Protein AF-A0A812INM6-F1 (afdb_monomer_lite)

Secondary structure (DSSP, 8-state):
--------------------------------------------------------------PPPPP------SSHHHHHHHHHHHHTS---PPPPPPS--------------PPPPP------------PPPPPPP--------PPP-----THHHHHHHHHHHHHHHHHHHHHHHHHHHHHHHHHHHHHHHHHHHHHHHHHHHHHHHHHHHHHHHHHHHHHHHHHHHHHHHHHHHHHHHHHHHHHHHHHHHHHHHHHHHHHHHHHHHHHHHHHHHHHHHHHHHHHHHHHHHHHHHHHHHHHHHHHHHHHHHHHHHHHHHHHTTTTTS----TTHHHHHHHHHHHHHHHHHHHHHHHHHHHHHHHHHHHHHHHHHHHHHHHHHHHHHHHHHHHHHHHHHHHHHHHHHHHHHHHHHHHHHHHHHHHHHHHHHHHHHHHHHHHHHHHHHHHHHHHHHHHHHHHHHHHHHHHHHHHHTTS--PPP-PPP--PPPS---S-TT-HHHHHHHHHHHHH-TTTTTTPPEEEEETTEEEETTEEEEEEEETTEEEEEETTEEEEHHHHHHTPPPTT----TTHHHHHHTT-TT-S--PPPP--------------PPPPP---PPP----PPPPPP----B-TT--BGGGS-HHHHTTTSPB-TTS-B--GGGTTTTTS--B-HHHHTT--TTGGG-SSB-SPPTT--------S---------S--------------------

pLDDT: mean 72.28, std 24.52, range [28.81, 98.19]

Structure (mmCIF, N/CA/C/O backbone):
data_AF-A0A812INM6-F1
#
_entry.id   AF-A0A812INM6-F1
#
loop_
_atom_site.group_PDB
_atom_site.id
_atom_site.type_symbol
_atom_site.label_atom_id
_atom_site.label_alt_id
_atom_site.label_comp_id
_atom_site.label_asym_id
_atom_site.label_entity_id
_atom_site.label_seq_id
_atom_site.pdbx_PDB_ins_code
_atom_site.Cartn_x
_atom_site.Cartn_y
_atom_site.Cartn_z
_atom_site.occupancy
_atom_site.B_iso_or_equiv
_atom_site.auth_seq_id
_atom_site.auth_comp_id
_atom_site.auth_asym_id
_atom_site.auth_atom_id
_atom_site.pdbx_PDB_model_num
ATOM 1 N N . MET A 1 1 ? -66.484 -25.951 18.179 1.00 34.00 1 MET A N 1
ATOM 2 C CA . MET A 1 1 ? -66.639 -26.042 16.710 1.00 34.00 1 MET A CA 1
ATOM 3 C C . MET A 1 1 ? -67.069 -24.671 16.206 1.00 34.00 1 MET A C 1
ATOM 5 O O . MET A 1 1 ? -68.074 -24.175 16.679 1.00 34.00 1 MET A O 1
ATOM 9 N N . ILE A 1 2 ? -66.141 -23.917 15.618 1.00 38.56 2 ILE A N 1
ATOM 10 C CA . ILE A 1 2 ? -66.017 -23.624 14.172 1.00 38.56 2 ILE A CA 1
ATOM 11 C C . ILE A 1 2 ? -66.804 -22.363 13.742 1.00 38.56 2 ILE A C 1
ATOM 13 O O . ILE A 1 2 ? -68.014 -22.400 13.588 1.00 38.56 2 ILE A O 1
ATOM 17 N N . ILE A 1 3 ? -66.026 -21.282 13.567 1.00 48.28 3 ILE A N 1
ATOM 18 C CA . ILE A 1 3 ? -65.933 -20.321 12.440 1.00 48.28 3 ILE A CA 1
ATOM 19 C C . ILE A 1 3 ? -67.205 -19.646 11.884 1.00 48.28 3 ILE A C 1
ATOM 21 O O . ILE A 1 3 ? -68.072 -20.306 11.320 1.00 48.28 3 ILE A O 1
ATOM 25 N N . SER A 1 4 ? -67.173 -18.301 11.866 1.00 43.28 4 SER A N 1
ATOM 26 C CA . SER A 1 4 ? -67.390 -17.360 10.724 1.00 43.28 4 SER A CA 1
ATOM 27 C C . SER A 1 4 ? -67.898 -16.020 11.287 1.00 43.28 4 SER A C 1
ATOM 29 O O . SER A 1 4 ? -68.725 -16.035 12.184 1.00 43.28 4 SER A O 1
ATOM 31 N N . GLY A 1 5 ? -67.509 -14.812 10.881 1.00 44.75 5 GLY A N 1
ATOM 32 C CA . GLY A 1 5 ? -66.790 -14.310 9.715 1.00 44.75 5 GLY A CA 1
ATOM 33 C C . GLY A 1 5 ? -67.389 -12.937 9.337 1.00 44.75 5 GLY A C 1
ATOM 34 O O . GLY A 1 5 ? -68.603 -12.783 9.370 1.00 44.75 5 GLY A O 1
ATOM 35 N N . HIS A 1 6 ? -66.528 -11.985 8.953 1.00 44.66 6 HIS A N 1
ATOM 36 C CA . HIS A 1 6 ? -66.791 -10.723 8.228 1.00 44.66 6 HIS A CA 1
ATOM 37 C C . HIS A 1 6 ? -67.519 -9.533 8.895 1.00 44.66 6 HIS A C 1
ATOM 39 O O . HIS A 1 6 ? -68.710 -9.581 9.164 1.00 44.66 6 HIS A O 1
ATOM 45 N N . HIS A 1 7 ? -66.848 -8.367 8.909 1.00 38.00 7 HIS A N 1
ATOM 46 C CA . HIS A 1 7 ? -67.296 -7.223 8.097 1.00 38.00 7 HIS A CA 1
ATOM 47 C C . HIS A 1 7 ? -66.183 -6.200 7.799 1.00 38.00 7 HIS A C 1
ATOM 49 O O . HIS A 1 7 ? -65.233 -6.009 8.552 1.00 38.00 7 HIS A O 1
ATOM 55 N N . HIS A 1 8 ? -66.328 -5.585 6.629 1.00 42.69 8 HIS A N 1
ATOM 56 C CA . HIS A 1 8 ? -65.401 -4.733 5.888 1.00 42.69 8 HIS A CA 1
ATOM 57 C C . HIS A 1 8 ? -65.687 -3.224 6.103 1.00 42.69 8 HIS A C 1
ATOM 59 O O . HIS A 1 8 ? -66.846 -2.832 6.190 1.00 42.69 8 HIS A O 1
ATOM 65 N N . LEU A 1 9 ? -64.625 -2.414 5.959 1.00 40.94 9 LEU A N 1
ATOM 66 C CA . LEU A 1 9 ? -64.532 -1.097 5.281 1.00 40.94 9 LEU A CA 1
ATOM 67 C C . LEU A 1 9 ? -64.838 0.246 5.998 1.00 40.94 9 LEU A C 1
ATOM 69 O O . LEU A 1 9 ? -65.961 0.558 6.364 1.00 40.94 9 LEU A O 1
ATOM 73 N N . ARG A 1 10 ? -63.806 1.109 5.871 1.00 41.38 10 ARG A N 1
ATOM 74 C CA . ARG A 1 10 ? -63.764 2.569 5.593 1.00 41.38 10 ARG A CA 1
ATOM 75 C C . ARG A 1 10 ? -64.142 3.563 6.701 1.00 41.38 10 ARG A C 1
ATOM 77 O O . ARG A 1 10 ? -65.310 3.747 6.997 1.00 41.38 10 ARG A O 1
ATOM 84 N N . HIS A 1 11 ? -63.179 4.429 7.049 1.00 33.25 11 HIS A N 1
ATOM 85 C CA . HIS A 1 11 ? -63.236 5.842 6.633 1.00 33.25 11 HIS A CA 1
ATOM 86 C C . HIS A 1 11 ? -61.889 6.582 6.771 1.00 33.25 11 HIS A C 1
ATOM 88 O O . HIS A 1 11 ? -61.238 6.548 7.808 1.00 33.25 11 HIS A O 1
ATOM 94 N N . ARG A 1 12 ? -61.511 7.305 5.705 1.00 44.53 12 ARG A N 1
ATOM 95 C CA . ARG A 1 12 ? -60.542 8.417 5.705 1.00 44.53 12 ARG A CA 1
ATOM 96 C C . ARG A 1 12 ? -61.088 9.581 6.540 1.00 44.53 12 ARG A C 1
ATOM 98 O O . ARG A 1 12 ? -62.244 9.952 6.328 1.00 44.53 12 ARG A O 1
ATOM 105 N N . ARG A 1 13 ? -60.222 10.265 7.296 1.00 38.75 13 ARG A N 1
ATOM 106 C CA . ARG A 1 13 ? -60.276 11.725 7.499 1.00 38.75 13 ARG A CA 1
ATOM 107 C C . ARG A 1 13 ? -58.895 12.292 7.831 1.00 38.75 13 ARG A C 1
ATOM 109 O O . ARG A 1 13 ? -58.000 11.582 8.262 1.00 38.75 13 ARG A O 1
ATOM 116 N N . ASN A 1 14 ? -58.759 13.562 7.492 1.00 38.44 14 ASN A N 1
ATOM 117 C CA . ASN A 1 14 ? -57.554 14.333 7.231 1.00 38.44 14 ASN A CA 1
ATOM 118 C C . ASN A 1 14 ? -57.556 15.557 8.174 1.00 38.44 14 ASN A C 1
ATOM 120 O O . ASN A 1 14 ? -58.649 16.021 8.498 1.00 38.44 14 ASN A O 1
ATOM 124 N N . ARG A 1 15 ? -56.366 16.110 8.465 1.00 39.84 15 ARG A N 1
ATOM 125 C CA . ARG A 1 15 ? -56.054 17.390 9.161 1.00 39.84 15 ARG A CA 1
ATOM 126 C C . ARG A 1 15 ? -56.229 17.449 10.692 1.00 39.84 15 ARG A C 1
ATOM 128 O O . ARG A 1 15 ? -57.340 17.324 11.186 1.00 39.84 15 ARG A O 1
ATOM 135 N N . HIS A 1 16 ? -55.164 17.801 11.423 1.00 33.81 16 HIS A N 1
ATOM 136 C CA . HIS A 1 16 ? -54.855 19.208 11.726 1.00 33.81 16 HIS A CA 1
ATOM 137 C C . HIS A 1 16 ? -53.474 19.411 12.372 1.00 33.81 16 HIS A C 1
ATOM 139 O O . HIS A 1 16 ? -52.962 18.548 13.079 1.00 33.81 16 HIS A O 1
ATOM 145 N N . ASP A 1 17 ? -52.921 20.585 12.071 1.00 39.78 17 ASP A N 1
ATOM 146 C CA . ASP A 1 17 ? -51.749 21.256 12.627 1.00 39.78 17 ASP A CA 1
ATOM 147 C C . ASP A 1 17 ? -51.722 21.276 14.155 1.00 39.78 17 ASP A C 1
ATOM 149 O O . ASP A 1 17 ? -52.767 21.510 14.753 1.00 39.78 17 ASP A O 1
ATOM 153 N N . HIS A 1 18 ? -50.535 21.219 14.774 1.00 37.06 18 HIS A N 1
ATOM 154 C CA . HIS A 1 18 ? -50.290 21.971 16.006 1.00 37.06 18 HIS A CA 1
ATOM 155 C C . HIS A 1 18 ? -48.841 22.445 16.163 1.00 37.06 18 HIS A C 1
ATOM 157 O O . HIS A 1 18 ? -47.868 21.752 15.877 1.00 37.06 18 HIS A O 1
ATOM 163 N N . HIS A 1 19 ? -48.788 23.699 16.601 1.00 36.50 19 HIS A N 1
ATOM 164 C CA . HIS A 1 19 ? -47.668 24.594 16.811 1.00 36.50 19 HIS A CA 1
ATOM 165 C C . HIS A 1 19 ? -46.718 24.158 17.936 1.00 36.50 19 HIS A C 1
ATOM 167 O O . HIS A 1 19 ? -47.145 23.704 18.994 1.00 36.50 19 HIS A O 1
ATOM 173 N N . HIS A 1 20 ? -45.433 24.462 17.741 1.00 40.03 20 HIS A N 1
ATOM 174 C CA . HIS A 1 20 ? -44.466 24.728 18.810 1.00 40.03 20 HIS A CA 1
ATOM 175 C C . HIS A 1 20 ? -44.918 25.907 19.691 1.00 40.03 20 HIS A C 1
ATOM 177 O O . HIS A 1 20 ? -45.440 26.893 19.163 1.00 40.03 20 HIS A O 1
ATOM 183 N N . PRO A 1 21 ? -44.577 25.894 20.993 1.00 51.09 21 PRO A N 1
ATOM 184 C CA . PRO A 1 21 ? -43.821 27.039 21.493 1.00 51.09 21 PRO A CA 1
ATOM 185 C C . PRO A 1 21 ? -42.675 26.707 22.463 1.00 51.09 21 PRO A C 1
ATOM 187 O O . PRO A 1 21 ? -42.474 25.586 22.922 1.00 51.09 21 PRO A O 1
ATOM 190 N N . HIS A 1 22 ? -41.902 27.769 22.674 1.00 34.62 22 HIS A N 1
ATOM 191 C CA . HIS A 1 22 ? -40.597 27.925 23.297 1.00 34.62 22 HIS A CA 1
ATOM 192 C C . HIS A 1 22 ? -40.522 27.727 24.821 1.00 34.62 22 HIS A C 1
ATOM 194 O O . HIS A 1 22 ? -41.415 28.111 25.567 1.00 34.62 22 HIS A O 1
ATOM 200 N N . HIS A 1 23 ? -39.333 27.282 25.249 1.00 37.59 23 HIS A N 1
ATOM 201 C CA . HIS A 1 23 ? -38.463 27.891 26.271 1.00 37.59 23 HIS A CA 1
ATOM 202 C C . HIS A 1 23 ? -38.998 29.124 27.033 1.00 37.59 23 HIS A C 1
ATOM 204 O O . HIS A 1 23 ? -39.119 30.200 26.447 1.00 37.59 23 HIS A O 1
ATOM 210 N N . ARG A 1 24 ? -39.106 29.007 28.365 1.00 33.22 24 ARG A N 1
ATOM 211 C CA . ARG A 1 24 ? -38.535 29.915 29.394 1.00 33.22 24 ARG A CA 1
ATOM 212 C C . ARG A 1 24 ? -39.122 29.575 30.770 1.00 33.22 24 ARG A C 1
ATOM 214 O O . ARG A 1 24 ? -40.335 29.580 30.918 1.00 33.22 24 ARG A O 1
ATOM 221 N N . LEU A 1 25 ? -38.254 29.370 31.764 1.00 31.36 25 LEU A N 1
ATOM 222 C CA . LEU A 1 25 ? -38.156 30.154 33.011 1.00 31.36 25 LEU A CA 1
ATOM 223 C C . LEU A 1 25 ? -37.345 29.357 34.047 1.00 31.36 25 LEU A C 1
ATOM 225 O O . LEU A 1 25 ? -37.815 28.377 34.609 1.00 31.36 25 LEU A O 1
ATOM 229 N N . HIS A 1 26 ? -36.118 29.812 34.291 1.00 34.34 26 HIS A N 1
ATOM 230 C CA . HIS A 1 26 ? -35.313 29.482 35.463 1.00 34.34 26 HIS A CA 1
ATOM 231 C C . HIS A 1 26 ? -34.905 30.827 36.067 1.00 34.34 26 HIS A C 1
ATOM 233 O O . HIS A 1 26 ? -34.140 31.552 35.434 1.00 34.34 26 HIS A O 1
ATOM 239 N N . HIS A 1 27 ? -35.439 31.176 37.238 1.00 33.50 27 HIS A N 1
ATOM 240 C CA . HIS A 1 27 ? -34.749 32.017 38.217 1.00 33.50 27 HIS A CA 1
ATOM 241 C C . HIS A 1 27 ? -35.446 31.956 39.586 1.00 33.50 27 HIS A C 1
ATOM 243 O O . HIS A 1 27 ? -36.669 32.020 39.658 1.00 33.50 27 HIS A O 1
ATOM 249 N N . GLU A 1 28 ? -34.601 31.897 40.620 1.00 32.06 28 GLU A N 1
ATOM 250 C CA . GLU A 1 28 ? -34.811 32.332 42.011 1.00 32.06 28 GLU A CA 1
ATOM 251 C C . GLU A 1 28 ? -35.720 31.522 42.956 1.00 32.06 28 GLU A C 1
ATOM 253 O O . GLU A 1 28 ? -36.941 31.566 42.882 1.00 32.06 28 GLU A O 1
ATOM 258 N N . LEU A 1 29 ? -35.115 30.914 43.990 1.00 31.42 29 LEU A N 1
ATOM 259 C CA . LEU A 1 29 ? -34.942 31.604 45.281 1.00 31.42 29 LEU A CA 1
ATOM 260 C C . LEU A 1 29 ? -33.956 30.881 46.221 1.00 31.42 29 LEU A C 1
ATOM 262 O O . LEU A 1 29 ? -33.795 29.665 46.205 1.00 31.42 29 LEU A O 1
ATOM 266 N N . LEU A 1 30 ? -33.269 31.714 47.000 1.00 33.03 30 LEU A N 1
ATOM 267 C CA . LEU A 1 30 ? -32.109 31.484 47.856 1.00 33.03 30 LEU A CA 1
ATOM 268 C C . LEU A 1 30 ? -32.469 31.067 49.297 1.00 33.03 30 LEU A C 1
ATOM 270 O O . LEU A 1 30 ? -33.507 31.456 49.821 1.00 33.03 30 LEU A O 1
ATOM 274 N N . THR A 1 31 ? -31.475 30.445 49.952 1.00 32.19 31 THR A N 1
ATOM 275 C CA . THR A 1 31 ? -31.080 30.551 51.382 1.00 32.19 31 THR A CA 1
ATOM 276 C C . THR A 1 31 ? -32.057 30.137 52.492 1.00 32.19 31 THR A C 1
ATOM 278 O O . THR A 1 31 ? -33.086 30.771 52.675 1.00 32.19 31 THR A O 1
ATOM 281 N N . SER A 1 32 ? -31.624 29.228 53.385 1.00 29.78 32 SER A N 1
ATOM 282 C CA . SER A 1 32 ? -31.170 29.594 54.748 1.00 29.78 32 SER A CA 1
ATOM 283 C C . SER A 1 32 ? -30.816 28.374 55.636 1.00 29.78 32 SER A C 1
ATOM 285 O O . SER A 1 32 ? -31.405 27.306 55.513 1.00 29.78 32 SER A O 1
ATOM 287 N N . VAL A 1 33 ? -29.931 28.652 56.602 1.00 29.69 33 VAL A N 1
ATOM 288 C CA . VAL A 1 33 ? -29.662 28.002 57.904 1.00 29.69 33 VAL A CA 1
ATOM 289 C C . VAL A 1 33 ? -28.531 26.965 58.004 1.00 29.69 33 VAL A C 1
ATOM 291 O O . VAL A 1 33 ? -28.452 25.967 57.299 1.00 29.69 33 VAL A O 1
ATOM 294 N N . ALA A 1 34 ? -27.652 27.279 58.958 1.00 33.53 34 ALA A N 1
ATOM 295 C CA . ALA A 1 34 ? -26.382 26.680 59.320 1.00 33.53 34 ALA A CA 1
ATOM 296 C C . ALA A 1 34 ? -26.452 25.876 60.638 1.00 33.53 34 ALA A C 1
ATOM 298 O O . ALA A 1 34 ? -27.392 26.033 61.411 1.00 33.53 34 ALA A O 1
ATOM 299 N N . HIS A 1 35 ? -25.353 25.156 60.906 1.00 35.28 35 HIS A N 1
ATOM 300 C CA . HIS A 1 35 ? -24.863 24.620 62.189 1.00 35.28 35 HIS A CA 1
ATOM 301 C C . HIS A 1 35 ? -25.658 23.504 62.894 1.00 35.28 35 HIS A C 1
ATOM 303 O O . HIS A 1 35 ? -26.809 23.673 63.268 1.00 35.28 35 HIS A O 1
ATOM 309 N N . VAL A 1 36 ? -24.964 22.392 63.183 1.00 30.98 36 VAL A N 1
ATOM 310 C CA . VAL A 1 36 ? -24.536 21.920 64.525 1.00 30.98 36 VAL A CA 1
ATOM 311 C C . VAL A 1 36 ? -24.116 20.441 64.393 1.00 30.98 36 VAL A C 1
ATOM 313 O O . VAL A 1 36 ? -24.901 19.633 63.914 1.00 30.98 36 VAL A O 1
ATOM 316 N N . LEU A 1 37 ? -22.872 20.104 64.763 1.00 31.64 37 LEU A N 1
ATOM 317 C CA . LEU A 1 37 ? -22.496 19.039 65.715 1.00 31.64 37 LEU A CA 1
ATOM 318 C C . LEU A 1 37 ? -20.982 18.761 65.642 1.00 31.64 37 LEU A C 1
ATOM 320 O O . LEU A 1 37 ? -20.478 18.160 64.698 1.00 31.64 37 LEU A O 1
ATOM 324 N N . ASP A 1 38 ? -20.296 19.199 66.696 1.00 35.94 38 ASP A N 1
ATOM 325 C CA . ASP A 1 38 ? -19.009 18.700 67.174 1.00 35.94 38 ASP A CA 1
ATOM 326 C C . ASP A 1 38 ? -19.208 18.321 68.659 1.00 35.94 38 ASP A C 1
ATOM 328 O O . ASP A 1 38 ? -20.116 18.852 69.307 1.00 35.94 38 ASP A O 1
ATOM 332 N N . ALA A 1 39 ? -18.340 17.447 69.173 1.00 32.84 39 ALA A N 1
ATOM 333 C CA . ALA A 1 39 ? -18.249 16.881 70.529 1.00 32.84 39 ALA A CA 1
ATOM 334 C C . ALA A 1 39 ? -19.051 15.597 70.847 1.00 32.84 39 ALA A C 1
ATOM 336 O O . ALA A 1 39 ? -20.266 15.605 71.039 1.00 32.84 39 ALA A O 1
ATOM 337 N N . SER A 1 40 ? -18.323 14.503 71.113 1.00 32.16 40 SER A N 1
ATOM 338 C CA . SER A 1 40 ? -18.038 14.081 72.501 1.00 32.16 40 SER A CA 1
ATOM 339 C C . SER A 1 40 ? -17.171 12.817 72.563 1.00 32.16 40 SER A C 1
ATOM 341 O O . SER A 1 40 ? -17.441 11.810 71.914 1.00 32.16 40 SER A O 1
ATOM 343 N N . ALA A 1 41 ? -16.150 12.880 73.414 1.00 38.91 41 ALA A N 1
ATOM 344 C CA . ALA A 1 41 ? -15.310 11.779 73.864 1.00 38.91 41 ALA A CA 1
ATOM 345 C C . ALA A 1 41 ? -15.547 11.514 75.367 1.00 38.91 41 ALA A C 1
ATOM 347 O O . ALA A 1 41 ? -15.997 12.409 76.079 1.00 38.91 41 ALA A O 1
ATOM 348 N N . LEU A 1 42 ? -15.086 10.336 75.822 1.00 44.66 42 LEU A N 1
ATOM 349 C CA . LEU A 1 42 ? -14.827 9.882 77.207 1.00 44.66 42 LEU A CA 1
ATOM 350 C C . LEU A 1 42 ? -15.982 9.185 77.960 1.00 44.66 42 LEU A C 1
ATOM 352 O O . LEU A 1 42 ? -16.933 9.825 78.390 1.00 44.66 42 LEU A O 1
ATOM 356 N N . LEU A 1 43 ? -15.820 7.879 78.242 1.00 33.25 43 LEU A N 1
ATOM 357 C CA . LEU A 1 43 ? -15.418 7.347 79.565 1.00 33.25 43 LEU A CA 1
ATOM 358 C C . LEU A 1 43 ? -15.362 5.793 79.578 1.00 33.25 43 LEU A C 1
ATOM 360 O O . LEU A 1 43 ? -16.257 5.111 79.093 1.00 33.25 43 LEU A O 1
ATOM 364 N N . SER A 1 44 ? -14.275 5.265 80.152 1.00 36.62 44 SER A N 1
ATOM 365 C CA . SER A 1 44 ? -14.046 3.882 80.653 1.00 36.62 44 SER A CA 1
ATOM 366 C C . SER A 1 44 ? -14.510 3.808 82.141 1.00 36.62 44 SER A C 1
ATOM 368 O O . SER A 1 44 ? -14.977 4.856 82.599 1.00 36.62 44 SER A O 1
ATOM 370 N N . PRO A 1 45 ? -14.333 2.745 82.985 1.00 60.16 45 PRO A N 1
ATOM 371 C CA . PRO A 1 45 ? -13.723 1.401 82.822 1.00 60.16 45 PRO A CA 1
ATOM 372 C C . PRO A 1 45 ? -14.458 0.228 83.568 1.00 60.16 45 PRO A C 1
ATOM 374 O O . PRO A 1 45 ? -15.462 0.456 84.236 1.00 60.16 45 PRO A O 1
ATOM 377 N N . CYS A 1 46 ? -13.936 -1.018 83.473 1.00 34.00 46 CYS A N 1
ATOM 378 C CA . CYS A 1 46 ? -13.697 -2.015 84.566 1.00 34.00 46 CYS A CA 1
ATOM 379 C C . CYS A 1 46 ? -13.719 -3.505 84.104 1.00 34.00 46 CYS A C 1
ATOM 381 O O . CYS A 1 46 ? -14.685 -3.979 83.519 1.00 34.00 46 CYS A O 1
ATOM 383 N N . LEU A 1 47 ? -12.626 -4.226 84.415 1.00 37.75 47 LEU A N 1
ATOM 384 C CA . LEU A 1 47 ? -12.351 -5.690 84.332 1.00 37.75 47 LEU A CA 1
ATOM 385 C C . LEU A 1 47 ? -13.012 -6.466 85.521 1.00 37.75 47 LEU A C 1
ATOM 387 O O . LEU A 1 47 ? -13.710 -5.787 86.277 1.00 37.75 47 LEU A O 1
ATOM 391 N N . PRO A 1 48 ? -12.748 -7.775 85.849 1.00 56.31 48 PRO A N 1
ATOM 392 C CA . PRO A 1 48 ? -11.940 -8.865 85.226 1.00 56.31 48 PRO A CA 1
ATOM 393 C C . PRO A 1 48 ? -12.597 -10.290 85.238 1.00 56.31 48 PRO A C 1
ATOM 395 O O . PRO A 1 48 ? -13.692 -10.457 85.761 1.00 56.31 48 PRO A O 1
ATOM 398 N N . LEU A 1 49 ? -11.877 -11.313 84.718 1.00 34.16 49 LEU A N 1
ATOM 399 C CA . LEU A 1 49 ? -11.710 -12.728 85.194 1.00 34.16 49 LEU A CA 1
ATOM 400 C C . LEU A 1 49 ? -11.509 -13.681 83.988 1.00 34.16 49 LEU A C 1
ATOM 402 O O . LEU A 1 49 ? -12.394 -13.848 83.162 1.00 34.16 49 LEU A O 1
ATOM 406 N N . SER A 1 50 ? -10.282 -14.122 83.693 1.00 37.47 50 SER A N 1
ATOM 407 C CA . SER A 1 50 ? -9.639 -15.381 84.130 1.00 37.47 50 SER A CA 1
ATOM 408 C C . SER A 1 50 ? -10.357 -16.673 83.705 1.00 37.47 50 SER A C 1
ATOM 410 O O . SER A 1 50 ? -11.301 -17.100 84.363 1.00 37.47 50 SER A O 1
ATOM 412 N N . LEU A 1 51 ? -9.817 -17.369 82.700 1.00 35.75 51 LEU A N 1
ATOM 413 C CA . LEU A 1 51 ? -9.912 -18.828 82.607 1.00 35.75 51 LEU A CA 1
ATOM 414 C C . LEU A 1 51 ? -8.717 -19.381 81.824 1.00 35.75 51 LEU A C 1
ATOM 416 O O . LEU A 1 51 ? -8.503 -19.085 80.653 1.00 35.75 51 LEU A O 1
ATOM 420 N N . SER A 1 52 ? -7.918 -20.148 82.559 1.00 35.75 52 SER A N 1
ATOM 421 C CA . SER A 1 52 ? -6.821 -20.988 82.101 1.00 35.75 52 SER A CA 1
ATOM 422 C C . SER A 1 52 ? -7.402 -22.300 81.581 1.00 35.75 52 SER A C 1
ATOM 424 O O . SER A 1 52 ? -8.107 -22.977 82.329 1.00 35.75 52 SER A O 1
ATOM 426 N N . ILE A 1 53 ? -7.092 -22.673 80.339 1.00 36.31 53 ILE A N 1
ATOM 427 C CA . ILE A 1 53 ? -7.158 -24.066 79.886 1.00 36.31 53 ILE A CA 1
ATOM 428 C C . ILE A 1 53 ? -5.875 -24.365 79.114 1.00 36.31 53 ILE A C 1
ATOM 430 O O . ILE A 1 53 ? -5.636 -23.851 78.024 1.00 36.31 53 ILE A O 1
ATOM 434 N N . SER A 1 54 ? -5.055 -25.213 79.725 1.00 38.62 54 SER A N 1
ATOM 435 C CA . SER A 1 54 ? -3.935 -25.907 79.109 1.00 38.62 54 SER A CA 1
ATOM 436 C C . SER A 1 54 ? -4.447 -26.962 78.133 1.00 38.62 54 SER A C 1
ATOM 438 O O . SER A 1 54 ? -5.131 -27.890 78.552 1.00 38.62 54 SER A O 1
ATOM 440 N N . LEU A 1 55 ? -4.021 -26.895 76.875 1.00 35.88 55 LEU A N 1
ATOM 441 C CA . LEU A 1 55 ? -3.844 -28.076 76.033 1.00 35.88 55 LEU A CA 1
ATOM 442 C C . LEU A 1 55 ? -2.496 -27.935 75.333 1.00 35.88 55 LEU A C 1
ATOM 444 O O . LEU A 1 55 ? -2.302 -27.095 74.459 1.00 35.88 55 LEU A O 1
ATOM 448 N N . GLY A 1 56 ? -1.540 -28.713 75.832 1.00 32.66 56 GLY A N 1
ATOM 449 C CA . GLY A 1 56 ? -0.229 -28.878 75.238 1.00 32.66 56 GLY A CA 1
ATOM 450 C C . GLY A 1 56 ? -0.229 -29.931 74.133 1.00 32.66 56 GLY A C 1
ATOM 451 O O . GLY A 1 56 ? -1.179 -30.694 73.975 1.00 32.66 56 GLY A O 1
ATOM 452 N N . ALA A 1 57 ? 0.922 -29.977 73.465 1.00 39.94 57 ALA A N 1
ATOM 453 C CA . ALA A 1 57 ? 1.375 -30.981 72.510 1.00 39.94 57 ALA A CA 1
ATOM 454 C C . ALA A 1 57 ? 0.668 -30.972 71.148 1.00 39.94 57 ALA A C 1
ATOM 456 O O . ALA A 1 57 ? -0.310 -31.679 70.946 1.00 39.94 57 ALA A O 1
ATOM 457 N N . TRP A 1 58 ? 1.248 -30.217 70.208 1.00 38.91 58 TRP A N 1
ATOM 458 C CA . TRP A 1 58 ? 1.530 -30.636 68.823 1.00 38.91 58 TRP A CA 1
ATOM 459 C C . TRP A 1 58 ? 2.294 -29.501 68.117 1.00 38.91 58 TRP A C 1
ATOM 461 O O . TRP A 1 58 ? 1.698 -28.661 67.454 1.00 38.91 58 TRP A O 1
ATOM 471 N N . TRP A 1 59 ? 3.614 -29.417 68.328 1.00 32.19 59 TRP A N 1
ATOM 472 C CA . TRP A 1 59 ? 4.497 -28.532 67.553 1.00 32.19 59 TRP A CA 1
ATOM 473 C C . TRP A 1 59 ? 5.942 -29.056 67.560 1.00 32.19 59 TRP A C 1
ATOM 475 O O . TRP A 1 59 ? 6.797 -28.559 68.282 1.00 32.19 59 TRP A O 1
ATOM 485 N N . GLU A 1 60 ? 6.214 -30.086 66.762 1.00 39.03 60 GLU A N 1
ATOM 486 C CA . GLU A 1 60 ? 7.574 -30.483 66.375 1.00 39.03 60 GLU A CA 1
ATOM 487 C C . GLU A 1 60 ? 7.547 -30.903 64.905 1.00 39.03 60 GLU A C 1
ATOM 489 O O . GLU A 1 60 ? 7.188 -32.029 64.589 1.00 39.03 60 GLU A O 1
ATOM 494 N N . GLN A 1 61 ? 7.876 -29.943 64.038 1.00 41.03 61 GLN A N 1
ATOM 495 C CA . GLN A 1 61 ? 8.264 -30.023 62.620 1.00 41.03 61 GLN A CA 1
ATOM 496 C C . GLN A 1 61 ? 7.560 -28.906 61.872 1.00 41.03 61 GLN A C 1
ATOM 498 O O . GLN A 1 61 ? 6.426 -29.066 61.445 1.00 41.03 61 GLN A O 1
ATOM 503 N N . LEU A 1 62 ? 8.240 -27.767 61.774 1.00 32.12 62 LEU A N 1
ATOM 504 C CA . LEU A 1 62 ? 8.313 -26.895 60.603 1.00 32.12 62 LEU A CA 1
ATOM 505 C C . LEU A 1 62 ? 9.290 -25.768 60.970 1.00 32.12 62 LEU A C 1
ATOM 507 O O . LEU A 1 62 ? 9.118 -25.068 61.968 1.00 32.12 62 LEU A O 1
ATOM 511 N N . GLU A 1 63 ? 10.372 -25.681 60.203 1.00 38.72 63 GLU A N 1
ATOM 512 C CA . GLU A 1 63 ? 11.431 -24.682 60.342 1.00 38.72 63 GLU A CA 1
ATOM 513 C C . GLU A 1 63 ? 10.891 -23.248 60.152 1.00 38.72 63 GLU A C 1
ATOM 515 O O . GLU A 1 63 ? 9.894 -23.047 59.452 1.00 38.72 63 GLU A O 1
ATOM 520 N N . PRO A 1 64 ? 11.515 -22.229 60.772 1.00 41.75 64 PRO A N 1
ATOM 521 C CA . PRO A 1 64 ? 11.001 -20.865 60.757 1.00 41.75 64 PRO A CA 1
ATOM 522 C C . PRO A 1 64 ? 11.154 -20.188 59.386 1.00 41.75 64 PRO A C 1
ATOM 524 O O . PRO A 1 64 ? 12.245 -20.088 58.827 1.00 41.75 64 PRO A O 1
ATOM 527 N N . TRP A 1 65 ? 10.043 -19.638 58.896 1.00 36.16 65 TRP A N 1
ATOM 528 C CA . TRP A 1 65 ? 9.976 -18.712 57.763 1.00 36.16 65 TRP A CA 1
ATOM 529 C C . TRP A 1 65 ? 10.726 -17.409 58.105 1.00 36.16 65 TRP A C 1
ATOM 531 O O . TRP A 1 65 ? 10.407 -16.790 59.126 1.00 36.16 65 TRP A O 1
ATOM 541 N N . PRO A 1 66 ? 11.697 -16.938 57.299 1.00 42.94 66 PRO A N 1
ATOM 542 C CA . PRO A 1 66 ? 12.337 -15.656 57.557 1.00 42.94 66 PRO A CA 1
ATOM 543 C C . PRO A 1 66 ? 11.460 -14.495 57.066 1.00 42.94 66 PRO A C 1
ATOM 545 O O . PRO A 1 66 ? 10.840 -14.553 56.004 1.00 42.94 66 PRO A O 1
ATOM 548 N N . ALA A 1 67 ? 11.436 -13.423 57.859 1.00 39.00 67 ALA A N 1
ATOM 549 C CA . ALA A 1 67 ? 10.819 -12.136 57.543 1.00 39.00 67 ALA A CA 1
ATOM 550 C C . ALA A 1 67 ? 11.403 -11.502 56.255 1.00 39.00 67 ALA A C 1
ATOM 552 O O . ALA A 1 67 ? 12.553 -11.778 55.899 1.00 39.00 67 ALA A O 1
ATOM 553 N N . PRO A 1 68 ? 10.659 -10.620 55.555 1.00 40.75 68 PRO A N 1
ATOM 554 C CA . PRO A 1 68 ? 11.051 -10.136 54.237 1.00 40.75 68 PRO A CA 1
ATOM 555 C C . PRO A 1 68 ? 12.157 -9.079 54.344 1.00 40.75 68 PRO A C 1
ATOM 557 O O . PRO A 1 68 ? 11.914 -7.919 54.681 1.00 40.75 68 PRO A O 1
ATOM 560 N N . ALA A 1 69 ? 13.384 -9.477 54.014 1.00 33.22 69 ALA A N 1
ATOM 561 C CA . ALA A 1 69 ? 14.492 -8.564 53.778 1.00 33.22 69 ALA A CA 1
ATOM 562 C C . ALA A 1 69 ? 14.497 -8.105 52.311 1.00 33.22 69 ALA A C 1
ATOM 564 O O . ALA A 1 69 ? 14.563 -8.899 51.374 1.00 33.22 69 ALA A O 1
ATOM 565 N N . ARG A 1 70 ? 14.456 -6.784 52.125 1.00 46.06 70 ARG A N 1
ATOM 566 C CA . ARG A 1 70 ? 14.838 -6.097 50.888 1.00 46.06 70 ARG A CA 1
ATOM 567 C C . ARG A 1 70 ? 16.305 -6.419 50.579 1.00 46.06 70 ARG A C 1
ATOM 569 O O . ARG A 1 70 ? 17.154 -6.008 51.356 1.00 46.06 70 ARG A O 1
ATOM 576 N N . HIS A 1 71 ? 16.577 -7.133 49.485 1.00 46.78 71 HIS A N 1
ATOM 577 C CA . HIS A 1 71 ? 17.762 -7.038 48.608 1.00 46.78 71 HIS A CA 1
ATOM 578 C C . HIS A 1 71 ? 17.902 -8.326 47.779 1.00 46.78 71 HIS A C 1
ATOM 580 O O . HIS A 1 71 ? 18.436 -9.318 48.258 1.00 46.78 71 HIS A O 1
ATOM 586 N N . LEU A 1 72 ? 17.491 -8.294 46.509 1.00 37.06 72 LEU A N 1
ATOM 587 C CA . LEU A 1 72 ? 17.943 -9.257 45.500 1.00 37.06 72 LEU A CA 1
ATOM 588 C C . LEU A 1 72 ? 18.258 -8.498 44.213 1.00 37.06 72 LEU A C 1
ATOM 590 O O . LEU A 1 72 ? 17.379 -8.137 43.439 1.00 37.06 72 LEU A O 1
ATOM 594 N N . GLY A 1 73 ? 19.543 -8.229 44.024 1.00 44.50 73 GLY A N 1
ATOM 595 C CA . GLY A 1 73 ? 20.109 -7.619 42.831 1.00 44.50 73 GLY A CA 1
ATOM 596 C C . GLY A 1 73 ? 21.523 -8.141 42.641 1.00 44.50 73 GLY A C 1
ATOM 597 O O . GLY A 1 73 ? 22.472 -7.394 42.835 1.00 44.50 73 GLY A O 1
ATOM 598 N N . SER A 1 74 ? 21.671 -9.435 42.343 1.00 45.94 74 SER A N 1
ATOM 599 C CA . SER A 1 74 ? 22.969 -10.004 41.932 1.00 45.94 74 SER A CA 1
ATOM 600 C C . SER A 1 74 ? 22.929 -11.406 41.302 1.00 45.94 74 SER A C 1
ATOM 602 O O . SER A 1 74 ? 23.951 -11.831 40.775 1.00 45.94 74 SER A O 1
ATOM 604 N N . GLU A 1 75 ? 21.798 -12.122 41.260 1.00 44.88 75 GLU A N 1
ATOM 605 C CA . GLU A 1 75 ? 21.785 -13.501 40.719 1.00 44.88 75 GLU A CA 1
ATOM 606 C C . GLU A 1 75 ? 21.420 -13.617 39.226 1.00 44.88 75 GLU A C 1
ATOM 608 O O . GLU A 1 75 ? 21.713 -14.625 38.583 1.00 44.88 75 GLU A O 1
ATOM 613 N N . PHE A 1 76 ? 20.852 -12.573 38.620 1.00 45.56 76 PHE A N 1
ATOM 614 C CA . PHE A 1 76 ? 20.479 -12.586 37.199 1.00 45.56 76 PHE A CA 1
ATOM 615 C C . PHE A 1 76 ? 21.669 -12.630 36.205 1.00 45.56 76 PHE A C 1
ATOM 617 O O . PHE A 1 76 ? 21.560 -13.316 35.188 1.00 45.56 76 PHE A O 1
ATOM 624 N N . PRO A 1 77 ? 22.835 -11.996 36.469 1.00 52.44 77 PRO A N 1
ATOM 625 C CA . PRO A 1 77 ? 23.972 -12.048 35.543 1.00 52.44 77 PRO A CA 1
ATOM 626 C C . PRO A 1 77 ? 24.593 -13.444 35.416 1.00 52.44 77 PRO A C 1
ATOM 628 O O . PRO A 1 77 ? 25.149 -13.774 34.373 1.00 52.44 77 PRO A O 1
ATOM 631 N N . ARG A 1 78 ? 24.489 -14.283 36.457 1.00 54.44 78 ARG A N 1
ATOM 632 C CA . ARG A 1 78 ? 25.142 -15.600 36.494 1.00 54.44 78 ARG A CA 1
ATOM 633 C C . ARG A 1 78 ? 24.404 -16.645 35.655 1.00 54.44 78 ARG A C 1
ATOM 635 O O . ARG A 1 78 ? 25.045 -17.388 34.920 1.00 54.44 78 ARG A O 1
ATOM 642 N N . ARG A 1 79 ? 23.065 -16.626 35.675 1.00 58.81 79 ARG A N 1
ATOM 643 C CA . ARG A 1 79 ? 22.233 -17.485 34.810 1.00 58.81 79 ARG A CA 1
ATOM 644 C C . ARG A 1 79 ? 22.280 -17.079 33.336 1.00 58.81 79 ARG A C 1
ATOM 646 O O . ARG A 1 79 ? 22.145 -17.936 32.469 1.00 58.81 79 ARG A O 1
ATOM 653 N N . LEU A 1 80 ? 22.496 -15.795 33.042 1.00 59.94 80 LEU A N 1
ATOM 654 C CA . LEU A 1 80 ? 22.625 -15.315 31.664 1.00 59.94 80 LEU A CA 1
ATOM 655 C C . LEU A 1 80 ? 23.946 -15.771 31.017 1.00 59.94 80 LEU A C 1
ATOM 657 O O . LEU A 1 80 ? 23.977 -16.061 29.823 1.00 59.94 80 LEU A O 1
ATOM 661 N N . GLU A 1 81 ? 25.017 -15.885 31.804 1.00 63.34 81 GLU A N 1
ATOM 662 C CA . GLU A 1 81 ? 26.312 -16.372 31.319 1.00 63.34 81 GLU A CA 1
ATOM 663 C C . GLU A 1 81 ? 26.329 -17.906 31.143 1.00 63.34 81 GLU A C 1
ATOM 665 O O . GLU A 1 81 ? 26.882 -18.402 30.163 1.00 63.34 81 GLU A O 1
ATOM 670 N N . GLU A 1 82 ? 25.618 -18.659 31.995 1.00 65.00 82 GLU A N 1
ATOM 671 C CA . GLU A 1 82 ? 25.375 -20.102 31.792 1.00 65.00 82 GLU A CA 1
ATOM 672 C C . GLU A 1 82 ? 24.532 -20.395 30.535 1.00 65.00 82 GLU A C 1
ATOM 674 O O . GLU A 1 82 ? 24.780 -21.377 29.833 1.00 65.00 82 GLU A O 1
ATOM 679 N N . LEU A 1 83 ? 23.564 -19.531 30.203 1.00 62.81 83 LEU A N 1
ATOM 680 C CA . LEU A 1 83 ? 22.767 -19.642 28.973 1.00 62.81 83 LEU A CA 1
ATOM 681 C C . LEU A 1 83 ? 23.584 -19.313 27.714 1.00 62.81 83 LEU A C 1
ATOM 683 O O . LEU A 1 83 ? 23.451 -20.004 26.706 1.00 62.81 83 LEU A O 1
ATOM 687 N N . LYS A 1 84 ? 24.490 -18.329 27.775 1.00 66.50 84 LYS A N 1
ATOM 688 C CA . LYS A 1 84 ? 25.415 -18.029 26.668 1.00 66.50 84 LYS A CA 1
ATOM 689 C C . LYS A 1 84 ? 26.402 -19.160 26.392 1.00 66.50 84 LYS A C 1
ATOM 691 O O . LYS A 1 84 ? 26.685 -19.442 25.231 1.00 66.50 84 LYS A O 1
ATOM 696 N N . GLN A 1 85 ? 26.904 -19.825 27.433 1.00 67.00 85 GLN A N 1
ATOM 697 C CA . GLN A 1 85 ? 27.819 -20.957 27.264 1.00 67.00 85 GLN A CA 1
ATOM 698 C C . GLN A 1 85 ? 27.126 -22.202 26.693 1.00 67.00 85 GLN A C 1
ATOM 700 O O . GLN A 1 85 ? 27.772 -22.980 25.996 1.00 67.00 85 GLN A O 1
ATOM 705 N N . ARG A 1 86 ? 25.812 -22.363 26.901 1.00 58.66 86 ARG A N 1
ATOM 706 C CA . ARG A 1 86 ? 25.023 -23.429 26.260 1.00 58.66 86 ARG A CA 1
ATOM 707 C C . ARG A 1 86 ? 24.766 -23.185 24.770 1.00 58.66 86 ARG A C 1
ATOM 709 O O . ARG A 1 86 ? 24.839 -24.133 24.000 1.00 58.66 86 ARG A O 1
ATOM 716 N N . CYS A 1 87 ? 24.561 -21.938 24.341 1.00 50.50 87 CYS A N 1
ATOM 717 C CA . CYS A 1 87 ? 24.328 -21.625 22.923 1.00 50.50 87 CYS A CA 1
ATOM 718 C C . CYS A 1 87 ? 25.582 -21.726 22.033 1.00 50.50 87 CYS A C 1
ATOM 720 O O . CYS A 1 87 ? 25.451 -21.813 20.817 1.00 50.50 87 CYS A O 1
ATOM 722 N N . LEU A 1 88 ? 26.791 -21.722 22.606 1.00 52.72 88 LEU A N 1
ATOM 723 C CA . LEU A 1 88 ? 28.047 -21.863 21.851 1.00 52.72 88 LEU A CA 1
ATOM 724 C C . LEU A 1 88 ? 28.516 -23.322 21.691 1.00 52.72 88 LEU A C 1
ATOM 726 O O . LEU A 1 88 ? 29.538 -23.555 21.050 1.00 52.72 88 LEU A O 1
ATOM 730 N N . ALA A 1 89 ? 27.801 -24.294 22.269 1.00 45.12 89 ALA A N 1
ATOM 731 C CA . ALA A 1 89 ? 28.240 -25.690 22.340 1.00 45.12 89 ALA A CA 1
ATOM 732 C C . ALA A 1 89 ? 27.383 -26.687 21.534 1.00 45.12 89 ALA A C 1
ATOM 734 O O . ALA A 1 89 ? 27.684 -27.881 21.561 1.00 45.12 89 ALA A O 1
ATOM 735 N N . GLU A 1 90 ? 26.358 -26.246 20.798 1.00 42.97 90 GLU A N 1
ATOM 736 C CA . GLU A 1 90 ? 25.554 -27.148 19.962 1.00 42.97 90 GLU A CA 1
ATOM 737 C C . GLU A 1 90 ? 25.966 -27.077 18.478 1.00 42.97 90 GLU A C 1
ATOM 739 O O . GLU A 1 90 ? 25.980 -25.990 17.895 1.00 42.97 90 GLU A O 1
ATOM 744 N N . PRO A 1 91 ? 26.321 -28.208 17.837 1.00 46.78 91 PRO A N 1
ATOM 745 C CA . PRO A 1 91 ? 26.585 -28.240 16.404 1.00 46.78 91 PRO A CA 1
ATOM 746 C C . PRO A 1 91 ? 25.277 -28.094 15.612 1.00 46.78 91 PRO A C 1
ATOM 748 O O . PRO A 1 91 ? 24.261 -28.694 15.962 1.00 46.78 91 PRO A O 1
ATOM 751 N N . CYS A 1 92 ? 25.325 -27.313 14.526 1.00 39.50 92 CYS A N 1
ATOM 752 C CA . CYS A 1 92 ? 24.204 -27.073 13.614 1.00 39.50 92 CYS A CA 1
ATOM 753 C C . CYS A 1 92 ? 23.456 -28.368 13.235 1.00 39.50 92 CYS A C 1
ATOM 755 O O . CYS A 1 92 ? 24.105 -29.358 12.879 1.00 39.50 92 CYS A O 1
ATOM 757 N N . PRO A 1 93 ? 22.109 -28.366 13.217 1.00 47.09 93 PRO A N 1
ATOM 758 C CA . PRO A 1 93 ? 21.348 -29.499 12.710 1.00 47.09 93 PRO A CA 1
ATOM 759 C C . PRO A 1 93 ? 21.550 -29.637 11.188 1.00 47.09 93 PRO A C 1
ATOM 761 O O . PRO A 1 93 ? 21.631 -28.624 10.486 1.00 47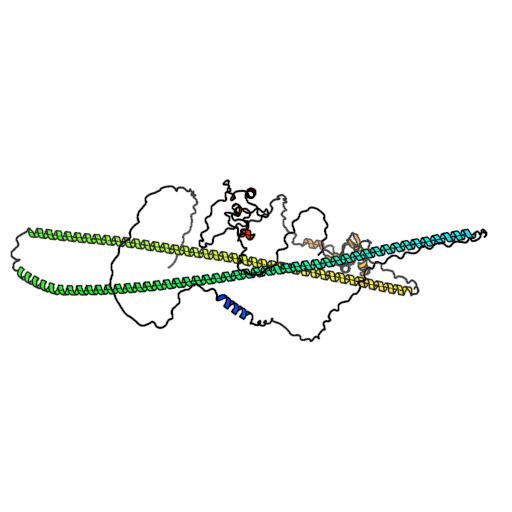.09 93 PRO A O 1
ATOM 764 N N . PRO A 1 94 ? 21.629 -30.868 10.648 1.00 45.97 94 PRO A N 1
ATOM 765 C CA . PRO A 1 94 ? 21.755 -31.077 9.214 1.00 45.97 94 PRO A CA 1
ATOM 766 C C . PRO A 1 94 ? 20.460 -30.666 8.506 1.00 45.97 94 PRO A C 1
ATOM 768 O O . PRO A 1 94 ? 19.355 -31.027 8.915 1.00 45.97 94 PRO A O 1
ATOM 771 N N . SER A 1 95 ? 20.619 -29.909 7.426 1.00 40.09 95 SER A N 1
ATOM 772 C CA . SER A 1 95 ? 19.568 -29.526 6.492 1.00 40.09 95 SER A CA 1
ATOM 773 C C . SER A 1 95 ? 18.843 -30.757 5.932 1.00 40.09 95 SER A C 1
ATOM 775 O O . SER A 1 95 ? 19.463 -31.688 5.416 1.00 40.09 95 SER A O 1
ATOM 777 N N . LEU A 1 96 ? 17.510 -30.753 6.026 1.00 37.59 96 LEU A N 1
ATOM 778 C CA . LEU A 1 96 ? 16.645 -31.735 5.371 1.00 37.59 96 LEU A CA 1
ATOM 779 C C . LEU A 1 96 ? 16.542 -31.461 3.855 1.00 37.59 96 LEU A C 1
ATOM 781 O O . LEU A 1 96 ? 16.655 -30.307 3.432 1.00 37.59 96 LEU A O 1
ATOM 785 N N . PRO A 1 97 ? 16.338 -32.508 3.032 1.00 49.25 97 PRO A N 1
ATOM 786 C CA . PRO A 1 97 ? 16.518 -32.453 1.586 1.00 49.25 97 PRO A CA 1
ATOM 787 C C . PRO A 1 97 ? 15.267 -31.949 0.853 1.00 49.25 97 PRO A C 1
ATOM 789 O O . PRO A 1 97 ? 14.141 -32.328 1.175 1.00 49.25 97 PRO A O 1
ATOM 792 N N . GLY A 1 98 ? 15.480 -31.141 -0.187 1.00 43.03 98 GLY A N 1
ATOM 793 C CA . GLY A 1 98 ? 14.460 -30.836 -1.193 1.00 43.03 98 GLY A CA 1
ATOM 794 C C . GLY A 1 98 ? 14.194 -32.034 -2.124 1.00 43.03 98 GLY A C 1
ATOM 795 O O . GLY A 1 98 ? 15.059 -32.905 -2.267 1.00 43.03 98 GLY A O 1
ATOM 796 N N . PRO A 1 99 ? 13.012 -32.113 -2.759 1.00 48.72 99 PRO A N 1
ATOM 797 C CA . PRO A 1 99 ? 12.628 -33.264 -3.562 1.00 48.72 99 PRO A CA 1
ATOM 798 C C . PRO A 1 99 ? 13.125 -33.142 -5.010 1.00 48.72 99 PRO A C 1
ATOM 800 O O . PRO A 1 99 ? 12.911 -32.126 -5.665 1.00 48.72 99 PRO A O 1
ATOM 803 N N . GLY A 1 100 ? 13.692 -34.235 -5.533 1.00 34.78 100 GLY A N 1
ATOM 804 C CA . GLY A 1 100 ? 13.658 -34.537 -6.969 1.00 34.78 100 GLY A CA 1
ATOM 805 C C . GLY A 1 100 ? 14.983 -34.468 -7.729 1.00 34.78 100 GLY A C 1
ATOM 806 O O . GLY A 1 100 ? 15.139 -33.630 -8.608 1.00 34.78 100 GLY A O 1
ATOM 807 N N . CYS A 1 101 ? 15.886 -35.425 -7.492 1.00 34.22 101 CYS A N 1
ATOM 808 C CA . CYS A 1 101 ? 16.938 -35.772 -8.453 1.00 34.22 101 CYS A CA 1
ATOM 809 C C . CYS A 1 101 ? 16.555 -37.068 -9.185 1.00 34.22 101 CYS A C 1
ATOM 811 O O . CYS A 1 101 ? 16.607 -38.150 -8.600 1.00 34.22 101 CYS A O 1
ATOM 813 N N . PHE A 1 102 ? 16.193 -36.959 -10.467 1.00 38.56 102 PHE A N 1
ATOM 814 C CA . PHE A 1 102 ? 16.276 -38.073 -11.413 1.00 38.56 102 PHE A CA 1
ATOM 815 C C . PHE A 1 102 ? 17.726 -38.200 -11.892 1.00 38.56 102 PHE A C 1
ATOM 817 O O . PHE A 1 102 ? 18.384 -37.206 -12.192 1.00 38.56 102 PHE A O 1
ATOM 824 N N . GLY A 1 103 ? 18.228 -39.434 -11.893 1.00 38.94 103 GLY A N 1
ATOM 825 C CA . GLY A 1 103 ? 19.628 -39.761 -12.127 1.00 38.94 103 GLY A CA 1
ATOM 826 C C . GLY A 1 103 ? 20.104 -39.583 -13.569 1.00 38.94 103 GLY A C 1
ATOM 827 O O . GLY A 1 103 ? 19.350 -39.719 -14.528 1.00 38.94 103 GLY A O 1
ATOM 828 N N . GLY A 1 104 ? 21.410 -39.357 -13.689 1.00 37.28 104 GLY A N 1
ATOM 829 C CA . GLY A 1 104 ? 22.154 -39.378 -14.941 1.00 37.28 104 GLY A CA 1
ATOM 830 C C . GLY A 1 104 ? 23.650 -39.288 -14.659 1.00 37.28 104 GLY A C 1
ATOM 831 O O . GLY A 1 104 ? 24.210 -38.202 -14.583 1.00 37.28 104 GLY A O 1
ATOM 832 N N . THR A 1 105 ? 24.296 -40.432 -14.446 1.00 38.69 105 THR A N 1
ATOM 833 C CA . THR A 1 105 ? 25.754 -40.553 -14.321 1.00 38.69 105 THR A CA 1
ATOM 834 C C . THR A 1 105 ? 26.423 -40.425 -15.691 1.00 38.69 105 THR A C 1
ATOM 836 O O . THR A 1 105 ? 26.201 -41.279 -16.548 1.00 38.69 105 THR A O 1
ATOM 839 N N . VAL A 1 106 ? 27.296 -39.430 -15.865 1.00 39.16 106 VAL A N 1
ATOM 840 C CA . VAL A 1 106 ? 28.337 -39.400 -16.910 1.00 39.16 106 VAL A CA 1
ATOM 841 C C . VAL A 1 106 ? 29.633 -38.882 -16.269 1.00 39.16 106 VAL A C 1
ATOM 843 O O . VAL A 1 106 ? 29.580 -37.861 -15.582 1.00 39.16 106 VAL A O 1
ATOM 846 N N . PRO A 1 107 ? 30.787 -39.558 -16.434 1.00 52.22 107 PRO A N 1
ATOM 847 C CA . PRO A 1 107 ? 32.053 -39.093 -15.885 1.00 52.22 107 PRO A CA 1
ATOM 848 C C . PRO A 1 107 ? 32.725 -38.128 -16.870 1.00 52.22 107 PRO A C 1
ATOM 850 O O . PRO A 1 107 ? 32.901 -38.464 -18.039 1.00 52.22 107 PRO A O 1
ATOM 853 N N . LEU A 1 108 ? 33.128 -36.946 -16.399 1.00 35.53 108 LEU A N 1
ATOM 854 C CA . LEU A 1 108 ? 34.038 -36.065 -17.130 1.00 35.53 108 LEU A CA 1
ATOM 855 C C . LEU A 1 108 ? 35.245 -35.707 -16.259 1.00 35.53 108 LEU A C 1
ATOM 857 O O . LEU A 1 108 ? 35.133 -35.449 -15.061 1.00 35.53 108 LEU A O 1
ATOM 861 N N . GLU A 1 109 ? 36.394 -35.786 -16.917 1.00 40.53 109 GLU A N 1
ATOM 862 C CA . GLU A 1 109 ? 37.768 -35.668 -16.440 1.00 40.53 109 GLU A CA 1
ATOM 863 C C . GLU A 1 109 ? 38.120 -34.288 -15.848 1.00 40.53 109 GLU A C 1
ATOM 865 O O . GLU A 1 109 ? 37.458 -33.289 -16.141 1.00 40.53 109 GLU A O 1
ATOM 870 N N . PRO A 1 110 ? 39.194 -34.193 -15.039 1.00 43.91 110 PRO A N 1
ATOM 871 C CA . PRO A 1 110 ? 39.615 -32.931 -14.443 1.00 43.91 110 PRO A CA 1
ATOM 872 C C . PRO A 1 110 ? 40.297 -32.015 -15.471 1.00 43.91 110 PRO A C 1
ATOM 874 O O . PRO A 1 110 ? 41.448 -32.224 -15.857 1.00 43.91 110 PRO A O 1
ATOM 877 N N . VAL A 1 111 ? 39.607 -30.940 -15.858 1.00 36.88 111 VAL A N 1
ATOM 878 C CA . VAL A 1 111 ? 40.209 -29.799 -16.560 1.00 36.88 111 VAL A CA 1
ATOM 879 C C . VAL A 1 111 ? 41.059 -29.000 -15.571 1.00 36.88 111 VAL A C 1
ATOM 881 O O . VAL A 1 111 ? 40.577 -28.456 -14.578 1.00 36.88 111 VAL A O 1
ATOM 884 N N . THR A 1 112 ? 42.354 -28.945 -15.853 1.00 37.84 112 THR A N 1
ATOM 885 C CA . THR A 1 112 ? 43.351 -28.138 -15.154 1.00 37.84 112 THR A CA 1
ATOM 886 C C . THR A 1 112 ? 43.141 -26.658 -15.486 1.00 37.84 112 THR A C 1
ATOM 888 O O . THR A 1 112 ? 43.332 -26.227 -16.620 1.00 37.84 112 THR A O 1
ATOM 891 N N . LEU A 1 113 ? 42.759 -25.858 -14.487 1.00 36.25 113 LEU A N 1
ATOM 892 C CA . LEU A 1 113 ? 42.732 -24.398 -14.582 1.00 36.25 113 LEU A CA 1
ATOM 893 C C . LEU A 1 113 ? 44.168 -23.856 -14.595 1.00 36.25 113 LEU A C 1
ATOM 895 O O . LEU A 1 113 ? 44.859 -23.833 -13.575 1.00 36.25 113 LEU A O 1
ATOM 899 N N . ALA A 1 114 ? 44.610 -23.422 -15.773 1.00 36.12 114 ALA A N 1
ATOM 900 C CA . ALA A 1 114 ? 45.833 -22.659 -15.956 1.00 36.12 114 ALA A CA 1
ATOM 901 C C . ALA A 1 114 ? 45.664 -21.237 -15.395 1.00 36.12 114 ALA A C 1
ATOM 903 O O . ALA A 1 114 ? 44.723 -20.520 -15.732 1.00 36.12 114 ALA A O 1
ATOM 904 N N . GLN A 1 115 ? 46.603 -20.832 -14.541 1.00 43.41 115 GLN A N 1
ATOM 905 C CA . GLN A 1 115 ? 46.748 -19.463 -14.050 1.00 43.41 115 GLN A CA 1
ATOM 906 C C . GLN A 1 115 ? 47.112 -18.503 -15.200 1.00 43.41 115 GLN A C 1
ATOM 908 O O . GLN A 1 115 ? 47.951 -18.859 -16.036 1.00 43.41 115 GLN A O 1
ATOM 913 N N . PRO A 1 116 ? 46.582 -17.267 -15.232 1.00 43.47 116 PRO A N 1
ATOM 914 C CA . PRO A 1 116 ? 47.064 -16.257 -16.163 1.00 43.47 116 PRO A CA 1
ATOM 915 C C . PRO A 1 116 ? 48.451 -15.756 -15.729 1.00 43.47 116 PRO A C 1
ATOM 917 O O . PRO A 1 116 ? 48.642 -15.258 -14.618 1.00 43.47 116 PRO A O 1
ATOM 920 N N . ARG A 1 117 ? 49.436 -15.897 -16.624 1.00 38.75 117 ARG A N 1
ATOM 921 C CA . ARG A 1 117 ? 50.766 -15.288 -16.486 1.00 38.75 117 ARG A CA 1
ATOM 922 C C . ARG A 1 117 ? 50.664 -13.763 -16.637 1.00 38.75 117 ARG A C 1
ATOM 924 O O . ARG A 1 117 ? 49.933 -13.304 -17.514 1.00 38.75 117 ARG A O 1
ATOM 931 N N . PRO A 1 118 ? 51.434 -12.975 -15.869 1.00 39.34 118 PRO A N 1
ATOM 932 C CA . PRO A 1 118 ? 51.534 -11.541 -16.087 1.00 39.34 118 PRO A CA 1
ATOM 933 C C . PRO A 1 118 ? 52.384 -11.272 -17.335 1.00 39.34 118 PRO A C 1
ATOM 935 O O . PRO A 1 118 ? 53.510 -11.760 -17.454 1.00 39.34 118 PRO A O 1
ATOM 938 N N . ILE A 1 119 ? 51.848 -10.487 -18.269 1.00 39.12 119 ILE A N 1
ATOM 939 C CA . ILE A 1 119 ? 52.621 -9.938 -19.383 1.00 39.12 119 ILE A CA 1
ATOM 940 C C . ILE A 1 119 ? 53.526 -8.847 -18.807 1.00 39.12 119 ILE A C 1
ATOM 942 O O . ILE A 1 119 ? 53.077 -7.767 -18.430 1.00 39.12 119 ILE A O 1
ATOM 946 N N . GLN A 1 120 ? 54.818 -9.158 -18.723 1.00 46.34 120 GLN A N 1
ATOM 947 C CA . GLN A 1 120 ? 55.877 -8.161 -18.676 1.00 46.34 120 GLN A CA 1
ATOM 948 C C . GLN A 1 120 ? 55.821 -7.336 -19.963 1.00 46.34 120 GLN A C 1
ATOM 950 O O . GLN A 1 120 ? 56.069 -7.866 -21.044 1.00 46.34 120 GLN A O 1
ATOM 955 N N . GLN A 1 121 ? 55.584 -6.033 -19.842 1.00 43.50 121 GLN A N 1
ATOM 956 C CA . GLN A 1 121 ? 56.028 -5.079 -20.848 1.00 43.50 121 GLN A CA 1
ATOM 957 C C . GLN A 1 121 ? 56.957 -4.065 -20.188 1.00 43.50 121 GLN A C 1
ATOM 959 O O . GLN A 1 121 ? 56.556 -3.141 -19.485 1.00 43.50 121 GLN A O 1
ATOM 964 N N . GLN A 1 122 ? 58.245 -4.325 -20.401 1.00 47.88 122 GLN A N 1
ATOM 965 C CA . GLN A 1 122 ? 59.295 -3.324 -20.413 1.00 47.88 122 GLN A CA 1
ATOM 966 C C . GLN A 1 122 ? 58.953 -2.275 -21.477 1.00 47.88 122 GLN A C 1
ATOM 968 O O . GLN A 1 122 ? 58.576 -2.654 -22.581 1.00 47.88 122 GLN A O 1
ATOM 973 N N . MET A 1 123 ? 59.106 -0.994 -21.138 1.00 38.12 123 MET A N 1
ATOM 974 C CA . MET A 1 123 ? 59.791 0.062 -21.908 1.00 38.12 123 MET A CA 1
ATOM 975 C C . MET A 1 123 ? 59.394 1.418 -21.306 1.00 38.12 123 MET A C 1
ATOM 977 O O . MET A 1 123 ? 58.522 2.119 -21.806 1.00 38.12 123 MET A O 1
ATOM 981 N N . ALA A 1 124 ? 60.054 1.791 -20.210 1.00 43.22 124 ALA A N 1
ATOM 982 C CA . ALA A 1 124 ? 60.230 3.192 -19.855 1.00 43.22 124 ALA A CA 1
ATOM 983 C C . ALA A 1 124 ? 61.607 3.598 -20.393 1.00 43.22 124 ALA A C 1
ATOM 985 O O . ALA A 1 124 ? 62.627 3.161 -19.861 1.00 43.22 124 ALA A O 1
ATOM 986 N N . VAL A 1 125 ? 61.643 4.388 -21.466 1.00 39.00 125 VAL A N 1
ATOM 987 C CA . VAL A 1 125 ? 62.852 5.114 -21.865 1.00 39.00 125 VAL A CA 1
ATOM 988 C C . VAL A 1 125 ? 62.537 6.591 -21.738 1.00 39.00 125 VAL A C 1
ATOM 990 O O . VAL A 1 125 ? 61.665 7.131 -22.413 1.00 39.00 125 VAL A O 1
ATOM 993 N N . ALA A 1 126 ? 63.226 7.195 -20.779 1.00 36.28 126 ALA A N 1
ATOM 994 C CA . ALA A 1 126 ? 63.197 8.604 -20.467 1.00 36.28 126 ALA A CA 1
ATOM 995 C C . ALA A 1 126 ? 63.533 9.458 -21.698 1.00 36.28 126 ALA A C 1
ATOM 997 O O . ALA A 1 126 ? 64.459 9.155 -22.451 1.00 36.28 126 ALA A O 1
ATOM 998 N N . ALA A 1 127 ? 62.809 10.567 -21.843 1.00 38.72 127 ALA A N 1
ATOM 999 C CA . ALA A 1 127 ? 63.177 11.674 -22.707 1.00 38.72 127 ALA A CA 1
ATOM 1000 C C . ALA A 1 127 ? 64.474 12.313 -22.178 1.00 38.72 127 ALA A C 1
ATOM 1002 O O . ALA A 1 127 ? 64.456 13.189 -21.315 1.00 38.72 127 ALA A O 1
ATOM 1003 N N . ALA A 1 128 ? 65.613 11.829 -22.671 1.00 37.16 128 ALA A N 1
ATOM 1004 C CA . ALA A 1 128 ? 66.897 12.489 -22.522 1.00 37.16 128 ALA A CA 1
ATOM 1005 C C . ALA A 1 128 ? 67.035 13.537 -23.634 1.00 37.16 128 ALA A C 1
ATOM 1007 O O . ALA A 1 128 ? 67.186 13.212 -24.810 1.00 37.16 128 ALA A O 1
ATOM 1008 N N . VAL A 1 129 ? 66.962 14.801 -23.229 1.00 48.78 129 VAL A N 1
ATOM 1009 C CA . VAL A 1 129 ? 67.381 15.969 -24.004 1.00 48.78 129 VAL A CA 1
ATOM 1010 C C . VAL A 1 129 ? 68.851 15.786 -24.395 1.00 48.78 129 VAL A C 1
ATOM 1012 O O . VAL A 1 129 ? 69.708 15.662 -23.520 1.00 48.78 129 VAL A O 1
ATOM 1015 N N . LEU A 1 130 ? 69.148 15.778 -25.696 1.00 36.81 130 LEU A N 1
ATOM 1016 C CA . LEU A 1 130 ? 70.507 15.912 -26.221 1.00 36.81 130 LEU A CA 1
ATOM 1017 C C . LEU A 1 130 ? 70.576 17.065 -27.237 1.00 36.81 130 LEU A C 1
ATOM 1019 O O . LEU A 1 130 ? 69.592 17.314 -27.935 1.00 36.81 130 LEU A O 1
ATOM 1023 N N . PRO A 1 131 ? 71.710 17.790 -27.283 1.00 49.69 131 PRO A N 1
ATOM 1024 C CA . PRO A 1 131 ? 71.828 19.090 -27.931 1.00 49.69 131 PRO A CA 1
ATOM 1025 C C . PRO A 1 131 ? 72.176 18.997 -29.424 1.00 49.69 131 PRO A C 1
ATOM 1027 O O . PRO A 1 131 ? 72.783 18.032 -29.888 1.00 49.69 131 PRO A O 1
ATOM 1030 N N . GLU A 1 132 ? 71.818 20.055 -30.151 1.00 42.88 132 GLU A N 1
ATOM 1031 C CA . GLU A 1 132 ? 72.178 20.309 -31.549 1.00 42.88 132 GLU A CA 1
ATOM 1032 C C . GLU A 1 132 ? 73.701 20.241 -31.788 1.00 42.88 132 GLU A C 1
ATOM 1034 O O . GLU A 1 132 ? 74.471 20.830 -31.021 1.00 42.88 132 GLU A O 1
ATOM 1039 N N . PRO A 1 133 ? 74.175 19.601 -32.874 1.00 49.84 133 PRO A N 1
ATOM 1040 C CA . PRO A 1 133 ? 75.553 19.757 -33.308 1.00 49.84 133 PRO A CA 1
ATOM 1041 C C . PRO A 1 133 ? 75.713 21.050 -34.121 1.00 49.84 133 PRO A C 1
ATOM 1043 O O . PRO A 1 133 ? 75.170 21.201 -35.216 1.00 49.84 133 PRO A O 1
ATOM 1046 N N . ALA A 1 134 ? 76.521 21.966 -33.589 1.00 47.69 134 ALA A N 1
ATOM 1047 C CA . ALA A 1 134 ? 77.063 23.106 -34.313 1.00 47.69 134 ALA A CA 1
ATOM 1048 C C . ALA A 1 134 ? 77.852 22.633 -35.549 1.00 47.69 134 ALA A C 1
ATOM 1050 O O . ALA A 1 134 ? 78.810 21.867 -35.428 1.00 47.69 134 ALA A O 1
ATOM 1051 N N . ILE A 1 135 ? 77.466 23.113 -36.733 1.00 44.38 135 ILE A N 1
ATOM 1052 C CA . ILE A 1 135 ? 78.210 22.899 -37.980 1.00 44.38 135 ILE A CA 1
ATOM 1053 C C . ILE A 1 135 ? 79.187 24.073 -38.183 1.00 44.38 135 ILE A C 1
ATOM 1055 O O . ILE A 1 135 ? 78.797 25.224 -37.972 1.00 44.38 135 ILE A O 1
ATOM 1059 N N . PRO A 1 136 ? 80.456 23.822 -38.566 1.00 47.94 136 PRO A N 1
ATOM 1060 C CA . PRO A 1 136 ? 81.530 24.803 -38.480 1.00 47.94 136 PRO A CA 1
ATOM 1061 C C . PRO A 1 136 ? 81.625 25.686 -39.728 1.00 47.94 136 PRO A C 1
ATOM 1063 O O . PRO A 1 136 ? 81.545 25.212 -40.861 1.00 47.94 136 PRO A O 1
ATOM 1066 N N . CYS A 1 137 ? 81.912 26.970 -39.505 1.00 45.03 137 CYS A N 1
ATOM 1067 C CA . CYS A 1 137 ? 82.410 27.892 -40.520 1.00 45.03 137 CYS A CA 1
ATOM 1068 C C . CYS A 1 137 ? 83.724 27.367 -41.121 1.00 45.03 137 CYS A C 1
ATOM 1070 O O . CYS A 1 137 ? 84.723 27.258 -40.409 1.00 45.03 137 CYS A O 1
ATOM 1072 N N . TYR A 1 138 ? 83.743 27.105 -42.430 1.00 42.00 138 TYR A N 1
ATOM 1073 C CA . TYR A 1 138 ? 84.977 26.907 -43.190 1.00 42.00 138 TYR A CA 1
ATOM 1074 C C . TYR A 1 138 ? 85.279 28.149 -44.030 1.00 42.00 138 TYR A C 1
ATOM 1076 O O . TYR A 1 138 ? 84.496 28.564 -44.885 1.00 42.00 138 TYR A O 1
ATOM 1084 N N . CYS A 1 139 ? 86.431 28.745 -43.744 1.00 40.25 139 CYS A N 1
ATOM 1085 C CA . CYS A 1 139 ? 87.014 29.873 -44.448 1.00 40.25 139 CYS A CA 1
ATOM 1086 C C . CYS A 1 139 ? 87.716 29.423 -45.743 1.00 40.25 139 CYS A C 1
ATOM 1088 O O . CYS A 1 139 ? 88.335 28.365 -45.777 1.00 40.25 139 CYS A O 1
ATOM 1090 N N . GLN A 1 140 ? 87.657 30.300 -46.752 1.00 47.00 140 GLN A N 1
ATOM 1091 C CA . GLN A 1 140 ? 88.692 30.631 -47.749 1.00 47.00 140 GLN A CA 1
ATOM 1092 C C . GLN A 1 140 ? 89.591 29.517 -48.318 1.00 47.00 140 GLN A C 1
ATOM 1094 O O . GLN A 1 140 ? 90.520 29.078 -47.652 1.00 47.00 140 GLN A O 1
ATOM 1099 N N . VAL A 1 141 ? 89.502 29.297 -49.638 1.00 39.19 141 VAL A N 1
ATOM 1100 C CA . VAL A 1 141 ? 90.689 29.184 -50.513 1.00 39.19 141 VAL A CA 1
ATOM 1101 C C . VAL A 1 141 ? 90.368 29.857 -51.852 1.00 39.19 141 VAL A C 1
ATOM 1103 O O . VAL A 1 141 ? 89.303 29.634 -52.422 1.00 39.19 141 VAL A O 1
ATOM 1106 N N . GLY A 1 142 ? 91.263 30.733 -52.314 1.00 37.50 142 GLY A N 1
ATOM 1107 C CA . GLY A 1 142 ? 91.105 31.518 -53.536 1.00 37.50 142 GLY A CA 1
ATOM 1108 C C . GLY A 1 142 ? 91.794 30.943 -54.778 1.00 37.50 142 GLY A C 1
ATOM 1109 O O . GLY A 1 142 ? 92.712 30.136 -54.665 1.00 37.50 142 GLY A O 1
ATOM 1110 N N . SER A 1 143 ? 91.396 31.521 -55.923 1.00 41.56 143 SER A N 1
ATOM 1111 C CA . SER A 1 143 ? 92.052 31.556 -57.250 1.00 41.56 143 SER A CA 1
ATOM 1112 C C . SER A 1 143 ? 92.229 30.221 -58.003 1.00 41.56 143 SER A C 1
ATOM 1114 O O . SER A 1 143 ? 92.321 29.184 -57.357 1.00 41.56 143 SER A O 1
ATOM 1116 N N . PRO A 1 144 ? 92.346 30.200 -59.356 1.00 49.19 144 PRO A N 1
ATOM 1117 C CA . PRO A 1 144 ? 92.643 31.319 -60.262 1.00 49.19 144 PRO A CA 1
ATOM 1118 C C . PRO A 1 144 ? 91.723 31.458 -61.499 1.00 49.19 144 PRO A C 1
ATOM 1120 O O . PRO A 1 144 ? 90.943 30.576 -61.846 1.00 49.19 144 PRO A O 1
ATOM 1123 N N . ASN A 1 145 ? 91.857 32.607 -62.172 1.00 52.00 145 ASN A N 1
ATOM 1124 C CA . ASN A 1 145 ? 91.302 32.932 -63.493 1.00 52.00 145 ASN A CA 1
ATOM 1125 C C . ASN A 1 145 ? 91.437 31.791 -64.522 1.00 52.00 145 ASN A C 1
ATOM 1127 O O . ASN A 1 145 ? 92.534 31.239 -64.651 1.00 52.00 145 ASN A O 1
ATOM 1131 N N . PRO A 1 146 ? 90.419 31.548 -65.368 1.00 48.41 146 PRO A N 1
ATOM 1132 C CA . PRO A 1 146 ? 90.618 30.944 -66.674 1.00 48.41 146 PRO A CA 1
ATOM 1133 C C . PRO A 1 146 ? 90.676 32.006 -67.793 1.00 48.41 146 PRO A C 1
ATOM 1135 O O . PRO A 1 146 ? 90.118 33.098 -67.655 1.00 48.41 146 PRO A O 1
ATOM 1138 N N . PRO A 1 147 ? 91.382 31.697 -68.892 1.00 45.28 147 PRO A N 1
ATOM 1139 C CA . PRO A 1 147 ? 91.771 32.654 -69.911 1.00 45.28 147 PRO A CA 1
ATOM 1140 C C . PRO A 1 147 ? 90.637 33.016 -70.871 1.00 45.28 147 PRO A C 1
ATOM 1142 O O . PRO A 1 147 ? 89.796 32.209 -71.265 1.00 45.28 147 PRO A O 1
ATOM 1145 N N . GLU A 1 148 ? 90.709 34.278 -71.254 1.00 49.31 148 GLU A N 1
ATOM 1146 C CA . GLU A 1 148 ? 90.074 34.940 -72.376 1.00 49.31 148 GLU A CA 1
ATOM 1147 C C . GLU A 1 148 ? 90.478 34.277 -73.710 1.00 49.31 148 GLU A C 1
ATOM 1149 O O . GLU A 1 148 ? 91.590 33.767 -73.846 1.00 49.31 148 GLU A O 1
ATOM 1154 N N . ALA A 1 149 ? 89.576 34.353 -74.694 1.00 50.81 149 ALA A N 1
ATOM 1155 C CA . ALA A 1 149 ? 89.673 33.855 -76.071 1.00 50.81 149 ALA A CA 1
ATOM 1156 C C . ALA A 1 149 ? 89.213 32.408 -76.320 1.00 50.81 149 ALA A C 1
ATOM 1158 O O . ALA A 1 149 ? 90.020 31.496 -76.451 1.00 50.81 149 ALA A O 1
ATOM 1159 N N . LEU A 1 150 ? 87.910 32.241 -76.577 1.00 42.84 150 LEU A N 1
ATOM 1160 C CA . LEU A 1 150 ? 87.424 31.323 -77.611 1.00 42.84 150 LEU A CA 1
ATOM 1161 C C . LEU A 1 150 ? 86.166 31.910 -78.271 1.00 42.84 150 LEU A C 1
ATOM 1163 O O . LEU A 1 150 ? 85.264 32.422 -77.613 1.00 42.84 150 LEU A O 1
ATOM 1167 N N . ARG A 1 151 ? 86.215 31.878 -79.601 1.00 46.88 151 ARG A N 1
ATOM 1168 C CA . ARG A 1 151 ? 85.333 32.474 -80.608 1.00 46.88 151 ARG A CA 1
ATOM 1169 C C . ARG A 1 151 ? 83.837 32.278 -80.345 1.00 46.88 151 ARG A C 1
ATOM 1171 O O . ARG A 1 151 ? 83.413 31.227 -79.877 1.00 46.88 151 ARG A O 1
ATOM 1178 N N . GLU A 1 152 ? 83.068 33.288 -80.743 1.00 46.41 152 GLU A N 1
ATOM 1179 C CA . GLU A 1 152 ? 81.617 33.256 -80.921 1.00 46.41 152 GLU A CA 1
ATOM 1180 C C . GLU A 1 152 ? 81.232 32.055 -81.792 1.00 46.41 152 GLU A C 1
ATOM 1182 O O . GLU A 1 152 ? 81.452 32.046 -83.003 1.00 46.41 152 GLU A O 1
ATOM 1187 N N . ASN A 1 153 ? 80.715 31.011 -81.147 1.00 49.06 153 ASN A N 1
ATOM 1188 C CA . ASN A 1 153 ? 80.022 29.924 -81.811 1.00 49.06 153 ASN A CA 1
ATOM 1189 C C . ASN A 1 153 ? 78.522 30.171 -81.568 1.00 49.06 153 ASN A C 1
ATOM 1191 O O . ASN A 1 153 ? 78.134 30.249 -80.395 1.00 49.06 153 ASN A O 1
ATOM 1195 N N . PRO A 1 154 ? 77.695 30.346 -82.613 1.00 58.38 154 PRO A N 1
ATOM 1196 C CA . PRO A 1 154 ? 76.264 30.633 -82.472 1.00 58.38 154 PRO A CA 1
ATOM 1197 C C . PRO A 1 154 ? 75.487 29.562 -81.677 1.00 58.38 154 PRO A C 1
ATOM 1199 O O . PRO A 1 154 ? 74.427 29.862 -81.140 1.00 58.38 154 PRO A O 1
ATOM 1202 N N . ASP A 1 155 ? 76.065 28.377 -81.461 1.00 58.56 155 ASP A N 1
ATOM 1203 C CA . ASP A 1 155 ? 75.480 27.294 -80.651 1.00 58.56 155 ASP A CA 1
ATOM 1204 C C . ASP A 1 155 ? 75.544 27.535 -79.122 1.00 58.56 155 ASP A C 1
ATOM 1206 O O . ASP A 1 155 ? 74.959 26.794 -78.331 1.00 58.56 155 ASP A O 1
ATOM 1210 N N . ARG A 1 156 ? 76.272 28.560 -78.645 1.00 68.94 156 ARG A N 1
ATOM 1211 C CA . ARG A 1 156 ? 76.390 28.849 -77.199 1.00 68.94 156 ARG A CA 1
ATOM 1212 C C . ARG A 1 156 ? 75.127 29.487 -76.624 1.00 68.94 156 ARG A C 1
ATOM 1214 O O . ARG A 1 156 ? 74.799 29.229 -75.467 1.00 68.94 156 ARG A O 1
ATOM 1221 N N . GLU A 1 157 ? 74.448 30.335 -77.393 1.00 72.69 157 GLU A N 1
ATOM 1222 C CA . GLU A 1 157 ? 73.174 30.917 -76.960 1.00 72.69 157 GLU A CA 1
ATOM 1223 C C . GLU A 1 157 ? 72.068 29.863 -76.929 1.00 72.69 157 GLU A C 1
ATOM 1225 O O . GLU A 1 157 ? 71.265 29.874 -75.998 1.00 72.69 157 GLU A O 1
ATOM 1230 N N . GLU A 1 158 ? 72.095 28.906 -77.859 1.00 75.31 158 GLU A N 1
ATOM 1231 C CA . GLU A 1 158 ? 71.185 27.759 -77.874 1.00 75.31 158 GLU A CA 1
ATOM 1232 C C . GLU A 1 158 ? 71.410 26.859 -76.650 1.00 75.31 158 GLU A C 1
ATOM 1234 O O . GLU A 1 158 ? 70.484 26.659 -75.868 1.00 75.31 158 GLU A O 1
ATOM 1239 N N . MET A 1 159 ? 72.657 26.466 -76.352 1.00 77.06 159 MET A N 1
ATOM 1240 C CA . MET A 1 159 ? 72.964 25.718 -75.120 1.00 77.06 159 MET A CA 1
ATOM 1241 C C . MET A 1 159 ? 72.626 26.488 -73.832 1.00 77.06 159 MET A C 1
ATOM 1243 O O . MET A 1 159 ? 72.257 25.882 -72.827 1.00 77.06 159 MET A O 1
ATOM 1247 N N . LEU A 1 160 ? 72.755 27.821 -73.815 1.00 80.00 160 LEU A N 1
ATOM 1248 C CA . LEU A 1 160 ? 72.354 28.643 -72.665 1.00 80.00 160 LEU A CA 1
ATOM 1249 C C . LEU A 1 160 ? 70.831 28.744 -72.521 1.00 80.00 160 LEU A C 1
ATOM 1251 O O . LEU A 1 160 ? 70.349 28.897 -71.396 1.00 80.00 160 LEU A O 1
ATOM 1255 N N . MET A 1 161 ? 70.084 28.671 -73.622 1.00 79.38 161 MET A N 1
ATOM 1256 C CA . MET A 1 161 ? 68.625 28.603 -73.608 1.00 79.38 161 MET A CA 1
ATOM 1257 C C . MET A 1 161 ? 68.165 27.226 -73.116 1.00 79.38 161 MET A C 1
ATOM 1259 O O . MET A 1 161 ? 67.396 27.157 -72.162 1.00 79.38 161 MET A O 1
ATOM 1263 N N . GLU A 1 162 ? 68.764 26.144 -73.618 1.00 82.94 162 GLU A N 1
ATOM 1264 C CA . GLU A 1 162 ? 68.504 24.777 -73.146 1.00 82.94 162 GLU A CA 1
ATOM 1265 C C . GLU A 1 162 ? 68.858 24.586 -71.660 1.00 82.94 162 GLU A C 1
ATOM 1267 O O . GLU A 1 162 ? 68.113 23.954 -70.911 1.00 82.94 162 GLU A O 1
ATOM 1272 N N . LEU A 1 163 ? 69.958 25.178 -71.179 1.00 82.94 163 LEU A N 1
ATOM 1273 C CA . LEU A 1 163 ? 70.316 25.169 -69.754 1.00 82.94 163 LEU A CA 1
ATOM 1274 C C . LEU A 1 163 ? 69.322 25.951 -68.887 1.00 82.94 163 LEU A C 1
ATOM 1276 O O . LEU A 1 163 ? 69.081 25.566 -67.740 1.00 82.94 163 LEU A O 1
ATOM 1280 N N . LYS A 1 164 ? 68.746 27.045 -69.402 1.00 84.62 164 LYS A N 1
ATOM 1281 C CA . LYS A 1 164 ? 67.687 27.789 -68.702 1.00 84.62 164 LYS A CA 1
ATOM 1282 C C . LYS A 1 164 ? 66.401 26.971 -68.633 1.00 84.62 164 LYS A C 1
ATOM 1284 O O . LYS A 1 164 ? 65.810 26.902 -67.556 1.00 84.62 164 LYS A O 1
ATOM 1289 N N . ASP A 1 165 ? 66.034 26.297 -69.717 1.00 84.12 165 ASP A N 1
ATOM 1290 C CA . ASP A 1 165 ? 64.841 25.450 -69.776 1.00 84.12 165 ASP A CA 1
ATOM 1291 C C . ASP A 1 165 ? 64.981 24.212 -68.879 1.00 84.12 165 ASP A C 1
ATOM 1293 O O . ASP A 1 165 ? 64.075 23.888 -68.108 1.00 84.12 165 ASP A O 1
ATOM 1297 N N . LEU A 1 166 ? 66.152 23.566 -68.871 1.00 82.81 166 LEU A N 1
ATOM 1298 C CA . LEU A 1 166 ? 66.456 22.469 -67.948 1.00 82.81 166 LEU A CA 1
ATOM 1299 C C . LEU A 1 166 ? 66.441 22.928 -66.487 1.00 82.81 166 LEU A C 1
ATOM 1301 O O . LEU A 1 166 ? 65.925 22.214 -65.626 1.00 82.81 166 LEU A O 1
ATOM 1305 N N . LYS A 1 167 ? 66.957 24.126 -66.189 1.00 86.69 167 LYS A N 1
ATOM 1306 C CA . LYS A 1 167 ? 66.910 24.690 -64.835 1.00 86.69 167 LYS A CA 1
ATOM 1307 C C . LYS A 1 167 ? 65.475 24.983 -64.392 1.00 86.69 167 LYS A C 1
ATOM 1309 O O . LYS A 1 167 ? 65.135 24.668 -63.253 1.00 86.69 167 LYS A O 1
ATOM 1314 N N . ALA A 1 168 ? 64.632 25.508 -65.281 1.00 83.06 168 ALA A N 1
ATOM 1315 C CA . ALA A 1 168 ? 63.210 25.721 -65.012 1.00 83.06 168 ALA A CA 1
ATOM 1316 C C . ALA A 1 168 ? 62.467 24.393 -64.770 1.00 83.06 168 ALA A C 1
ATOM 1318 O O . ALA A 1 168 ? 61.668 24.289 -63.842 1.00 83.06 168 ALA A O 1
ATOM 1319 N N . LEU A 1 169 ? 62.786 23.340 -65.531 1.00 82.06 169 LEU A N 1
ATOM 1320 C CA . LEU A 1 169 ? 62.247 21.988 -65.330 1.00 82.06 169 LEU A CA 1
ATOM 1321 C C . LEU A 1 169 ? 62.676 21.357 -63.998 1.00 82.06 169 LEU A C 1
ATOM 1323 O O . LEU A 1 169 ? 61.874 20.676 -63.354 1.00 82.06 169 LEU A O 1
ATOM 1327 N N . VAL A 1 170 ? 63.928 21.558 -63.574 1.00 83.38 170 VAL A N 1
ATOM 1328 C CA . VAL A 1 170 ? 64.414 21.080 -62.269 1.00 83.38 170 VAL A CA 1
ATOM 1329 C C . VAL A 1 170 ? 63.735 21.842 -61.131 1.00 83.38 170 VAL A C 1
ATOM 1331 O O . VAL A 1 170 ? 63.255 21.201 -60.200 1.00 83.38 170 VAL A O 1
ATOM 1334 N N . GLN A 1 171 ? 63.603 23.168 -61.242 1.00 81.56 171 GLN A N 1
ATOM 1335 C CA . GLN A 1 171 ? 62.889 23.988 -60.256 1.00 81.56 171 GLN A CA 1
ATOM 1336 C C . GLN A 1 171 ? 61.407 23.598 -60.154 1.00 81.56 171 GLN A C 1
ATOM 1338 O O . GLN A 1 171 ? 60.930 23.333 -59.055 1.00 81.56 171 GLN A O 1
ATOM 1343 N N . GLY A 1 172 ? 60.708 23.414 -61.279 1.00 81.94 172 GLY A N 1
ATOM 1344 C CA . GLY A 1 172 ? 59.320 22.938 -61.272 1.00 81.94 172 GLY A CA 1
ATOM 1345 C C . GLY A 1 172 ? 59.159 21.529 -60.678 1.00 81.94 172 GLY A C 1
ATOM 1346 O O . GLY A 1 172 ? 58.171 21.240 -60.006 1.00 81.94 172 GLY A O 1
ATOM 1347 N N . LYS A 1 173 ? 60.148 20.637 -60.855 1.00 82.31 173 LYS A N 1
ATOM 1348 C CA . LYS A 1 173 ? 60.161 19.321 -60.187 1.00 82.31 173 LYS A CA 1
ATOM 1349 C C . LYS A 1 173 ? 60.404 19.424 -58.681 1.00 82.31 173 LYS A C 1
ATOM 1351 O O . LYS A 1 173 ? 59.875 18.594 -57.945 1.00 82.31 173 LYS A O 1
ATOM 1356 N N . GLU A 1 174 ? 61.207 20.377 -58.218 1.00 83.62 174 GLU A N 1
ATOM 1357 C CA . GLU A 1 174 ? 61.413 20.621 -56.785 1.00 83.62 174 GLU A CA 1
ATOM 1358 C C . GLU A 1 174 ? 60.175 21.246 -56.130 1.00 83.62 174 GLU A C 1
ATOM 1360 O O . GLU A 1 174 ? 59.802 20.819 -55.039 1.00 83.62 174 GLU A O 1
ATOM 1365 N N . GLU A 1 175 ? 59.475 22.146 -56.823 1.00 84.25 175 GLU A N 1
ATOM 1366 C CA . GLU A 1 175 ? 58.195 22.717 -56.378 1.00 84.25 175 GLU A CA 1
ATOM 13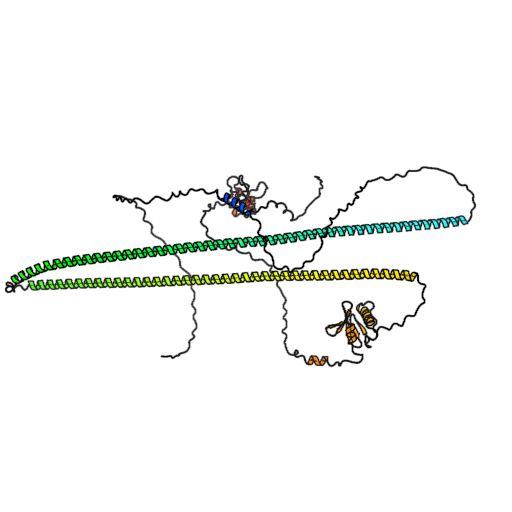67 C C . GLU A 1 175 ? 57.081 21.662 -56.303 1.00 84.25 175 GLU A C 1
ATOM 1369 O O . GLU A 1 175 ? 56.364 21.579 -55.311 1.00 84.25 175 GLU A O 1
ATOM 1374 N N . LEU A 1 176 ? 56.974 20.768 -57.291 1.00 83.12 176 LEU A N 1
ATOM 1375 C CA . LEU A 1 176 ? 56.018 19.654 -57.223 1.00 83.12 176 LEU A CA 1
ATOM 1376 C C . LEU A 1 176 ? 56.350 18.669 -56.093 1.00 83.12 176 LEU A C 1
ATOM 1378 O O . LEU A 1 176 ? 55.448 18.131 -55.448 1.00 83.12 176 LEU A O 1
ATOM 1382 N N . LYS A 1 177 ? 57.641 18.423 -55.827 1.00 85.88 177 LYS A N 1
ATOM 1383 C CA . LYS A 1 177 ? 58.073 17.596 -54.690 1.00 85.88 177 LYS A CA 1
ATOM 1384 C C . LYS A 1 177 ? 57.759 18.266 -53.355 1.00 85.88 177 LYS A C 1
ATOM 1386 O O . LYS A 1 177 ? 57.352 17.561 -52.433 1.00 85.88 177 LYS A O 1
ATOM 1391 N N . SER A 1 178 ? 57.921 19.585 -53.243 1.00 89.19 178 SER A N 1
ATOM 1392 C CA . SER A 1 178 ? 57.595 20.321 -52.019 1.00 89.19 178 SER A CA 1
ATOM 1393 C C . SER A 1 178 ? 56.083 20.386 -51.785 1.00 89.19 178 SER A C 1
ATOM 1395 O O . SER A 1 178 ? 55.642 20.139 -50.665 1.00 89.19 178 SER A O 1
ATOM 1397 N N . GLU A 1 179 ? 55.276 20.576 -52.833 1.00 89.56 179 GLU A N 1
ATOM 1398 C CA . GLU A 1 179 ? 53.812 20.526 -52.740 1.00 89.56 179 GLU A CA 1
ATOM 1399 C C . GLU A 1 179 ? 53.325 19.122 -52.346 1.00 89.56 179 GLU A C 1
ATOM 1401 O O . GLU A 1 179 ? 52.444 18.969 -51.496 1.00 89.56 179 GLU A O 1
ATOM 1406 N N . HIS A 1 180 ? 53.921 18.068 -52.914 1.00 90.88 180 HIS A N 1
ATOM 1407 C CA . HIS A 1 180 ? 53.594 16.693 -52.541 1.00 90.88 180 HIS A CA 1
ATOM 1408 C C . HIS A 1 180 ? 53.998 16.378 -51.093 1.00 90.88 180 HIS A C 1
ATOM 1410 O O . HIS A 1 180 ? 53.209 15.790 -50.354 1.00 90.88 180 HIS A O 1
ATOM 1416 N N . ALA A 1 181 ? 55.175 16.832 -50.649 1.00 88.06 181 ALA A N 1
ATOM 1417 C CA . ALA A 1 181 ? 55.605 16.704 -49.258 1.00 88.06 181 ALA A CA 1
ATOM 1418 C C . ALA A 1 181 ? 54.664 17.450 -48.294 1.00 88.06 181 ALA A C 1
ATOM 1420 O O . ALA A 1 181 ? 54.295 16.908 -47.253 1.00 88.06 181 ALA A O 1
ATOM 1421 N N . GLN A 1 182 ? 54.199 18.647 -48.664 1.00 94.81 182 GLN A N 1
ATOM 1422 C CA . GLN A 1 182 ? 53.237 19.412 -47.869 1.00 94.81 182 GLN A CA 1
ATOM 1423 C C . GLN A 1 182 ? 51.875 18.706 -47.779 1.00 94.81 182 GLN A C 1
ATOM 1425 O O . GLN A 1 182 ? 51.272 18.662 -46.706 1.00 94.81 182 GLN A O 1
ATOM 1430 N N . LYS A 1 183 ? 51.406 18.086 -48.871 1.00 94.00 183 LYS A N 1
ATOM 1431 C CA . LYS A 1 183 ? 50.183 17.263 -48.865 1.00 94.00 183 LYS A CA 1
ATOM 1432 C C . LYS A 1 183 ? 50.316 16.036 -47.962 1.00 94.00 183 LYS A C 1
ATOM 1434 O O . LYS A 1 183 ? 49.357 15.711 -47.265 1.00 94.00 183 LYS A O 1
ATOM 1439 N N . ILE A 1 184 ? 51.481 15.385 -47.944 1.00 92.56 184 ILE A N 1
ATOM 1440 C CA . ILE A 1 184 ? 51.751 14.247 -47.051 1.00 92.56 184 ILE A CA 1
ATOM 1441 C C . ILE A 1 184 ? 51.728 14.693 -45.585 1.00 92.56 184 ILE A C 1
ATOM 1443 O O . ILE A 1 184 ? 51.078 14.035 -44.778 1.00 92.56 184 ILE A O 1
ATOM 1447 N N . LEU A 1 185 ? 52.354 15.824 -45.241 1.00 93.75 185 LEU A N 1
ATOM 1448 C CA . LEU A 1 185 ? 52.333 16.348 -43.869 1.00 93.75 185 LEU A CA 1
ATOM 1449 C C . LEU A 1 185 ? 50.910 16.690 -43.401 1.00 93.75 185 LEU A C 1
ATOM 1451 O O . LEU A 1 185 ? 50.515 16.279 -42.316 1.00 93.75 185 LEU A O 1
ATOM 1455 N N . LEU A 1 186 ? 50.100 17.344 -44.241 1.00 94.56 186 LEU A N 1
ATOM 1456 C CA . LEU A 1 186 ? 48.691 17.628 -43.924 1.00 94.56 186 LEU A CA 1
ATOM 1457 C C . LEU A 1 186 ? 47.828 16.360 -43.823 1.00 94.56 186 LEU A C 1
ATOM 1459 O O . LEU A 1 186 ? 46.817 16.344 -43.121 1.00 94.56 186 LEU A O 1
ATOM 1463 N N . ALA A 1 187 ? 48.168 15.298 -44.558 1.00 92.75 187 ALA A N 1
ATOM 1464 C CA . ALA A 1 187 ? 47.502 14.005 -44.422 1.00 92.75 187 ALA A CA 1
ATOM 1465 C C . ALA A 1 187 ? 47.898 13.306 -43.110 1.00 92.75 187 ALA A C 1
ATOM 1467 O O . ALA A 1 187 ? 47.031 12.767 -42.429 1.00 92.75 187 ALA A O 1
ATOM 1468 N N . GLN A 1 188 ? 49.176 13.366 -42.726 1.00 93.94 188 GLN A N 1
ATOM 1469 C CA . GLN A 1 188 ? 49.661 12.841 -41.447 1.00 93.94 188 GLN A CA 1
ATOM 1470 C C . GLN A 1 188 ? 49.060 13.590 -40.253 1.00 93.94 188 GLN A C 1
ATOM 1472 O O . GLN A 1 188 ? 48.667 12.954 -39.280 1.00 93.94 188 GLN A O 1
ATOM 1477 N N . GLU A 1 189 ? 48.927 14.915 -40.337 1.00 96.88 189 GLU A N 1
ATOM 1478 C CA . GLU A 1 189 ? 48.287 15.726 -39.296 1.00 96.88 189 GLU A CA 1
ATOM 1479 C C . GLU A 1 189 ? 46.800 15.380 -39.138 1.00 96.88 189 GLU A C 1
ATOM 1481 O O . GLU A 1 189 ? 46.330 15.198 -38.017 1.00 96.88 189 GLU A O 1
ATOM 1486 N N . ARG A 1 190 ? 46.069 15.199 -40.248 1.00 95.50 190 ARG A N 1
ATOM 1487 C CA . ARG A 1 190 ? 44.670 14.743 -40.205 1.00 95.50 190 ARG A CA 1
ATOM 1488 C C . ARG A 1 190 ? 44.527 13.356 -39.588 1.00 95.50 190 ARG A C 1
ATOM 1490 O O . ARG A 1 190 ? 43.684 13.172 -38.720 1.00 95.50 190 ARG A O 1
ATOM 1497 N N . LEU A 1 191 ? 45.388 12.413 -39.968 1.00 95.50 191 LEU A N 1
ATOM 1498 C CA . LEU A 1 191 ? 45.380 11.074 -39.381 1.00 95.50 191 LEU A CA 1
ATOM 1499 C C . LEU A 1 191 ? 45.678 11.113 -37.872 1.00 95.50 191 LEU A C 1
ATOM 1501 O O . LEU A 1 191 ? 45.066 10.378 -37.102 1.00 95.50 191 LEU A O 1
ATOM 1505 N N . ALA A 1 192 ? 46.592 11.984 -37.433 1.00 93.62 192 ALA A N 1
ATOM 1506 C CA . ALA A 1 192 ? 46.884 12.172 -36.014 1.00 93.62 192 ALA A CA 1
ATOM 1507 C C . ALA A 1 192 ? 45.680 12.753 -35.248 1.00 93.62 192 ALA A C 1
ATOM 1509 O O . ALA A 1 192 ? 45.382 12.290 -34.148 1.00 93.62 192 ALA A O 1
ATOM 1510 N N . GLN A 1 193 ? 44.955 13.709 -35.840 1.00 95.81 193 GLN A N 1
ATOM 1511 C CA . GLN A 1 193 ? 43.721 14.255 -35.262 1.00 95.81 193 GLN A CA 1
ATOM 1512 C C . GLN A 1 193 ? 42.622 13.188 -35.151 1.00 95.81 193 GLN A C 1
ATOM 1514 O O . GLN A 1 193 ? 42.011 13.054 -34.094 1.00 95.81 193 GLN A O 1
ATOM 1519 N N . GLU A 1 194 ? 42.420 12.375 -36.191 1.00 96.31 194 GLU A N 1
ATOM 1520 C CA . GLU A 1 194 ? 41.458 11.263 -36.172 1.00 96.31 194 GLU A CA 1
ATOM 1521 C C . GLU A 1 194 ? 41.810 10.215 -35.102 1.00 96.31 194 GLU A C 1
ATOM 1523 O O . GLU A 1 194 ? 40.934 9.730 -34.382 1.00 96.31 194 GLU A O 1
ATOM 1528 N N . GLN A 1 195 ? 43.099 9.891 -34.937 1.00 95.00 195 GLN A N 1
ATOM 1529 C CA . GLN A 1 195 ? 43.557 9.001 -33.866 1.00 95.00 195 GLN A CA 1
ATOM 1530 C C . GLN A 1 195 ? 43.303 9.589 -32.473 1.00 95.00 195 GLN A C 1
ATOM 1532 O O . GLN A 1 195 ? 42.890 8.863 -31.565 1.00 95.00 195 GLN A O 1
ATOM 1537 N N . GLU A 1 196 ? 43.510 10.894 -32.288 1.00 96.31 196 GLU A N 1
ATOM 1538 C CA . GLU A 1 196 ? 43.221 11.562 -31.019 1.00 96.31 196 GLU A CA 1
ATOM 1539 C C . GLU A 1 196 ? 41.715 11.561 -30.709 1.00 96.31 196 GLU A C 1
ATOM 1541 O O . GLU A 1 196 ? 41.312 11.279 -29.577 1.00 96.31 196 GLU A O 1
ATOM 1546 N N . GLU A 1 197 ? 40.863 11.809 -31.706 1.00 95.38 197 GLU A N 1
ATOM 1547 C CA . GLU A 1 197 ? 39.407 11.738 -31.552 1.00 95.38 197 GLU A CA 1
ATOM 1548 C C . GLU A 1 197 ? 38.928 10.326 -31.197 1.00 95.38 197 GLU A C 1
ATOM 1550 O O . GLU A 1 197 ? 38.102 10.175 -30.292 1.00 95.38 197 GLU A O 1
ATOM 1555 N N . LEU A 1 198 ? 39.496 9.286 -31.817 1.00 95.12 198 LEU A N 1
ATOM 1556 C CA . LEU A 1 198 ? 39.222 7.891 -31.459 1.00 95.12 198 LEU A CA 1
ATOM 1557 C C . LEU A 1 198 ? 39.611 7.584 -30.005 1.00 95.12 198 LEU A C 1
ATOM 1559 O O . LEU A 1 198 ? 38.826 6.976 -29.274 1.00 95.12 198 LEU A O 1
ATOM 1563 N N . LEU A 1 199 ? 40.780 8.041 -29.545 1.00 94.69 199 LEU A N 1
ATOM 1564 C CA . LEU A 1 199 ? 41.223 7.855 -28.157 1.00 94.69 199 LEU A CA 1
ATOM 1565 C C . LEU A 1 199 ? 40.352 8.624 -27.150 1.00 94.69 199 LEU A C 1
ATOM 1567 O O . LEU A 1 199 ? 40.053 8.107 -26.065 1.00 94.69 199 LEU A O 1
ATOM 1571 N N . ARG A 1 200 ? 39.879 9.825 -27.510 1.00 94.19 200 ARG A N 1
ATOM 1572 C CA . ARG A 1 200 ? 38.887 10.567 -26.712 1.00 94.19 200 ARG A CA 1
ATOM 1573 C C . ARG A 1 200 ? 37.549 9.830 -26.672 1.00 94.19 200 ARG A C 1
ATOM 1575 O O . ARG A 1 200 ? 36.945 9.738 -25.605 1.00 94.19 200 ARG A O 1
ATOM 1582 N N . GLY A 1 201 ? 37.106 9.266 -27.796 1.00 94.56 201 GLY A N 1
ATOM 1583 C CA . GLY A 1 201 ? 35.901 8.438 -27.877 1.00 94.56 201 GLY A CA 1
ATOM 1584 C C . GLY A 1 201 ? 35.981 7.204 -26.976 1.00 94.56 201 GLY A C 1
ATOM 1585 O O . GLY A 1 201 ? 35.064 6.950 -26.195 1.00 94.56 201 GLY A O 1
ATOM 1586 N N . GLN A 1 202 ? 37.110 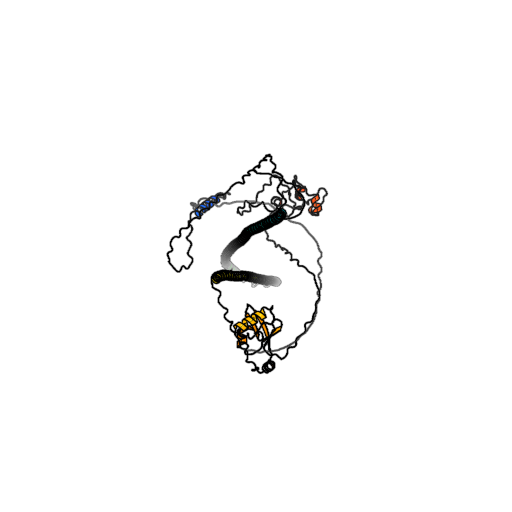6.489 -26.999 1.00 94.81 202 GLN A N 1
ATOM 1587 C CA . GLN A 1 202 ? 37.357 5.346 -26.112 1.00 94.81 202 GLN A CA 1
ATOM 1588 C C . GLN A 1 202 ? 37.372 5.746 -24.632 1.00 94.81 202 GLN A C 1
ATOM 1590 O O . GLN A 1 202 ? 36.819 5.030 -23.797 1.00 94.81 202 GLN A O 1
ATOM 1595 N N . SER A 1 203 ? 37.969 6.893 -24.300 1.00 93.94 203 SER A N 1
ATOM 1596 C CA . SER A 1 203 ? 37.969 7.416 -22.927 1.00 93.94 203 SER A CA 1
ATOM 1597 C C . SER A 1 203 ? 36.550 7.725 -22.440 1.00 93.94 203 SER A C 1
ATOM 1599 O O . SER A 1 203 ? 36.176 7.279 -21.359 1.00 93.94 203 SER A O 1
ATOM 1601 N N . ARG A 1 204 ? 35.717 8.367 -23.271 1.00 94.38 204 ARG A N 1
ATOM 1602 C CA . ARG A 1 204 ? 34.302 8.625 -22.945 1.00 94.38 204 ARG A CA 1
ATOM 1603 C C . ARG A 1 204 ? 33.487 7.346 -22.765 1.00 94.38 204 ARG A C 1
ATOM 1605 O O . ARG A 1 204 ? 32.645 7.286 -21.878 1.00 94.38 204 ARG A O 1
ATOM 1612 N N . CYS A 1 205 ? 33.735 6.316 -23.576 1.00 92.19 205 CYS A N 1
ATOM 1613 C CA . CYS A 1 205 ? 33.056 5.028 -23.407 1.00 92.19 205 CYS A CA 1
ATOM 1614 C C . CYS A 1 205 ? 33.389 4.398 -22.046 1.00 92.19 205 CYS A C 1
ATOM 1616 O O . CYS A 1 205 ? 32.488 3.935 -21.354 1.00 92.19 205 CYS A O 1
ATOM 1618 N N . LYS A 1 206 ? 34.658 4.455 -21.619 1.00 94.50 206 LYS A N 1
ATOM 1619 C CA . LYS A 1 206 ? 35.077 3.970 -20.293 1.00 94.50 206 LYS A CA 1
ATOM 1620 C C . LYS A 1 206 ? 34.475 4.789 -19.149 1.00 94.50 206 LYS A C 1
ATOM 1622 O O . LYS A 1 206 ? 34.101 4.219 -18.129 1.00 94.50 206 LYS A O 1
ATOM 1627 N N . GLU A 1 207 ? 34.361 6.107 -19.306 1.00 94.69 207 GLU A N 1
ATOM 1628 C CA . GLU A 1 207 ? 33.679 6.968 -18.328 1.00 94.69 207 GLU A CA 1
ATOM 1629 C C . GLU A 1 207 ? 32.202 6.577 -18.173 1.00 94.69 207 GLU A C 1
ATOM 1631 O O . GLU A 1 207 ? 31.733 6.400 -17.049 1.00 94.69 207 GLU A O 1
ATOM 1636 N N . LEU A 1 208 ? 31.497 6.346 -19.286 1.00 93.00 208 LEU A N 1
ATOM 1637 C CA . LEU A 1 208 ? 30.104 5.888 -19.275 1.00 93.00 208 LEU A CA 1
ATOM 1638 C C . LEU A 1 208 ? 29.950 4.487 -18.666 1.00 93.00 208 LEU A C 1
ATOM 1640 O O . LEU A 1 208 ? 28.996 4.248 -17.930 1.00 93.00 208 LEU A O 1
ATOM 1644 N N . GLU A 1 209 ? 30.885 3.566 -18.914 1.00 95.69 209 GLU A N 1
ATOM 1645 C CA . GLU A 1 209 ? 30.885 2.248 -18.264 1.00 95.69 209 GLU A CA 1
ATOM 1646 C C . GLU A 1 209 ? 30.998 2.370 -16.739 1.00 95.69 209 GLU A C 1
ATOM 1648 O O . GLU A 1 209 ? 30.246 1.722 -16.007 1.00 95.69 209 GLU A O 1
ATOM 1653 N N . VAL A 1 210 ? 31.898 3.227 -16.247 1.00 96.25 210 VAL A N 1
ATOM 1654 C CA . VAL A 1 210 ? 32.044 3.487 -14.808 1.00 96.25 210 VAL A CA 1
ATOM 1655 C C . VAL A 1 210 ? 30.773 4.121 -14.241 1.00 96.25 210 VAL A C 1
ATOM 1657 O O . VAL A 1 210 ? 30.302 3.691 -13.186 1.00 96.25 210 VAL A O 1
ATOM 1660 N N . GLU A 1 211 ? 30.178 5.087 -14.942 1.00 96.38 211 GLU A N 1
ATOM 1661 C CA . GLU A 1 211 ? 28.927 5.727 -14.526 1.00 96.38 211 GLU A CA 1
ATOM 1662 C C . GLU A 1 211 ? 27.769 4.721 -14.451 1.00 96.38 211 GLU A C 1
ATOM 1664 O O . GLU A 1 211 ? 27.064 4.664 -13.443 1.00 96.38 211 GLU A O 1
ATOM 1669 N N . MET A 1 212 ? 27.616 3.849 -15.451 1.00 92.50 212 MET A N 1
ATOM 1670 C CA . MET A 1 212 ? 26.604 2.789 -15.440 1.00 92.50 212 MET A CA 1
ATOM 1671 C C . MET A 1 212 ? 26.821 1.782 -14.302 1.00 92.50 212 MET A C 1
ATOM 1673 O O . MET A 1 212 ? 25.852 1.311 -13.700 1.00 92.50 212 MET A O 1
ATOM 1677 N N . VAL A 1 213 ? 28.074 1.441 -13.980 1.00 95.19 213 VAL A N 1
ATOM 1678 C CA . VAL A 1 213 ? 28.396 0.565 -12.841 1.00 95.19 213 VAL A CA 1
ATOM 1679 C C . VAL A 1 213 ? 28.028 1.231 -11.513 1.00 95.19 213 VAL A C 1
ATOM 1681 O O . VAL A 1 213 ? 27.484 0.559 -10.633 1.00 95.19 213 VAL A O 1
ATOM 1684 N N . LEU A 1 214 ? 28.281 2.534 -11.364 1.00 94.69 214 LEU A N 1
ATOM 1685 C CA . LEU A 1 214 ? 27.881 3.296 -10.179 1.00 94.69 214 LEU A CA 1
ATOM 1686 C C . LEU A 1 214 ? 26.356 3.376 -10.055 1.00 94.69 214 LEU A C 1
ATOM 1688 O O . LEU A 1 214 ? 25.823 3.017 -9.009 1.00 94.69 214 LEU A O 1
ATOM 1692 N N . GLN A 1 215 ? 25.646 3.713 -11.136 1.00 93.19 215 GLN A N 1
ATOM 1693 C CA . GLN A 1 215 ? 24.179 3.735 -11.155 1.00 93.19 215 GLN A CA 1
ATOM 1694 C C . GLN A 1 215 ? 23.575 2.367 -10.805 1.00 93.19 215 GLN A C 1
ATOM 1696 O O . GLN A 1 215 ? 22.602 2.287 -10.055 1.00 93.19 215 GLN A O 1
ATOM 1701 N N . ARG A 1 216 ? 24.170 1.267 -11.291 1.00 94.88 216 ARG A N 1
ATOM 1702 C CA . ARG A 1 216 ? 23.739 -0.094 -10.935 1.00 94.88 216 ARG A CA 1
ATOM 1703 C C . ARG A 1 216 ? 23.938 -0.385 -9.447 1.00 94.88 216 ARG A C 1
ATOM 1705 O O . ARG A 1 216 ? 23.054 -0.977 -8.835 1.00 94.88 216 ARG A O 1
ATOM 1712 N N . LYS A 1 217 ? 25.067 0.030 -8.863 1.00 94.94 217 LYS A N 1
ATOM 1713 C CA . LYS A 1 217 ? 25.320 -0.118 -7.421 1.00 94.94 217 LYS A CA 1
ATOM 1714 C C . LYS A 1 217 ? 24.371 0.729 -6.578 1.00 94.94 217 LYS A C 1
ATOM 1716 O O . LYS A 1 217 ? 23.900 0.242 -5.557 1.00 94.94 217 LYS A O 1
ATOM 1721 N N . ASP A 1 218 ? 24.049 1.945 -7.006 1.00 94.25 218 ASP A N 1
ATOM 1722 C CA . ASP A 1 218 ? 23.090 2.803 -6.303 1.00 94.25 218 ASP A CA 1
ATOM 1723 C C . ASP A 1 218 ? 21.675 2.213 -6.334 1.00 94.25 218 ASP A C 1
ATOM 1725 O O . ASP A 1 218 ? 20.994 2.181 -5.308 1.00 94.25 218 ASP A O 1
ATOM 1729 N N . LEU A 1 219 ? 21.252 1.669 -7.480 1.00 93.31 219 LEU A N 1
ATOM 1730 C CA . LEU A 1 219 ? 19.996 0.924 -7.597 1.00 93.31 219 LEU A CA 1
ATOM 1731 C C . LEU A 1 219 ? 19.987 -0.318 -6.698 1.00 93.31 219 LEU A C 1
ATOM 1733 O O . LEU A 1 219 ? 19.001 -0.552 -6.003 1.00 93.31 219 LEU A O 1
ATOM 1737 N N . GLN A 1 220 ? 21.088 -1.074 -6.661 1.00 96.25 220 GLN A N 1
ATOM 1738 C CA . GLN A 1 220 ? 21.224 -2.236 -5.784 1.00 96.25 220 GLN A CA 1
ATOM 1739 C C . GLN A 1 220 ? 21.129 -1.835 -4.302 1.00 96.25 220 GLN A C 1
ATOM 1741 O O . GLN A 1 220 ? 20.329 -2.409 -3.570 1.00 96.25 220 GLN A O 1
ATOM 1746 N N . MET A 1 221 ? 21.867 -0.809 -3.864 1.00 93.69 221 MET A N 1
ATOM 1747 C CA . MET A 1 221 ? 21.781 -0.307 -2.486 1.00 93.69 221 MET A CA 1
ATOM 1748 C C . MET A 1 221 ? 20.379 0.212 -2.151 1.00 93.69 221 MET A C 1
ATOM 1750 O O . MET A 1 221 ? 19.907 0.043 -1.029 1.00 93.69 221 MET A O 1
ATOM 1754 N N . SER A 1 222 ? 19.691 0.839 -3.110 1.00 95.06 222 SER A N 1
ATOM 1755 C CA . SER A 1 222 ? 18.312 1.296 -2.926 1.00 95.06 222 SER A CA 1
ATOM 1756 C C . SER A 1 222 ? 17.344 0.125 -2.728 1.00 95.06 222 SER A C 1
ATOM 1758 O O . SER A 1 222 ? 16.497 0.185 -1.836 1.00 95.06 222 SER A O 1
ATOM 1760 N N . GLN A 1 223 ? 17.501 -0.957 -3.497 1.00 94.25 223 GLN A N 1
ATOM 1761 C CA . GLN A 1 223 ? 16.720 -2.186 -3.339 1.00 94.25 223 GLN A CA 1
ATOM 1762 C C . GLN A 1 223 ? 17.005 -2.864 -1.994 1.00 94.25 223 GLN A C 1
ATOM 1764 O O . GLN A 1 223 ? 16.069 -3.170 -1.258 1.00 94.25 223 GLN A O 1
ATOM 1769 N N . GLU A 1 224 ? 18.277 -3.023 -1.622 1.00 95.81 224 GLU A N 1
ATOM 1770 C CA . GLU A 1 224 ? 18.678 -3.576 -0.322 1.00 95.81 224 GLU A CA 1
ATOM 1771 C C . GLU A 1 224 ? 18.086 -2.752 0.834 1.00 95.81 224 GLU A C 1
ATOM 1773 O O . GLU A 1 224 ? 17.496 -3.302 1.766 1.00 95.81 224 GLU A O 1
ATOM 1778 N N . TRP A 1 225 ? 18.120 -1.422 0.734 1.00 96.19 225 TRP A N 1
ATOM 1779 C CA . TRP A 1 225 ? 17.510 -0.539 1.727 1.00 96.19 225 TRP A CA 1
ATOM 1780 C C . TRP A 1 225 ? 15.985 -0.703 1.821 1.00 96.19 225 TRP A C 1
ATOM 1782 O O . TRP A 1 225 ? 15.439 -0.730 2.926 1.00 96.19 225 TRP A O 1
ATOM 1792 N N . GLN A 1 226 ? 15.284 -0.856 0.693 1.00 93.12 226 GLN A N 1
ATOM 1793 C CA . GLN A 1 226 ? 13.842 -1.128 0.691 1.00 93.12 226 GLN A CA 1
ATOM 1794 C C . GLN A 1 226 ? 13.515 -2.487 1.320 1.00 93.12 226 GLN A C 1
ATOM 1796 O O . GLN A 1 226 ? 12.601 -2.565 2.141 1.00 93.12 226 GLN A O 1
ATOM 1801 N N . THR A 1 227 ? 14.278 -3.537 1.000 1.00 91.75 227 THR A N 1
ATOM 1802 C CA . THR A 1 227 ? 14.086 -4.863 1.613 1.00 91.75 227 THR A CA 1
ATOM 1803 C C . THR A 1 227 ? 14.318 -4.827 3.121 1.00 91.75 227 THR A C 1
ATOM 1805 O O . THR A 1 227 ? 13.532 -5.389 3.882 1.00 91.75 227 THR A O 1
ATOM 1808 N N . TRP A 1 228 ? 15.323 -4.077 3.576 1.00 97.56 228 TRP A N 1
ATOM 1809 C CA . TRP A 1 228 ? 15.578 -3.872 4.997 1.00 97.56 228 TRP A CA 1
ATOM 1810 C C . TRP A 1 228 ? 14.435 -3.117 5.692 1.00 97.56 228 TRP A C 1
ATOM 1812 O O . TRP A 1 228 ? 14.012 -3.510 6.778 1.00 97.56 228 TRP A O 1
ATOM 1822 N N . GLN A 1 229 ? 13.879 -2.071 5.067 1.00 93.62 229 GLN A N 1
ATOM 1823 C CA . GLN A 1 229 ? 12.708 -1.353 5.598 1.00 93.62 229 GLN A CA 1
ATOM 1824 C C . GLN A 1 229 ? 11.484 -2.266 5.725 1.00 93.62 229 GLN A C 1
ATOM 1826 O O . GLN A 1 229 ? 10.796 -2.235 6.745 1.00 93.62 229 GLN A O 1
ATOM 1831 N N . GLN A 1 230 ? 11.226 -3.103 4.717 1.00 91.81 230 GLN A N 1
ATOM 1832 C CA . GLN A 1 230 ? 10.133 -4.077 4.754 1.00 91.81 230 GLN A CA 1
ATOM 1833 C C . GLN A 1 230 ? 10.341 -5.112 5.862 1.00 91.81 230 GLN A C 1
ATOM 1835 O O . GLN A 1 230 ? 9.416 -5.383 6.627 1.00 91.81 230 GLN A O 1
ATOM 1840 N N . GLN A 1 231 ? 11.561 -5.638 6.006 1.00 94.31 231 GLN A N 1
ATOM 1841 C CA . GLN A 1 231 ? 11.898 -6.578 7.073 1.00 94.31 231 GLN A CA 1
ATOM 1842 C C . GLN A 1 231 ? 11.720 -5.943 8.455 1.00 94.31 231 GLN A C 1
ATOM 1844 O O . GLN A 1 231 ? 11.121 -6.552 9.339 1.00 94.31 231 GLN A O 1
ATOM 1849 N N . LYS A 1 232 ? 12.171 -4.697 8.633 1.00 95.25 232 LYS A N 1
ATOM 1850 C CA . LYS A 1 232 ? 11.971 -3.945 9.873 1.00 95.25 232 LYS A CA 1
ATOM 1851 C C . LYS A 1 232 ? 10.485 -3.779 10.194 1.00 95.25 232 LYS A C 1
ATOM 1853 O O . LYS A 1 232 ? 10.076 -4.073 11.312 1.00 95.25 232 LYS A O 1
ATOM 1858 N N . HIS A 1 233 ? 9.678 -3.368 9.216 1.00 90.50 233 HIS A N 1
ATOM 1859 C CA . HIS A 1 233 ? 8.238 -3.210 9.411 1.00 90.50 233 HIS A CA 1
ATOM 1860 C C . HIS A 1 233 ? 7.552 -4.540 9.760 1.00 90.50 233 HIS A C 1
ATOM 1862 O O . HIS A 1 233 ? 6.701 -4.578 10.645 1.00 90.50 233 HIS A O 1
ATOM 1868 N N . SER A 1 234 ? 7.968 -5.643 9.129 1.00 92.31 234 SER A N 1
ATOM 1869 C CA . SER A 1 234 ? 7.490 -6.988 9.461 1.00 92.31 234 SER A CA 1
ATOM 1870 C C . SER A 1 234 ? 7.831 -7.383 10.902 1.00 92.31 234 SER A C 1
ATOM 1872 O O . SER A 1 234 ? 6.972 -7.914 11.601 1.00 92.31 234 SER A O 1
ATOM 1874 N N . CYS A 1 235 ? 9.054 -7.107 11.368 1.00 92.06 235 CYS A N 1
ATOM 1875 C CA . CYS A 1 235 ? 9.454 -7.364 12.754 1.00 92.06 235 CYS A CA 1
ATOM 1876 C C . CYS A 1 235 ? 8.658 -6.508 13.751 1.00 92.06 235 CYS A C 1
ATOM 1878 O O . CYS A 1 235 ? 8.224 -7.022 14.780 1.00 92.06 235 CYS A O 1
ATOM 1880 N N . ASP A 1 236 ? 8.424 -5.228 13.442 1.00 91.94 236 ASP A N 1
ATOM 1881 C CA . ASP A 1 236 ? 7.627 -4.331 14.287 1.00 91.94 236 ASP A CA 1
ATOM 1882 C C . ASP A 1 236 ? 6.171 -4.820 14.405 1.00 91.94 236 ASP A C 1
ATOM 1884 O O . ASP A 1 236 ? 5.604 -4.823 15.500 1.00 91.94 236 ASP A O 1
ATOM 1888 N N . LEU A 1 237 ? 5.572 -5.284 13.302 1.00 92.19 237 LEU A N 1
ATOM 1889 C CA . LEU A 1 237 ? 4.227 -5.868 13.298 1.00 92.19 237 LEU A CA 1
ATOM 1890 C C . LEU A 1 237 ? 4.164 -7.183 14.082 1.00 92.19 237 LEU A C 1
ATOM 1892 O O . LEU A 1 237 ? 3.224 -7.386 14.849 1.00 92.19 237 LEU A O 1
ATOM 1896 N N . GLN A 1 238 ? 5.168 -8.052 13.939 1.00 93.44 238 GLN A N 1
ATOM 1897 C CA . GLN A 1 238 ? 5.247 -9.291 14.712 1.00 93.44 238 GLN A CA 1
ATOM 1898 C C . GLN A 1 238 ? 5.367 -8.999 16.213 1.00 93.44 238 GLN A C 1
ATOM 1900 O O . GLN A 1 238 ? 4.645 -9.588 17.015 1.00 93.44 238 GLN A O 1
ATOM 1905 N N . HIS A 1 239 ? 6.198 -8.029 16.595 1.00 92.50 239 HIS A N 1
ATOM 1906 C CA . HIS A 1 239 ? 6.322 -7.611 17.987 1.00 92.50 239 HIS A CA 1
ATOM 1907 C C . HIS A 1 239 ? 5.010 -7.026 18.535 1.00 92.50 239 HIS A C 1
ATOM 1909 O O . HIS A 1 239 ? 4.609 -7.335 19.656 1.00 92.50 239 HIS A O 1
ATOM 1915 N N . GLN A 1 240 ? 4.298 -6.213 17.747 1.00 92.06 240 GLN A N 1
ATOM 1916 C CA . GLN A 1 240 ? 2.976 -5.710 18.135 1.00 92.06 240 GLN A CA 1
ATOM 1917 C C . GLN A 1 240 ? 1.958 -6.842 18.316 1.00 92.06 240 GLN A C 1
ATOM 1919 O O . GLN A 1 240 ? 1.192 -6.812 19.280 1.00 92.06 240 GLN A O 1
ATOM 1924 N N . ALA A 1 241 ? 1.968 -7.845 17.436 1.00 92.31 241 ALA A N 1
ATOM 1925 C CA . ALA A 1 241 ? 1.105 -9.017 17.553 1.00 92.31 241 ALA A CA 1
ATOM 1926 C C . ALA A 1 241 ? 1.404 -9.817 18.833 1.00 92.31 241 ALA A C 1
ATOM 1928 O O . ALA A 1 241 ? 0.477 -10.137 19.574 1.00 92.31 241 ALA A O 1
ATOM 1929 N N . GLU A 1 242 ? 2.680 -10.053 19.150 1.00 95.94 242 GLU A N 1
ATOM 1930 C CA . GLU A 1 242 ? 3.101 -10.720 20.390 1.00 95.94 242 GLU A CA 1
ATOM 1931 C C . GLU A 1 242 ? 2.669 -9.934 21.639 1.00 95.94 242 GLU A C 1
ATOM 1933 O O . GLU A 1 242 ? 2.139 -10.504 22.592 1.00 95.94 242 GLU A O 1
ATOM 1938 N N . VAL A 1 243 ? 2.816 -8.604 21.634 1.00 95.19 243 VAL A N 1
ATOM 1939 C CA . VAL A 1 243 ? 2.370 -7.746 22.746 1.00 95.19 243 VAL A CA 1
ATOM 1940 C C . VAL A 1 243 ? 0.849 -7.789 22.915 1.00 95.19 243 VAL A C 1
ATOM 1942 O O . VAL A 1 243 ? 0.358 -7.815 24.047 1.00 95.19 243 VAL A O 1
ATOM 1945 N N . LEU A 1 244 ? 0.087 -7.791 21.819 1.00 92.25 244 LEU A N 1
ATOM 1946 C CA . LEU A 1 244 ? -1.371 -7.918 21.868 1.00 92.25 244 LEU A CA 1
ATOM 1947 C C . LEU A 1 244 ? -1.801 -9.297 22.372 1.00 92.25 244 LEU A C 1
ATOM 1949 O O . LEU A 1 244 ? -2.719 -9.370 23.188 1.00 92.25 244 LEU A O 1
ATOM 1953 N N . GLN A 1 245 ? -1.112 -10.361 21.960 1.00 96.00 245 GLN A N 1
ATOM 1954 C CA . GLN A 1 245 ? -1.361 -11.711 22.456 1.00 96.00 245 GLN A CA 1
ATOM 1955 C C . GLN A 1 245 ? -1.107 -11.807 23.966 1.00 96.00 245 GLN A C 1
ATOM 1957 O O . GLN A 1 245 ? -1.977 -12.266 24.701 1.00 96.00 245 GLN A O 1
ATOM 1962 N N . LEU A 1 246 ? 0.021 -11.284 24.455 1.00 95.19 246 LEU A N 1
ATOM 1963 C CA . LEU A 1 246 ? 0.323 -11.264 25.891 1.00 95.19 246 LEU A CA 1
ATOM 1964 C C . LEU A 1 246 ? -0.697 -10.443 26.692 1.00 95.19 246 LEU A C 1
ATOM 1966 O O . LEU A 1 246 ? -1.064 -10.821 27.803 1.00 95.19 246 LEU A O 1
ATOM 1970 N N . ARG A 1 247 ? -1.191 -9.325 26.141 1.00 93.56 247 ARG A N 1
ATOM 1971 C CA . ARG A 1 247 ? -2.273 -8.543 26.770 1.00 93.56 247 ARG A CA 1
ATOM 1972 C C . ARG A 1 247 ? -3.586 -9.315 26.817 1.00 93.56 247 ARG A C 1
ATOM 1974 O O . ARG A 1 247 ? -4.288 -9.235 27.820 1.00 93.56 247 ARG A O 1
ATOM 1981 N N . TYR A 1 248 ? -3.916 -10.041 25.754 1.00 93.94 248 TYR A N 1
ATOM 1982 C CA . TYR A 1 248 ? -5.103 -10.886 25.710 1.00 93.94 248 TYR A CA 1
ATOM 1983 C C . TYR A 1 248 ? -5.024 -12.009 26.752 1.00 93.94 248 TYR A C 1
ATOM 1985 O O . TYR A 1 248 ? -5.957 -12.181 27.531 1.00 93.94 248 TYR A O 1
ATOM 1993 N N . GLU A 1 249 ? -3.889 -12.706 26.840 1.00 96.25 249 GLU A N 1
ATOM 1994 C CA . GLU A 1 249 ? -3.652 -13.749 27.846 1.00 96.25 249 GLU A CA 1
ATOM 1995 C C . GLU A 1 249 ? -3.715 -13.192 29.279 1.00 96.25 249 GLU A C 1
ATOM 1997 O O . GLU A 1 249 ? -4.336 -13.798 30.151 1.00 96.25 249 GLU A O 1
ATOM 2002 N N . ALA A 1 250 ? -3.152 -12.003 29.524 1.00 93.38 250 ALA A N 1
ATOM 2003 C CA . ALA A 1 250 ? -3.237 -11.338 30.825 1.00 93.38 250 ALA A CA 1
ATOM 2004 C C . ALA A 1 250 ? -4.679 -10.952 31.204 1.00 93.38 250 ALA A C 1
ATOM 2006 O O . ALA A 1 250 ? -5.079 -11.132 32.354 1.00 93.38 250 ALA A O 1
ATOM 2007 N N . ASN A 1 251 ? -5.472 -10.457 30.247 1.00 93.62 251 ASN A N 1
ATOM 2008 C CA . ASN A 1 251 ? -6.887 -10.160 30.474 1.00 93.62 251 ASN A CA 1
ATOM 2009 C C . ASN A 1 251 ? -7.685 -11.435 30.767 1.00 93.62 251 ASN A C 1
ATOM 2011 O O . ASN A 1 251 ? -8.487 -11.440 31.695 1.00 93.62 251 ASN A O 1
ATOM 2015 N N . LEU A 1 252 ? -7.424 -12.521 30.034 1.00 95.81 252 LEU A N 1
ATOM 2016 C CA . LEU A 1 252 ? -8.087 -13.807 30.249 1.00 95.81 252 LEU A CA 1
ATOM 2017 C C . LEU A 1 252 ? -7.798 -14.370 31.651 1.00 95.81 252 LEU A C 1
ATOM 2019 O O . LEU A 1 252 ? -8.706 -14.853 32.326 1.00 95.81 252 LEU A O 1
ATOM 2023 N N . LEU A 1 253 ? -6.548 -14.267 32.116 1.00 95.50 253 LEU A N 1
ATOM 2024 C CA . LEU A 1 253 ? -6.173 -14.649 33.481 1.00 95.50 253 LEU A CA 1
ATOM 2025 C C . LEU A 1 253 ? -6.857 -13.761 34.526 1.00 95.50 253 LEU A C 1
ATOM 2027 O O . LEU A 1 253 ? -7.370 -14.275 35.518 1.00 95.50 253 LEU A O 1
ATOM 2031 N N . SER A 1 254 ? -6.929 -12.449 34.288 1.00 95.38 254 SER A N 1
ATOM 2032 C CA . SER A 1 254 ? -7.639 -11.530 35.181 1.00 95.38 254 SER A CA 1
ATOM 2033 C C . SER A 1 254 ? -9.133 -11.861 35.269 1.00 95.38 254 SER A C 1
ATOM 2035 O O . SER A 1 254 ? -9.683 -11.911 36.368 1.00 95.38 254 SER A O 1
ATOM 2037 N N . GLU A 1 255 ? -9.791 -12.156 34.147 1.00 95.00 255 GLU A N 1
ATOM 2038 C CA . GLU A 1 255 ? -11.188 -12.598 34.141 1.00 95.00 255 GLU A CA 1
ATOM 2039 C C . GLU A 1 255 ? -11.361 -13.912 34.916 1.00 95.00 255 GLU A C 1
ATOM 2041 O O . GLU A 1 255 ? -12.277 -14.031 35.733 1.00 95.00 255 GLU A O 1
ATOM 2046 N N . GLN A 1 256 ? -10.451 -14.873 34.743 1.00 96.06 256 GLN A N 1
ATOM 2047 C CA . GLN A 1 256 ? -10.471 -16.133 35.487 1.00 96.06 256 GLN A CA 1
ATOM 2048 C C . GLN A 1 256 ? -10.351 -15.920 37.006 1.00 96.06 256 GLN A C 1
ATOM 2050 O O . GLN A 1 256 ? -11.088 -16.548 37.770 1.00 96.06 256 GLN A O 1
ATOM 2055 N N . GLU A 1 257 ? -9.480 -15.014 37.455 1.00 95.94 257 GLU A N 1
ATOM 2056 C CA . GLU A 1 257 ? -9.360 -14.639 38.870 1.00 95.94 257 GLU A CA 1
ATOM 2057 C C . GLU A 1 257 ? -10.655 -14.008 39.400 1.00 95.94 257 GLU A C 1
ATOM 2059 O O . GLU A 1 257 ? -11.120 -14.367 40.485 1.00 95.94 257 GLU A O 1
ATOM 2064 N N . THR A 1 258 ? -11.297 -13.125 38.623 1.00 94.56 258 THR A N 1
ATOM 2065 C CA . THR A 1 258 ? -12.579 -12.524 39.030 1.00 94.56 258 THR A CA 1
ATOM 2066 C C . THR A 1 258 ? -13.695 -13.562 39.141 1.00 94.56 258 THR A C 1
ATOM 2068 O O . THR A 1 258 ? -14.483 -13.513 40.087 1.00 94.56 258 THR A O 1
ATOM 2071 N N . TRP A 1 259 ? -13.732 -14.549 38.241 1.00 95.94 259 TRP A N 1
ATOM 2072 C CA . TRP A 1 259 ? -14.668 -15.671 38.309 1.00 95.94 259 TRP A CA 1
ATOM 2073 C C . TRP A 1 259 ? -14.444 -16.532 39.550 1.00 95.94 259 TRP A C 1
ATOM 2075 O O . TRP A 1 259 ? -15.398 -16.808 40.278 1.00 95.94 259 TRP A O 1
ATOM 2085 N N . GLN A 1 260 ? -13.193 -16.889 39.853 1.00 95.81 260 GLN A N 1
ATOM 2086 C CA . GLN A 1 260 ? -12.858 -17.623 41.078 1.00 95.81 260 GLN A CA 1
ATOM 2087 C C . GLN A 1 260 ? -13.242 -16.830 42.335 1.00 95.81 260 GLN A C 1
ATOM 2089 O O . GLN A 1 260 ? -13.762 -17.394 43.303 1.00 95.81 260 GLN A O 1
ATOM 2094 N N . GLN A 1 261 ? -13.051 -15.509 42.323 1.00 95.44 261 GLN A N 1
ATOM 2095 C CA . GLN A 1 261 ? -13.453 -14.647 43.429 1.00 95.44 261 GLN A CA 1
ATOM 2096 C C . GLN A 1 261 ? -14.980 -14.588 43.592 1.00 95.44 261 GLN A C 1
ATOM 2098 O O . GLN A 1 261 ? -15.474 -14.707 44.719 1.00 95.44 261 GLN A O 1
ATOM 2103 N N . MET A 1 262 ? -15.742 -14.468 42.501 1.00 92.19 262 MET A N 1
ATOM 2104 C CA . MET A 1 262 ? -17.207 -14.549 42.538 1.00 92.19 262 MET A CA 1
ATOM 2105 C C . MET A 1 262 ? -17.690 -15.910 43.049 1.00 92.19 262 MET A C 1
ATOM 2107 O O . MET A 1 262 ? -18.582 -15.964 43.896 1.00 92.19 262 MET A O 1
ATOM 2111 N N . GLU A 1 263 ? -17.075 -17.006 42.608 1.00 96.81 263 GLU A N 1
ATOM 2112 C CA . GLU A 1 263 ? -17.440 -18.353 43.044 1.00 96.81 263 GLU A CA 1
ATOM 2113 C C . GLU A 1 263 ? -17.137 -18.574 44.533 1.00 96.81 263 GLU A C 1
ATOM 2115 O O . GLU A 1 263 ? -17.991 -19.062 45.274 1.00 96.81 263 GLU A O 1
ATOM 2120 N N . SER A 1 264 ? -15.981 -18.111 45.019 1.00 95.12 264 SER A N 1
ATOM 2121 C CA . SER A 1 264 ? -15.651 -18.150 46.451 1.00 95.12 264 SER A CA 1
ATOM 2122 C C . SER A 1 264 ? -16.612 -17.301 47.299 1.00 95.12 264 SER A C 1
ATOM 2124 O O . SER A 1 264 ? -17.020 -17.720 48.386 1.00 95.12 264 SER A O 1
ATOM 2126 N N . SER A 1 265 ? -17.047 -16.146 46.781 1.00 94.81 265 SER A N 1
ATOM 2127 C CA . SER A 1 265 ? -18.034 -15.276 47.432 1.00 94.81 265 SER A CA 1
ATOM 2128 C C . SER A 1 265 ? -19.413 -15.938 47.487 1.00 94.81 265 SER A C 1
ATOM 2130 O O . SER A 1 265 ? -20.073 -15.899 48.525 1.00 94.81 265 SER A O 1
ATOM 2132 N N . SER A 1 266 ? -19.820 -16.607 46.405 1.00 96.12 266 SER A N 1
ATOM 2133 C CA . SER A 1 266 ? -21.059 -17.389 46.330 1.00 96.12 266 SER A CA 1
ATOM 2134 C C . SER A 1 266 ? -21.052 -18.557 47.322 1.00 96.12 266 SER A C 1
ATOM 2136 O O . SER A 1 266 ? -21.996 -18.721 48.096 1.00 96.12 266 SER A O 1
ATOM 2138 N N . GLN A 1 267 ? -19.951 -19.314 47.398 1.00 95.19 267 GLN A N 1
ATOM 2139 C CA . GLN A 1 267 ? -19.794 -20.392 48.381 1.00 95.19 267 GLN A CA 1
ATOM 2140 C C . GLN A 1 267 ? -19.819 -19.869 49.825 1.00 95.19 267 GLN A C 1
ATOM 2142 O O . GLN A 1 267 ? -20.417 -20.498 50.699 1.00 95.19 267 GLN A O 1
ATOM 2147 N N . SER A 1 268 ? -19.198 -18.716 50.090 1.00 94.69 268 SER A N 1
ATOM 2148 C CA . SER A 1 268 ? -19.249 -18.058 51.402 1.00 94.69 268 SER A CA 1
ATOM 2149 C C . SER A 1 268 ? -20.681 -17.664 51.780 1.00 94.69 268 SER A C 1
ATOM 2151 O O . SER A 1 268 ? -21.142 -17.972 52.881 1.00 94.69 268 SER A O 1
ATOM 2153 N N . LEU A 1 269 ? -21.429 -17.076 50.840 1.00 95.31 269 LEU A N 1
ATOM 2154 C CA . LEU A 1 269 ? -22.832 -16.717 51.040 1.00 95.31 269 LEU A CA 1
ATOM 2155 C C . LEU A 1 269 ? -23.702 -17.953 51.309 1.00 95.31 269 LEU A C 1
ATOM 2157 O O . LEU A 1 269 ? -24.522 -17.933 52.225 1.00 95.31 269 LEU A O 1
ATOM 2161 N N . GLN A 1 270 ? -23.495 -19.049 50.571 1.00 94.38 270 GLN A N 1
ATOM 2162 C CA . GLN A 1 270 ? -24.193 -20.317 50.810 1.00 94.38 270 GLN A CA 1
ATOM 2163 C C . GLN A 1 270 ? -23.894 -20.888 52.202 1.00 94.38 270 GLN A C 1
ATOM 2165 O O . GLN A 1 270 ? -24.810 -21.349 52.884 1.00 94.38 270 GLN A O 1
ATOM 2170 N N . ARG A 1 271 ? -22.637 -20.822 52.667 1.00 94.88 271 ARG A N 1
ATOM 2171 C CA . ARG A 1 271 ? -22.281 -21.225 54.040 1.00 94.88 271 ARG A CA 1
ATOM 2172 C C . ARG A 1 271 ? -22.992 -20.360 55.075 1.00 94.88 271 ARG A C 1
ATOM 2174 O O . ARG A 1 271 ? -23.570 -20.903 56.009 1.00 94.88 271 ARG A O 1
ATOM 2181 N N . GLN A 1 272 ? -23.027 -19.045 54.870 1.00 94.75 272 GLN A N 1
ATOM 2182 C CA . GLN A 1 272 ? -23.717 -18.123 55.771 1.00 94.75 272 GLN A CA 1
ATOM 2183 C C . GLN A 1 272 ? -25.235 -18.371 55.804 1.00 94.75 272 GLN A C 1
ATOM 2185 O O . GLN A 1 272 ? -25.857 -18.306 56.864 1.00 94.75 272 GLN A O 1
ATOM 2190 N N . GLN A 1 273 ? -25.848 -18.687 54.659 1.00 94.00 273 GLN A N 1
ATOM 2191 C CA . GLN A 1 273 ? -27.257 -19.084 54.588 1.00 94.00 273 GLN A CA 1
ATOM 2192 C C . GLN A 1 273 ? -27.510 -20.402 55.330 1.00 94.00 273 GLN A C 1
ATOM 2194 O O . GLN A 1 273 ? -28.476 -20.491 56.087 1.00 94.00 273 GLN A O 1
ATOM 2199 N N . ALA A 1 274 ? -26.630 -21.395 55.176 1.00 93.25 274 ALA A N 1
ATOM 2200 C CA . ALA A 1 274 ? -26.723 -22.663 55.896 1.00 93.25 274 ALA A CA 1
ATOM 2201 C C . ALA A 1 274 ? -26.551 -22.492 57.417 1.00 93.25 274 ALA A C 1
ATOM 2203 O O . ALA A 1 274 ? -27.260 -23.131 58.192 1.00 93.25 274 ALA A O 1
ATOM 2204 N N . GLU A 1 275 ? -25.652 -21.612 57.864 1.00 96.12 275 GLU A N 1
ATOM 2205 C CA . GLU A 1 275 ? -25.497 -21.266 59.282 1.00 96.12 275 GLU A CA 1
ATOM 2206 C C . GLU A 1 275 ? -26.747 -20.583 59.838 1.00 96.12 275 GLU A C 1
ATOM 2208 O O . GLU A 1 275 ? -27.261 -21.011 60.869 1.00 96.12 275 GLU A O 1
ATOM 2213 N N . ARG A 1 276 ? -27.304 -19.596 59.125 1.00 95.25 276 ARG A N 1
ATOM 2214 C CA . ARG A 1 276 ? -28.569 -18.957 59.522 1.00 95.25 276 ARG A CA 1
ATOM 2215 C C . ARG A 1 276 ? -29.724 -19.953 59.577 1.00 95.25 276 ARG A C 1
ATOM 2217 O O . ARG A 1 276 ? -30.541 -19.864 60.486 1.00 95.25 276 ARG A O 1
ATOM 2224 N N . ALA A 1 277 ? -29.796 -20.899 58.640 1.00 93.44 277 ALA A N 1
ATOM 2225 C CA . ALA A 1 277 ? -30.806 -21.954 58.668 1.00 93.44 277 ALA A CA 1
ATOM 2226 C C . ALA A 1 277 ? -30.680 -22.819 59.935 1.00 93.44 277 ALA A C 1
ATOM 2228 O O . ALA A 1 277 ? -31.675 -23.043 60.618 1.00 93.44 277 ALA A O 1
ATOM 2229 N N . ARG A 1 278 ? -29.455 -23.208 60.318 1.00 95.62 278 ARG A N 1
ATOM 2230 C CA . ARG A 1 278 ? -29.197 -23.936 61.576 1.00 95.62 278 ARG A CA 1
ATOM 2231 C C . ARG A 1 278 ? -29.532 -23.110 62.818 1.00 95.62 278 ARG A C 1
ATOM 2233 O O . ARG A 1 278 ? -30.062 -23.652 63.783 1.00 95.62 278 ARG A O 1
ATOM 2240 N N . GLU A 1 279 ? -29.237 -21.810 62.819 1.00 95.38 279 GLU A N 1
ATOM 2241 C CA . GLU A 1 279 ? -29.634 -20.913 63.914 1.00 95.38 279 GLU A CA 1
ATOM 2242 C C . GLU A 1 279 ? -31.157 -20.829 64.055 1.00 95.38 279 GLU A C 1
ATOM 2244 O O . GLU A 1 279 ? -31.673 -20.825 65.173 1.00 95.38 279 GLU A O 1
ATOM 2249 N N . TRP A 1 280 ? -31.877 -20.780 62.932 1.00 93.81 280 TRP A N 1
ATOM 2250 C CA . TRP A 1 280 ? -33.337 -20.817 62.913 1.00 93.81 280 TRP A CA 1
ATOM 2251 C C . TRP A 1 280 ? -33.883 -22.140 63.452 1.00 93.81 280 TRP A C 1
ATOM 2253 O O . TRP A 1 280 ? -34.736 -22.105 64.333 1.00 93.81 280 TRP A O 1
ATOM 2263 N N . GLU A 1 281 ? -33.349 -23.283 63.012 1.00 95.19 281 GLU A N 1
ATOM 2264 C CA . GLU A 1 281 ? -33.718 -24.600 63.553 1.00 95.19 281 GLU A CA 1
ATOM 2265 C C . GLU A 1 281 ? -33.469 -24.683 65.066 1.00 95.19 281 GLU A C 1
ATOM 2267 O O . GLU A 1 281 ? -34.324 -25.148 65.815 1.00 95.19 281 GLU A O 1
ATOM 2272 N N . MET A 1 282 ? -32.330 -24.172 65.546 1.00 92.81 282 MET A N 1
ATOM 2273 C CA . MET A 1 282 ? -32.011 -24.126 66.977 1.00 92.81 282 MET A CA 1
ATOM 2274 C C . MET A 1 282 ? -32.970 -23.228 67.768 1.00 92.81 282 MET A C 1
ATOM 2276 O O . MET A 1 282 ? -33.336 -23.573 68.893 1.00 92.81 282 MET A O 1
ATOM 2280 N N . ARG A 1 283 ? -33.388 -22.085 67.206 1.00 92.94 283 ARG A N 1
ATOM 2281 C CA . ARG A 1 283 ? -34.398 -21.213 67.828 1.00 92.94 283 ARG A CA 1
ATOM 2282 C C . ARG A 1 283 ? -35.769 -21.875 67.875 1.00 92.94 283 ARG A C 1
ATOM 2284 O O . ARG A 1 283 ? -36.441 -21.754 68.893 1.00 92.94 283 ARG A O 1
ATOM 2291 N N . ASP A 1 284 ? -36.155 -22.584 66.821 1.00 93.31 284 ASP A N 1
ATOM 2292 C CA . ASP A 1 284 ? -37.433 -23.294 66.756 1.00 93.31 284 ASP A CA 1
ATOM 2293 C C . ASP A 1 284 ? -37.475 -24.459 67.760 1.00 93.31 284 ASP A C 1
ATOM 2295 O O . ASP A 1 284 ? -38.410 -24.582 68.549 1.00 93.31 284 ASP A O 1
ATOM 2299 N N . LEU A 1 285 ? -36.386 -25.233 67.856 1.00 93.12 285 LEU A N 1
ATOM 2300 C CA . LEU A 1 285 ? -36.190 -26.242 68.904 1.00 93.12 285 LEU A CA 1
ATOM 2301 C C . LEU A 1 285 ? -36.254 -25.633 70.312 1.00 93.12 285 LEU A C 1
ATOM 2303 O O . LEU A 1 285 ? -36.906 -26.193 71.194 1.00 93.12 285 LEU A O 1
ATOM 2307 N N . ALA A 1 286 ? -35.615 -24.483 70.542 1.00 91.56 286 ALA A N 1
ATOM 2308 C CA . ALA A 1 286 ? -35.671 -23.798 71.833 1.00 91.56 286 ALA A CA 1
ATOM 2309 C C . ALA A 1 286 ? -37.096 -23.326 72.178 1.00 91.56 286 ALA A C 1
ATOM 2311 O O . ALA A 1 286 ? -37.551 -23.543 73.303 1.00 91.56 286 ALA A O 1
ATOM 2312 N N . ALA A 1 287 ? -37.822 -22.760 71.209 1.00 90.81 287 ALA A N 1
ATOM 2313 C CA . ALA A 1 287 ? -39.219 -22.357 71.368 1.00 90.81 287 ALA A CA 1
ATOM 2314 C C . ALA A 1 287 ? -40.142 -23.565 71.623 1.00 90.81 287 ALA A C 1
ATOM 2316 O O . ALA A 1 287 ? -41.042 -23.498 72.464 1.00 90.81 287 ALA A O 1
ATOM 2317 N N . SER A 1 288 ? -39.887 -24.701 70.966 1.00 91.19 288 SER A N 1
ATOM 2318 C CA . SER A 1 288 ? -40.582 -25.967 71.227 1.00 91.19 288 SER A CA 1
ATOM 2319 C C . SER A 1 288 ? -40.343 -26.458 72.661 1.00 91.19 288 SER A C 1
ATOM 2321 O O . SER A 1 288 ? -41.276 -26.861 73.350 1.00 91.19 288 SER A O 1
ATOM 2323 N N . VAL A 1 289 ? -39.108 -26.380 73.165 1.00 92.44 289 VAL A N 1
ATOM 2324 C CA . VAL A 1 289 ? -38.792 -26.762 74.554 1.00 92.44 289 VAL A CA 1
ATOM 2325 C C . VAL A 1 289 ? -39.444 -25.807 75.562 1.00 92.44 289 VAL A C 1
ATOM 2327 O O . VAL A 1 289 ? -39.901 -26.241 76.623 1.00 92.44 289 VAL A O 1
ATOM 2330 N N . GLU A 1 290 ? -39.509 -24.507 75.266 1.00 90.62 290 GLU A N 1
ATOM 2331 C CA . GLU A 1 290 ? -40.204 -23.533 76.116 1.00 90.62 290 GLU A CA 1
ATOM 2332 C C . GLU A 1 290 ? -41.717 -23.746 76.134 1.00 90.62 290 GLU A C 1
ATOM 2334 O O . GLU A 1 290 ? -42.317 -23.705 77.209 1.00 90.62 290 GLU A O 1
ATOM 2339 N N . THR A 1 291 ? -42.331 -24.041 74.988 1.00 90.00 291 THR A N 1
ATOM 2340 C CA . THR A 1 291 ? -43.761 -24.372 74.915 1.00 90.00 291 THR A CA 1
ATOM 2341 C C . THR A 1 291 ? -44.075 -25.680 75.638 1.00 90.00 291 THR A C 1
ATOM 2343 O O . THR A 1 291 ? -45.041 -25.724 76.399 1.00 90.00 291 THR A O 1
ATOM 2346 N N . GLU A 1 292 ? -43.235 -26.714 75.528 1.00 89.94 292 GLU A N 1
ATOM 2347 C CA . GLU A 1 292 ? -43.370 -27.934 76.336 1.00 89.94 292 GLU A CA 1
ATOM 2348 C C . GLU A 1 292 ? -43.230 -27.660 77.840 1.00 89.94 292 GLU A C 1
ATOM 2350 O O . GLU A 1 292 ? -44.017 -28.169 78.642 1.00 89.94 292 GLU A O 1
ATOM 2355 N N . ARG A 1 293 ? -42.264 -26.824 78.250 1.00 90.19 293 ARG A N 1
ATOM 2356 C CA . ARG A 1 293 ? -42.126 -26.396 79.653 1.00 90.19 293 ARG A CA 1
ATOM 2357 C C . ARG A 1 293 ? -43.359 -25.646 80.129 1.00 90.19 293 ARG A C 1
ATOM 2359 O O . ARG A 1 293 ? -43.832 -25.940 81.226 1.00 90.19 293 ARG A O 1
ATOM 2366 N N . PHE A 1 294 ? -43.866 -24.721 79.317 1.00 90.94 294 PHE A N 1
ATOM 2367 C CA . PHE A 1 294 ? -45.066 -23.948 79.606 1.00 90.94 294 PHE A CA 1
ATOM 2368 C C . PHE A 1 294 ? -46.273 -24.872 79.791 1.00 90.94 294 PHE A C 1
ATOM 2370 O O . PHE A 1 294 ? -46.921 -24.826 80.837 1.00 90.94 294 PHE A O 1
ATOM 2377 N N . LEU A 1 295 ? -46.508 -25.791 78.850 1.00 89.88 295 LEU A N 1
ATOM 2378 C CA . LEU A 1 295 ? -47.568 -26.796 78.942 1.00 89.88 295 LEU A CA 1
ATOM 2379 C C . LEU A 1 295 ? -47.398 -27.695 80.173 1.00 89.88 295 LEU A C 1
ATOM 2381 O O . LEU A 1 295 ? -48.374 -27.976 80.862 1.00 89.88 295 LEU A O 1
ATOM 2385 N N . ALA A 1 296 ? -46.174 -28.103 80.516 1.00 84.81 296 ALA A N 1
ATOM 2386 C CA . ALA A 1 296 ? -45.916 -28.883 81.724 1.00 84.81 296 ALA A CA 1
ATOM 2387 C C . ALA A 1 296 ? -46.202 -28.086 83.011 1.00 84.81 296 ALA A C 1
ATOM 2389 O O . ALA A 1 296 ? -46.721 -28.649 83.980 1.00 84.81 296 ALA A O 1
ATOM 2390 N N . THR A 1 297 ? -45.887 -26.786 83.052 1.00 85.56 297 THR A N 1
ATOM 2391 C CA . THR A 1 297 ? -46.252 -25.912 84.178 1.00 85.56 297 THR A CA 1
ATOM 2392 C C . THR A 1 297 ? -47.752 -25.673 84.265 1.00 85.56 297 THR A C 1
ATOM 2394 O O . THR A 1 297 ? -48.294 -25.761 85.366 1.00 85.56 297 THR A O 1
ATOM 2397 N N . GLU A 1 298 ? -48.426 -25.458 83.136 1.00 85.81 298 GLU A N 1
ATOM 2398 C CA . GLU A 1 298 ? -49.881 -25.314 83.039 1.00 85.81 298 GLU A CA 1
ATOM 2399 C C . GLU A 1 298 ? -50.571 -26.593 83.536 1.00 85.81 298 GLU A C 1
ATOM 2401 O O . GLU A 1 298 ? -51.447 -26.537 84.395 1.00 85.81 298 GLU A O 1
ATOM 2406 N N . LEU A 1 299 ? -50.106 -27.770 83.104 1.00 84.00 299 LEU A N 1
ATOM 2407 C CA . LEU A 1 299 ? -50.637 -29.066 83.532 1.00 84.00 299 LEU A CA 1
ATOM 2408 C C . LEU A 1 299 ? -50.442 -29.295 85.042 1.00 84.00 299 LEU A C 1
ATOM 2410 O O . LEU A 1 299 ? -51.346 -29.773 85.730 1.00 84.00 299 LEU A O 1
ATOM 2414 N N . ARG A 1 300 ? -49.287 -28.900 85.602 1.00 78.38 300 ARG A N 1
ATOM 2415 C CA . ARG A 1 300 ? -49.051 -28.922 87.060 1.00 78.38 300 ARG A CA 1
ATOM 2416 C C . ARG A 1 300 ? -49.942 -27.922 87.799 1.00 78.38 300 ARG A C 1
ATOM 2418 O O . ARG A 1 300 ? -50.413 -28.234 88.893 1.00 78.38 300 ARG A O 1
ATOM 2425 N N . ALA A 1 301 ? -50.180 -26.739 87.235 1.00 75.75 301 ALA A N 1
ATOM 2426 C CA . ALA A 1 301 ? -51.083 -25.743 87.804 1.00 75.75 301 ALA A CA 1
ATOM 2427 C C . ALA A 1 301 ? -52.533 -26.248 87.790 1.00 75.75 301 ALA A C 1
ATOM 2429 O O . ALA A 1 301 ? -53.193 -26.206 88.825 1.00 75.75 301 ALA A O 1
ATOM 2430 N N . GLN A 1 302 ? -52.997 -26.838 86.686 1.00 73.56 302 GLN A N 1
ATOM 2431 C CA . GLN A 1 302 ? -54.313 -27.472 86.578 1.00 73.56 302 GLN A CA 1
ATOM 2432 C C . GLN A 1 302 ? -54.466 -28.658 87.541 1.00 73.56 302 GLN A C 1
ATOM 2434 O O . GLN A 1 302 ? -55.510 -28.792 88.180 1.00 73.56 302 GLN A O 1
ATOM 2439 N N . SER A 1 303 ? -53.416 -29.460 87.749 1.00 70.31 303 SER A N 1
ATOM 2440 C CA . SER A 1 303 ? -53.402 -30.505 88.783 1.00 70.31 303 SER A CA 1
ATOM 2441 C C . SER A 1 303 ? -53.610 -29.921 90.187 1.00 70.31 303 SER A C 1
ATOM 2443 O O . SER A 1 303 ? -54.406 -30.464 90.954 1.00 70.31 303 SER A O 1
ATOM 2445 N N . ARG A 1 304 ? -52.963 -28.792 90.518 1.00 64.94 304 ARG A N 1
ATOM 2446 C CA . ARG A 1 304 ? -53.140 -28.093 91.809 1.00 64.94 304 ARG A CA 1
ATOM 2447 C C . ARG A 1 304 ? -54.513 -27.433 91.939 1.00 64.94 304 ARG A C 1
ATOM 2449 O O . ARG A 1 304 ? -55.098 -27.434 93.024 1.00 64.94 304 ARG A O 1
ATOM 2456 N N . ILE A 1 305 ? -55.055 -26.905 90.842 1.00 59.62 305 ILE A N 1
ATOM 2457 C CA . ILE A 1 305 ? -56.419 -26.369 90.787 1.00 59.62 305 ILE A CA 1
ATOM 2458 C C . ILE A 1 305 ? -57.432 -27.507 90.973 1.00 59.62 305 ILE A C 1
ATOM 2460 O O . ILE A 1 305 ? -58.431 -27.310 91.646 1.00 59.62 305 ILE A O 1
ATOM 2464 N N . SER A 1 306 ? -57.168 -28.729 90.501 1.00 58.91 306 SER A N 1
ATOM 2465 C CA . SER A 1 306 ? -58.079 -29.863 90.713 1.00 58.91 306 SER A CA 1
ATOM 2466 C C . SER A 1 306 ? -58.162 -30.331 92.178 1.00 58.91 306 SER A C 1
ATOM 2468 O O . SER A 1 306 ? -59.235 -30.745 92.616 1.00 58.91 306 SER A O 1
ATOM 2470 N N . GLU A 1 307 ? -57.085 -30.215 92.966 1.00 56.81 307 GLU A N 1
ATOM 2471 C CA . GLU A 1 307 ? -57.098 -30.540 94.403 1.00 56.81 307 GLU A CA 1
ATOM 2472 C C . GLU A 1 307 ? -57.679 -29.405 95.250 1.00 56.81 307 GLU A C 1
ATOM 2474 O O . GLU A 1 307 ? -58.504 -29.640 96.135 1.00 56.81 307 GLU A O 1
ATOM 2479 N N . THR A 1 308 ? -57.317 -28.158 94.943 1.00 57.16 308 THR A N 1
ATOM 2480 C CA . THR A 1 308 ? -57.842 -26.990 95.664 1.00 57.16 308 THR A CA 1
ATOM 2481 C C . THR A 1 308 ? -59.297 -26.700 95.308 1.00 57.16 308 THR A C 1
ATOM 2483 O O . THR A 1 308 ? -60.073 -26.403 96.211 1.00 57.16 308 THR A O 1
ATOM 2486 N N . SER A 1 309 ? -59.721 -26.879 94.052 1.00 58.34 309 SER A N 1
ATOM 2487 C CA . SER A 1 309 ? -61.132 -26.786 93.657 1.00 58.34 309 SER A CA 1
ATOM 2488 C C . SER A 1 309 ? -61.959 -27.965 94.162 1.00 58.34 309 SER A C 1
ATOM 2490 O O . SER A 1 309 ? -63.123 -27.744 94.466 1.00 58.34 309 SER A O 1
ATOM 2492 N N . LYS A 1 310 ? -61.405 -29.178 94.345 1.00 56.09 310 LYS A N 1
ATOM 2493 C CA . LYS A 1 310 ? -62.111 -30.268 95.053 1.00 56.09 310 LYS A CA 1
ATOM 2494 C C . LYS A 1 310 ? -62.333 -29.940 96.530 1.00 56.09 310 LYS A C 1
ATOM 2496 O O . LYS A 1 310 ? -63.427 -30.174 97.036 1.00 56.09 310 LYS A O 1
ATOM 2501 N N . LEU A 1 311 ? -61.343 -29.354 97.207 1.00 58.78 311 LEU A N 1
ATOM 2502 C CA . LEU A 1 311 ? -61.490 -28.900 98.595 1.00 58.78 311 LEU A CA 1
ATOM 2503 C C . LEU A 1 311 ? -62.448 -27.706 98.711 1.00 58.78 311 LEU A C 1
ATOM 2505 O O . LEU A 1 311 ? -63.293 -27.707 99.602 1.00 58.78 311 LEU A O 1
ATOM 2509 N N . ARG A 1 312 ? -62.400 -26.749 97.773 1.00 61.84 312 ARG A N 1
ATOM 2510 C CA . ARG A 1 312 ? -63.342 -25.619 97.713 1.00 61.84 312 ARG A CA 1
ATOM 2511 C C . ARG A 1 312 ? -64.765 -26.069 97.398 1.00 61.84 312 ARG A C 1
ATOM 2513 O O . ARG A 1 312 ? -65.671 -25.603 98.067 1.00 61.84 312 ARG A O 1
ATOM 2520 N N . LEU A 1 313 ? -64.977 -27.005 96.467 1.00 59.69 313 LEU A N 1
ATOM 2521 C CA . LEU A 1 313 ? -66.305 -27.568 96.181 1.00 59.69 313 LEU A CA 1
ATOM 2522 C C . LEU A 1 313 ? -66.861 -28.362 97.365 1.00 59.69 313 LEU A C 1
ATOM 2524 O O . LEU A 1 313 ? -68.056 -28.281 97.618 1.00 59.69 313 LEU A O 1
ATOM 2528 N N . LEU A 1 314 ? -66.029 -29.085 98.122 1.00 60.75 314 LEU A N 1
ATOM 2529 C CA . LEU A 1 314 ? -66.470 -29.778 99.338 1.00 60.75 314 LEU A CA 1
ATOM 2530 C C . LEU A 1 314 ? -66.785 -28.803 100.489 1.00 60.75 314 LEU A C 1
ATOM 2532 O O . LEU A 1 314 ? -67.748 -29.027 101.220 1.00 60.75 314 LEU A O 1
ATOM 2536 N N . GLN A 1 315 ? -66.044 -27.696 100.616 1.00 61.69 315 GLN A N 1
ATOM 2537 C CA . GLN A 1 315 ? -66.345 -26.610 101.563 1.00 61.69 315 GLN A CA 1
ATOM 2538 C C . GLN A 1 315 ? -67.567 -25.776 101.151 1.00 61.69 315 GLN A C 1
ATOM 2540 O O . GLN A 1 315 ? -68.344 -25.346 101.996 1.00 61.69 315 GLN A O 1
ATOM 2545 N N . GLU A 1 316 ? -67.765 -25.548 99.855 1.00 63.12 316 GLU A N 1
ATOM 2546 C CA . GLU A 1 316 ? -68.883 -24.767 99.332 1.00 63.12 316 GLU A CA 1
ATOM 2547 C C . GLU A 1 316 ? -70.174 -25.597 99.300 1.00 63.12 316 GLU A C 1
ATOM 2549 O O . GLU A 1 316 ? -71.248 -25.065 99.566 1.00 63.12 316 GLU A O 1
ATOM 2554 N N . LEU A 1 317 ? -70.093 -26.917 99.084 1.00 62.34 317 LEU A N 1
ATOM 2555 C CA . LEU A 1 317 ? -71.226 -27.830 99.262 1.00 62.34 317 LEU A CA 1
ATOM 2556 C C . LEU A 1 317 ? -71.598 -28.009 100.742 1.00 62.34 317 LEU A C 1
ATOM 2558 O O . LEU A 1 317 ? -72.789 -28.076 101.040 1.00 62.34 317 LEU A O 1
ATOM 2562 N N . SER A 1 318 ? -70.636 -28.012 101.678 1.00 62.28 318 SER A N 1
ATOM 2563 C CA . SER A 1 318 ? -70.955 -28.034 103.116 1.00 62.28 318 SER A CA 1
ATOM 2564 C C . SER A 1 318 ? -71.563 -26.709 103.598 1.00 62.28 318 SER A C 1
ATOM 2566 O O . SER A 1 318 ? -72.525 -26.722 104.364 1.00 62.28 318 SER A O 1
ATOM 2568 N N . ALA A 1 319 ? -71.100 -25.568 103.072 1.00 56.62 319 ALA A N 1
ATOM 2569 C CA . ALA A 1 319 ? -71.679 -24.254 103.355 1.00 56.62 319 ALA A CA 1
ATOM 2570 C C . ALA A 1 319 ? -73.069 -24.057 102.716 1.00 56.62 319 ALA A C 1
ATOM 2572 O O . ALA A 1 319 ? -73.960 -23.490 103.345 1.00 56.62 319 ALA A O 1
ATOM 2573 N N . ARG A 1 320 ? -73.305 -24.565 101.496 1.00 56.00 320 ARG A N 1
ATOM 2574 C CA . ARG A 1 320 ? -74.623 -24.502 100.830 1.00 56.00 320 ARG A CA 1
ATOM 2575 C C . ARG A 1 320 ? -75.653 -25.460 101.433 1.00 56.00 320 ARG A C 1
ATOM 2577 O O . ARG A 1 320 ? -76.846 -25.180 101.336 1.00 56.00 320 ARG A O 1
ATOM 2584 N N . LEU A 1 321 ? -75.220 -26.548 102.075 1.00 54.19 321 LEU A N 1
ATOM 2585 C CA . LEU A 1 321 ? -76.104 -27.411 102.867 1.00 54.19 321 LEU A CA 1
ATOM 2586 C C . LEU A 1 321 ? -76.464 -26.782 104.223 1.00 54.19 321 LEU A C 1
ATOM 2588 O O . LEU A 1 321 ? -77.593 -26.955 104.664 1.00 54.19 321 LEU A O 1
ATOM 2592 N N . ALA A 1 322 ? -75.578 -25.982 104.828 1.00 52.59 322 ALA A N 1
ATOM 2593 C CA . ALA A 1 322 ? -75.886 -25.218 106.044 1.00 52.59 322 ALA A CA 1
ATOM 2594 C C . ALA A 1 322 ? -76.713 -23.938 105.779 1.00 52.59 322 ALA A C 1
ATOM 2596 O O . ALA A 1 322 ? -77.479 -23.507 106.634 1.00 52.59 322 ALA A O 1
ATOM 2597 N N . GLY A 1 323 ? -76.593 -23.331 104.591 1.00 48.44 323 GLY A N 1
ATOM 2598 C CA . GLY A 1 323 ? -77.331 -22.113 104.225 1.00 48.44 323 GLY A CA 1
ATOM 2599 C C . GLY A 1 323 ? -78.779 -22.338 103.769 1.00 48.44 323 GLY A C 1
ATOM 2600 O O . GLY A 1 323 ? -79.601 -21.431 103.876 1.00 48.44 323 GLY A O 1
ATOM 2601 N N . ARG A 1 324 ? -79.132 -23.544 103.298 1.00 47.78 324 ARG A N 1
ATOM 2602 C CA . ARG A 1 324 ? -80.475 -23.841 102.760 1.00 47.78 324 ARG A CA 1
ATOM 2603 C C . ARG A 1 324 ? -81.564 -24.097 103.807 1.00 47.78 324 ARG A C 1
ATOM 2605 O O . ARG A 1 324 ? -82.728 -24.159 103.426 1.00 47.78 324 ARG A O 1
ATOM 2612 N N . GLU A 1 325 ? -81.228 -24.181 105.095 1.00 46.06 325 GLU A N 1
ATOM 2613 C CA . GLU A 1 325 ? -82.226 -24.242 106.180 1.00 46.06 325 GLU A CA 1
ATOM 2614 C C . GLU A 1 325 ? -82.644 -22.855 106.711 1.00 46.06 325 GLU A C 1
ATOM 2616 O O . GLU A 1 325 ? -83.622 -22.761 107.447 1.00 46.06 325 GLU A O 1
ATOM 2621 N N . LEU A 1 326 ? -81.981 -21.764 106.297 1.00 46.53 326 LEU A N 1
ATOM 2622 C CA . LEU A 1 326 ? -82.312 -20.399 106.745 1.00 46.53 326 LEU A CA 1
ATOM 2623 C C . LEU A 1 326 ? -82.838 -19.467 105.638 1.00 46.53 326 LEU A C 1
ATOM 2625 O O . LEU A 1 326 ? -83.362 -18.398 105.940 1.00 46.53 326 LEU A O 1
ATOM 2629 N N . GLU A 1 327 ? -82.804 -19.878 104.368 1.00 44.47 327 GLU A N 1
ATOM 2630 C CA . GLU A 1 327 ? -83.238 -19.063 103.217 1.00 44.47 327 GLU A CA 1
ATOM 2631 C C . GLU A 1 327 ? -84.719 -19.289 102.822 1.00 44.47 327 GLU A C 1
ATOM 2633 O O . GLU A 1 327 ? -85.101 -19.155 101.662 1.00 44.47 327 GLU A O 1
ATOM 2638 N N . ILE A 1 328 ? -85.571 -19.651 103.795 1.00 46.53 328 ILE A N 1
ATOM 2639 C CA . ILE A 1 328 ? -87.045 -19.706 103.652 1.00 46.53 328 ILE A CA 1
ATOM 2640 C C . ILE A 1 328 ? -87.754 -18.636 104.519 1.00 46.53 328 ILE A C 1
ATOM 2642 O O . ILE A 1 328 ? -88.969 -18.483 104.433 1.00 46.53 328 ILE A O 1
ATOM 2646 N N . LEU A 1 329 ? -87.032 -17.810 105.292 1.00 47.09 329 LEU A N 1
ATOM 2647 C CA . LEU A 1 329 ? -87.640 -16.768 106.145 1.00 47.09 329 LEU A CA 1
ATOM 2648 C C . LEU A 1 329 ? -86.962 -15.389 106.059 1.00 47.09 329 LEU A C 1
ATOM 2650 O O . LEU A 1 329 ? -86.695 -14.770 107.084 1.00 47.09 329 LEU A O 1
ATOM 2654 N N . ALA A 1 330 ? -86.712 -14.875 104.851 1.00 43.94 330 ALA A N 1
ATOM 2655 C CA . ALA A 1 330 ? -86.412 -13.447 104.672 1.00 43.94 330 ALA A CA 1
ATOM 2656 C C . ALA A 1 330 ? -86.685 -12.975 103.234 1.00 43.94 330 ALA A C 1
ATOM 2658 O O . ALA A 1 330 ? -85.776 -12.663 102.468 1.00 43.94 330 ALA A O 1
ATOM 2659 N N . LEU A 1 331 ? -87.964 -12.921 102.863 1.00 48.19 331 LEU A N 1
ATOM 2660 C CA . LEU A 1 331 ? -88.438 -11.994 101.837 1.00 48.19 331 LEU A CA 1
ATOM 2661 C C . LEU A 1 331 ? -88.914 -10.738 102.561 1.00 48.19 331 LEU A C 1
ATOM 2663 O O . LEU A 1 331 ? -90.044 -10.729 103.024 1.00 48.19 331 LEU A O 1
ATOM 2667 N N . GLU A 1 332 ? -88.062 -9.719 102.670 1.00 45.59 332 GLU A N 1
ATOM 2668 C CA . GLU A 1 332 ? -88.464 -8.330 102.942 1.00 45.59 332 GLU A CA 1
ATOM 2669 C C . GLU A 1 332 ? -87.248 -7.395 102.787 1.00 45.59 332 GLU A C 1
ATOM 2671 O O . GLU A 1 332 ? -86.453 -7.230 103.703 1.00 45.59 332 GLU A O 1
ATOM 2676 N N . SER A 1 333 ? -87.073 -6.832 101.587 1.00 48.22 333 SER A N 1
ATOM 2677 C CA . SER A 1 333 ? -86.409 -5.538 101.322 1.00 48.22 333 SER A CA 1
ATOM 2678 C C . SER A 1 333 ? -86.360 -5.335 99.803 1.00 48.22 333 SER A C 1
ATOM 2680 O O . SER A 1 333 ? -85.499 -5.865 99.100 1.00 48.22 333 SER A O 1
ATOM 2682 N N . SER A 1 334 ? -87.343 -4.620 99.254 1.00 57.53 334 SER A N 1
ATOM 2683 C CA . SER A 1 334 ? -87.469 -4.350 97.815 1.00 57.53 334 SER A CA 1
ATOM 2684 C C . SER A 1 334 ? -86.668 -3.129 97.337 1.00 57.53 334 SER A C 1
ATOM 2686 O O . SER A 1 334 ? -86.991 -2.571 96.291 1.00 57.53 334 SER A O 1
ATOM 2688 N N . GLU A 1 335 ? -85.616 -2.725 98.052 1.00 53.75 335 GLU A N 1
ATOM 2689 C CA . GLU A 1 335 ? -84.667 -1.696 97.589 1.00 53.75 335 GLU A CA 1
ATOM 2690 C C . GLU A 1 335 ? -83.310 -2.312 97.186 1.00 53.75 335 GLU A C 1
ATOM 2692 O O . GLU A 1 335 ? -82.771 -1.960 96.133 1.00 53.75 335 GLU A O 1
ATOM 2697 N N . ASP A 1 336 ? -82.848 -3.368 97.869 1.00 54.12 336 ASP A N 1
ATOM 2698 C CA . ASP A 1 336 ? -81.583 -4.055 97.543 1.00 54.12 336 ASP A CA 1
ATOM 2699 C C . ASP A 1 336 ? -81.626 -4.823 96.209 1.00 54.12 336 ASP A C 1
ATOM 2701 O O . ASP A 1 336 ? -80.624 -4.933 95.497 1.00 54.12 336 ASP A O 1
ATOM 2705 N N . ALA A 1 337 ? -82.795 -5.340 95.815 1.00 57.53 337 ALA A N 1
ATOM 2706 C CA . ALA A 1 337 ? -82.967 -6.024 94.530 1.00 57.53 337 ALA A CA 1
ATOM 2707 C C . ALA A 1 337 ? -82.897 -5.053 93.336 1.00 57.53 337 ALA A C 1
ATOM 2709 O O . ALA A 1 337 ? -82.397 -5.421 92.271 1.00 57.53 337 ALA A O 1
ATOM 2710 N N . LEU A 1 338 ? -83.347 -3.806 93.518 1.00 59.25 338 LEU A N 1
ATOM 2711 C CA . LEU A 1 338 ? -83.259 -2.763 92.496 1.00 59.25 338 LEU A CA 1
ATOM 2712 C C . LEU A 1 338 ? -81.816 -2.261 92.357 1.00 59.25 338 LEU A C 1
ATOM 2714 O O . LEU A 1 338 ? -81.348 -2.031 91.243 1.00 59.25 338 LEU A O 1
ATOM 2718 N N . GLU A 1 339 ? -81.090 -2.132 93.465 1.00 61.78 339 GLU A N 1
ATOM 2719 C CA . GLU A 1 339 ? -79.682 -1.731 93.467 1.00 61.78 339 GLU A CA 1
ATOM 2720 C C . GLU A 1 339 ? -78.780 -2.828 92.880 1.00 61.78 339 GLU A C 1
ATOM 2722 O O . GLU A 1 339 ? -77.908 -2.555 92.053 1.00 61.78 339 GLU A O 1
ATOM 2727 N N . LYS A 1 340 ? -79.081 -4.099 93.167 1.00 69.69 340 LYS A N 1
ATOM 2728 C CA . LYS A 1 340 ? -78.423 -5.254 92.543 1.00 69.69 340 LYS A CA 1
ATOM 2729 C C . LYS A 1 340 ? -78.734 -5.371 91.047 1.00 69.69 340 LYS A C 1
ATOM 2731 O O . LYS A 1 340 ? -77.830 -5.668 90.268 1.00 69.69 340 LYS A O 1
ATOM 2736 N N . ALA A 1 341 ? -79.968 -5.085 90.623 1.00 67.19 341 ALA A N 1
ATOM 2737 C CA . ALA A 1 341 ? -80.333 -5.033 89.205 1.00 67.19 341 ALA A CA 1
ATOM 2738 C C . ALA A 1 341 ? -79.650 -3.860 88.476 1.00 67.19 341 ALA A C 1
ATOM 2740 O O . ALA A 1 341 ? -79.178 -4.034 87.353 1.00 67.19 341 ALA A O 1
ATOM 2741 N N . LYS A 1 342 ? -79.511 -2.692 89.122 1.00 74.50 342 LYS A N 1
ATOM 2742 C CA . LYS A 1 342 ? -78.720 -1.562 88.599 1.00 74.50 342 LYS A CA 1
ATOM 2743 C C . LYS A 1 342 ? -77.235 -1.914 88.489 1.00 74.50 342 LYS A C 1
ATOM 2745 O O . LYS A 1 342 ? -76.633 -1.619 87.462 1.00 74.50 342 LYS A O 1
ATOM 2750 N N . GLY A 1 343 ? -76.670 -2.607 89.477 1.00 74.12 343 GLY A N 1
ATOM 2751 C CA . GLY A 1 343 ? -75.292 -3.104 89.426 1.00 74.12 343 GLY A CA 1
ATOM 2752 C C . GLY A 1 343 ? -75.067 -4.131 88.310 1.00 74.12 343 GLY A C 1
ATOM 2753 O O . GLY A 1 343 ? -74.059 -4.075 87.611 1.00 74.12 343 GLY A O 1
ATOM 2754 N N . GLN A 1 344 ? -76.028 -5.030 88.069 1.00 79.25 344 GLN A N 1
ATOM 2755 C CA . GLN A 1 344 ? -75.974 -5.985 86.954 1.00 79.25 344 GLN A CA 1
ATOM 2756 C C . GLN A 1 344 ? -76.126 -5.301 85.591 1.00 79.25 344 GLN A C 1
ATOM 2758 O O . GLN A 1 344 ? -75.402 -5.644 84.657 1.00 79.25 344 GLN A O 1
ATOM 2763 N N . ALA A 1 345 ? -77.009 -4.307 85.479 1.00 73.62 345 ALA A N 1
ATOM 2764 C CA . ALA A 1 345 ? -77.149 -3.503 84.269 1.00 73.62 345 ALA A CA 1
ATOM 2765 C C . ALA A 1 345 ? -75.870 -2.699 83.977 1.00 73.62 345 ALA A C 1
ATOM 2767 O O . ALA A 1 345 ? -75.401 -2.695 82.844 1.00 73.62 345 ALA A O 1
ATOM 2768 N N . GLN A 1 346 ? -75.245 -2.099 84.996 1.00 78.38 346 GLN A N 1
ATOM 2769 C CA . GLN A 1 346 ? -73.956 -1.412 84.861 1.00 78.38 346 GLN A CA 1
ATOM 2770 C C . GLN A 1 346 ? -72.816 -2.374 84.501 1.00 78.38 346 GLN A C 1
ATOM 2772 O O . GLN A 1 346 ? -71.970 -2.033 83.679 1.00 78.38 346 GLN A O 1
ATOM 2777 N N . ALA A 1 347 ? -72.807 -3.593 85.044 1.00 77.88 347 ALA A N 1
ATOM 2778 C CA . ALA A 1 347 ? -71.822 -4.612 84.684 1.00 77.88 347 ALA A CA 1
ATOM 2779 C C . ALA A 1 347 ? -71.987 -5.104 83.233 1.00 77.88 347 ALA A C 1
ATOM 2781 O O . ALA A 1 347 ? -70.994 -5.343 82.546 1.00 77.88 347 ALA A O 1
ATOM 2782 N N . LEU A 1 348 ? -73.225 -5.230 82.745 1.00 82.25 348 LEU A N 1
ATOM 2783 C CA . LEU A 1 348 ? -73.503 -5.550 81.341 1.00 82.25 348 LEU A CA 1
ATOM 2784 C C . LEU A 1 348 ? -73.137 -4.387 80.412 1.00 82.25 348 LEU A C 1
ATOM 2786 O O . LEU A 1 348 ? -72.532 -4.623 79.370 1.00 82.25 348 LEU A O 1
ATOM 2790 N N . GLN A 1 349 ? -73.415 -3.145 80.816 1.00 83.00 349 GLN A N 1
ATOM 2791 C CA . GLN A 1 349 ? -72.984 -1.944 80.097 1.00 83.00 349 GLN A CA 1
ATOM 2792 C C . GLN A 1 349 ? -71.451 -1.886 79.990 1.00 83.00 349 GLN A C 1
ATOM 2794 O O . GLN A 1 349 ? -70.915 -1.621 78.917 1.00 83.00 349 GLN A O 1
ATOM 2799 N N . ALA A 1 350 ? -70.738 -2.195 81.079 1.00 80.56 350 ALA A N 1
ATOM 2800 C CA . ALA A 1 350 ? -69.280 -2.253 81.087 1.00 80.56 350 ALA A CA 1
ATOM 2801 C C . ALA A 1 350 ? -68.750 -3.345 80.143 1.00 80.56 350 ALA A C 1
ATOM 2803 O O . ALA A 1 350 ? -67.828 -3.089 79.374 1.00 80.56 350 ALA A O 1
ATOM 2804 N N . ARG A 1 351 ? -69.374 -4.530 80.129 1.00 86.25 351 ARG A N 1
ATOM 2805 C CA . ARG A 1 351 ? -69.006 -5.622 79.214 1.00 86.25 351 ARG A CA 1
ATOM 2806 C C . ARG A 1 351 ? -69.215 -5.271 77.745 1.00 86.25 351 ARG A C 1
ATOM 2808 O O . ARG A 1 351 ? -68.311 -5.492 76.944 1.00 86.25 351 ARG A O 1
ATOM 2815 N N . LEU A 1 352 ? -70.359 -4.678 77.411 1.00 87.81 352 LEU A N 1
ATOM 2816 C CA . LEU A 1 352 ? -70.630 -4.209 76.053 1.00 87.81 352 LEU A CA 1
ATOM 2817 C C . LEU A 1 352 ? -69.616 -3.141 75.628 1.00 87.81 352 LEU A C 1
ATOM 2819 O O . LEU A 1 352 ? -69.085 -3.223 74.528 1.00 87.81 352 LEU A O 1
ATOM 2823 N N . SER A 1 353 ? -69.250 -2.216 76.525 1.00 86.81 353 SER A N 1
ATOM 2824 C CA . SER A 1 353 ? -68.218 -1.214 76.222 1.00 86.81 353 SER A CA 1
ATOM 2825 C C . SER A 1 353 ? -66.830 -1.829 75.995 1.00 86.81 353 SER A C 1
ATOM 2827 O O . SER A 1 353 ? -66.081 -1.362 75.141 1.00 86.81 353 SER A O 1
ATOM 2829 N N . THR A 1 354 ? -66.484 -2.906 76.713 1.00 87.50 354 THR A N 1
ATOM 2830 C CA . THR A 1 354 ? -65.219 -3.619 76.487 1.00 87.50 354 THR A CA 1
ATOM 2831 C C . THR A 1 354 ? -65.224 -4.426 75.193 1.00 87.50 354 THR A C 1
ATOM 2833 O O . THR A 1 354 ? -64.203 -4.465 74.516 1.00 87.50 354 THR A O 1
ATOM 2836 N N . GLU A 1 355 ? -66.352 -5.032 74.814 1.00 90.31 355 GLU A N 1
ATOM 2837 C CA . GLU A 1 355 ? -66.480 -5.737 73.532 1.00 90.31 355 GLU A CA 1
ATOM 2838 C C . GLU A 1 355 ? -66.460 -4.762 72.349 1.00 90.31 355 GLU A C 1
ATOM 2840 O O . GLU A 1 355 ? -65.794 -5.029 71.351 1.00 90.31 355 GLU A O 1
ATOM 2845 N N . GLU A 1 356 ? -67.111 -3.600 72.467 1.00 90.56 356 GLU A N 1
ATOM 2846 C CA . GLU A 1 356 ? -67.017 -2.535 71.463 1.00 90.56 356 GLU A CA 1
ATOM 2847 C C . GLU A 1 356 ? -65.578 -2.032 71.316 1.00 90.56 356 GLU A C 1
ATOM 2849 O O . GLU A 1 356 ? -65.095 -1.921 70.190 1.00 90.56 356 GLU A O 1
ATOM 2854 N N . ALA A 1 357 ? -64.858 -1.816 72.423 1.00 87.75 357 ALA A N 1
ATOM 2855 C CA . ALA A 1 357 ? -63.447 -1.433 72.383 1.00 87.75 357 ALA A CA 1
ATOM 2856 C C . ALA A 1 357 ? -62.571 -2.505 71.704 1.00 87.75 357 ALA A C 1
ATOM 2858 O O . ALA A 1 357 ? -61.748 -2.173 70.852 1.00 87.75 357 ALA A O 1
ATOM 2859 N N . GLN A 1 358 ? -62.789 -3.789 72.009 1.00 90.62 358 GLN A N 1
ATOM 2860 C CA . GLN A 1 358 ? -62.070 -4.902 71.374 1.00 90.62 358 GLN A CA 1
ATOM 2861 C C . GLN A 1 358 ? -62.372 -5.017 69.875 1.00 90.62 358 GLN A C 1
ATOM 2863 O O . GLN A 1 358 ? -61.465 -5.255 69.081 1.00 90.62 358 GLN A O 1
ATOM 2868 N N . LEU A 1 359 ? -63.626 -4.821 69.461 1.00 89.62 359 LEU A N 1
ATOM 2869 C CA . LEU A 1 359 ? -64.005 -4.814 68.045 1.00 89.62 359 LEU A CA 1
ATOM 2870 C C . LEU A 1 359 ? -63.409 -3.618 67.298 1.00 89.62 359 LEU A C 1
ATOM 2872 O O . LEU A 1 359 ? -63.041 -3.741 66.127 1.00 89.62 359 LEU A O 1
ATOM 2876 N N . GLN A 1 360 ? -63.306 -2.469 67.961 1.00 90.75 360 GLN A N 1
ATOM 2877 C CA . GLN A 1 360 ? -62.708 -1.268 67.393 1.00 90.75 360 GLN A CA 1
ATOM 2878 C C . GLN A 1 360 ? -61.189 -1.427 67.227 1.00 90.75 360 GLN A C 1
ATOM 2880 O O . GLN A 1 360 ? -60.649 -1.047 66.189 1.00 90.75 360 GLN A O 1
ATOM 2885 N N . GLU A 1 361 ? -60.523 -2.077 68.183 1.00 91.25 361 GLU A N 1
ATOM 2886 C CA . GLU A 1 361 ? -59.107 -2.445 68.086 1.00 91.25 361 GLU A CA 1
ATOM 2887 C C . GLU A 1 361 ? -58.848 -3.540 67.035 1.00 91.25 361 GLU A C 1
ATOM 2889 O O . GLU A 1 361 ? -57.904 -3.449 66.255 1.00 91.25 361 GLU A O 1
ATOM 2894 N N . ALA A 1 362 ? -59.723 -4.541 66.911 1.00 89.50 362 ALA A N 1
ATOM 2895 C CA . ALA A 1 362 ? -59.610 -5.542 65.848 1.00 89.50 362 ALA A CA 1
ATOM 2896 C C . ALA A 1 362 ? -59.788 -4.923 64.447 1.00 89.50 362 ALA A C 1
ATOM 2898 O O . ALA A 1 362 ? -59.110 -5.315 63.494 1.00 89.50 362 ALA A O 1
ATOM 2899 N N . ARG A 1 363 ? -60.680 -3.929 64.307 1.00 91.44 363 ARG A N 1
ATOM 2900 C CA . ARG A 1 363 ? -60.842 -3.170 63.058 1.00 91.44 363 ARG A CA 1
ATOM 2901 C C . ARG A 1 363 ? -59.604 -2.354 62.713 1.00 91.44 363 ARG A C 1
ATOM 2903 O O . ARG A 1 363 ? -59.189 -2.401 61.559 1.00 91.44 363 ARG A O 1
ATOM 2910 N N . SER A 1 364 ? -59.005 -1.656 63.678 1.00 90.38 364 SER A N 1
ATOM 2911 C CA . SER A 1 364 ? -57.784 -0.886 63.413 1.00 90.38 364 SER A CA 1
ATOM 2912 C C . SER A 1 364 ? -56.618 -1.798 63.018 1.00 90.38 364 SER A C 1
ATOM 2914 O O . SER A 1 364 ? -55.896 -1.483 62.076 1.00 90.38 364 SER A O 1
ATOM 2916 N N . GLN A 1 365 ? -56.486 -2.974 63.640 1.00 90.38 365 GLN A N 1
ATOM 2917 C CA . GLN A 1 365 ? -55.483 -3.974 63.251 1.00 90.38 365 GLN A CA 1
ATOM 2918 C C . GLN A 1 365 ? -55.710 -4.517 61.827 1.00 90.38 365 GLN A C 1
ATOM 2920 O O . GLN A 1 365 ? -54.756 -4.683 61.063 1.00 90.38 365 GLN A O 1
ATOM 2925 N N . LEU A 1 366 ? -56.963 -4.759 61.425 1.00 90.00 366 LEU A N 1
ATOM 2926 C CA . LEU A 1 366 ? -57.288 -5.183 60.057 1.00 90.00 366 LEU A CA 1
ATOM 2927 C C . LEU A 1 366 ? -57.021 -4.085 59.018 1.00 90.00 366 LEU A C 1
ATOM 2929 O O . LEU A 1 366 ? -56.488 -4.375 57.949 1.00 90.00 366 LEU A O 1
ATOM 2933 N N . GLU A 1 367 ? -57.344 -2.828 59.319 1.00 91.25 367 GLU A N 1
ATOM 2934 C CA . GLU A 1 367 ? -57.023 -1.701 58.434 1.00 91.25 367 GLU A CA 1
ATOM 2935 C C . GLU A 1 367 ? -55.511 -1.511 58.292 1.00 91.25 367 GLU A C 1
ATOM 2937 O O . GLU A 1 367 ? -55.018 -1.287 57.186 1.00 91.25 367 GLU A O 1
ATOM 2942 N N . GLN A 1 368 ? -54.766 -1.673 59.386 1.00 89.25 368 GLN A N 1
ATOM 2943 C CA . GLN A 1 368 ? -53.315 -1.549 59.376 1.00 89.25 368 GLN A CA 1
ATOM 2944 C C . GLN A 1 368 ? -52.651 -2.675 58.575 1.00 89.25 368 GLN A C 1
ATOM 2946 O O . GLN A 1 368 ? -51.839 -2.402 57.696 1.00 89.25 368 GLN A O 1
ATOM 2951 N N . THR A 1 369 ? -53.075 -3.927 58.765 1.00 89.31 369 THR A N 1
ATOM 2952 C CA . THR A 1 369 ? -52.567 -5.061 57.967 1.00 89.31 369 THR A CA 1
ATOM 2953 C C . THR A 1 369 ? -52.940 -4.961 56.486 1.00 89.31 369 THR A C 1
ATOM 2955 O O . THR A 1 369 ? -52.137 -5.327 55.627 1.00 89.31 369 THR A O 1
ATOM 2958 N N . ALA A 1 370 ? -54.118 -4.423 56.153 1.00 88.94 370 ALA A N 1
ATOM 2959 C CA . ALA A 1 370 ? -54.503 -4.158 54.769 1.00 88.94 370 ALA A CA 1
ATOM 2960 C C . ALA A 1 370 ? -53.649 -3.046 54.131 1.00 88.94 370 ALA A C 1
ATOM 2962 O O . ALA A 1 370 ? -53.247 -3.173 52.971 1.00 88.94 370 ALA A O 1
ATOM 2963 N N . ALA A 1 371 ? -53.335 -1.984 54.880 1.00 87.88 371 ALA A N 1
ATOM 2964 C CA . ALA A 1 371 ? -52.440 -0.919 54.430 1.00 87.88 371 ALA A CA 1
ATOM 2965 C C . ALA A 1 371 ? -51.005 -1.432 54.219 1.00 87.88 371 ALA A C 1
ATOM 2967 O O . ALA A 1 371 ? -50.393 -1.142 53.187 1.00 87.88 371 ALA A O 1
ATOM 2968 N N . ASP A 1 372 ? -50.502 -2.260 55.136 1.00 86.94 372 ASP A N 1
ATOM 2969 C CA . ASP A 1 372 ? -49.180 -2.882 55.032 1.00 86.94 372 ASP A CA 1
ATOM 2970 C C . ASP A 1 372 ? -49.104 -3.845 53.835 1.00 86.94 372 ASP A C 1
ATOM 2972 O O . ASP A 1 372 ? -48.136 -3.817 53.071 1.00 86.94 372 ASP A O 1
ATOM 2976 N N . ALA A 1 373 ? -50.154 -4.637 53.592 1.00 86.62 373 ALA A N 1
ATOM 2977 C CA . ALA A 1 373 ? -50.241 -5.520 52.429 1.00 86.62 373 ALA A CA 1
ATOM 2978 C C . ALA A 1 373 ? -50.292 -4.742 51.101 1.00 86.62 373 ALA A C 1
ATOM 2980 O O . ALA A 1 373 ? -49.645 -5.134 50.126 1.00 86.62 373 ALA A O 1
ATOM 2981 N N . ALA A 1 374 ? -51.018 -3.620 51.053 1.00 86.94 374 ALA A N 1
ATOM 2982 C CA . ALA A 1 374 ? -51.057 -2.748 49.880 1.00 86.94 374 ALA A CA 1
ATOM 2983 C C . ALA A 1 374 ? -49.691 -2.087 49.613 1.00 86.94 374 ALA A C 1
ATOM 2985 O O . ALA A 1 374 ? -49.248 -2.024 48.463 1.00 86.94 374 ALA A O 1
ATOM 2986 N N . SER A 1 375 ? -48.996 -1.657 50.670 1.00 86.94 375 SER A N 1
ATOM 2987 C CA . SER A 1 375 ? -47.632 -1.125 50.592 1.00 86.94 375 SER A CA 1
ATOM 2988 C C . SER A 1 375 ? -46.646 -2.176 50.066 1.00 86.94 375 SER A C 1
ATOM 2990 O O . SER A 1 375 ? -45.907 -1.915 49.113 1.00 86.94 375 SER A O 1
ATOM 2992 N N . ALA A 1 376 ? -46.704 -3.403 50.593 1.00 86.44 376 ALA A N 1
ATOM 2993 C CA . ALA A 1 376 ? -45.874 -4.517 50.140 1.00 86.44 376 ALA A CA 1
ATOM 2994 C C . ALA A 1 376 ? -46.140 -4.888 48.670 1.00 86.44 376 ALA A C 1
ATOM 2996 O O . ALA A 1 376 ? -45.201 -5.108 47.902 1.00 86.44 376 ALA A O 1
ATOM 2997 N N . ALA A 1 377 ? -47.406 -4.896 48.238 1.00 86.50 377 ALA A N 1
ATOM 2998 C CA . ALA A 1 377 ? -47.767 -5.151 46.845 1.00 86.50 377 ALA A CA 1
ATOM 2999 C C . ALA A 1 377 ? -47.251 -4.053 45.897 1.00 86.50 377 ALA A C 1
ATOM 3001 O O . ALA A 1 377 ? -46.763 -4.356 44.804 1.00 86.50 377 ALA A O 1
ATOM 3002 N N . SER A 1 378 ? -47.308 -2.785 46.322 1.00 87.62 378 SER A N 1
ATOM 3003 C CA . SER A 1 378 ? -46.741 -1.659 45.573 1.00 87.62 378 SER A CA 1
ATOM 3004 C C . SER A 1 378 ? -45.217 -1.764 45.462 1.00 87.62 378 SER A C 1
ATOM 3006 O O . SER A 1 378 ? -44.671 -1.564 44.376 1.00 87.62 378 SER A O 1
ATOM 3008 N N . ALA A 1 379 ? -44.529 -2.131 46.546 1.00 86.31 379 ALA A N 1
ATOM 3009 C CA . ALA A 1 379 ? -43.082 -2.339 46.545 1.00 86.31 379 ALA A CA 1
ATOM 3010 C C . ALA A 1 379 ? -42.671 -3.475 45.589 1.00 86.31 379 ALA A C 1
ATOM 3012 O O . ALA A 1 379 ? -41.822 -3.271 44.722 1.00 86.31 379 ALA A O 1
ATOM 3013 N N . ALA A 1 380 ? -43.356 -4.622 45.645 1.00 88.00 380 ALA A N 1
ATOM 3014 C CA . ALA A 1 380 ? -43.107 -5.753 44.747 1.00 88.00 380 ALA A CA 1
ATOM 3015 C C . ALA A 1 380 ? -43.429 -5.442 43.271 1.00 88.00 380 ALA A C 1
ATOM 3017 O O . ALA A 1 380 ? -42.868 -6.043 42.352 1.00 88.00 380 ALA A O 1
ATOM 3018 N N . SER A 1 381 ? -44.363 -4.523 43.004 1.00 90.38 381 SER A N 1
ATOM 3019 C CA . SER A 1 381 ? -44.617 -4.042 41.643 1.00 90.38 381 SER A CA 1
ATOM 3020 C C . SER A 1 381 ? -43.520 -3.092 41.160 1.00 90.38 381 SER A C 1
ATOM 3022 O O . SER A 1 381 ? -43.153 -3.147 39.988 1.00 90.38 381 SER A O 1
ATOM 3024 N N . ALA A 1 382 ? -43.001 -2.225 42.031 1.00 89.31 382 ALA A N 1
ATOM 3025 C CA . ALA A 1 382 ? -41.914 -1.312 41.692 1.00 89.31 382 ALA A CA 1
ATOM 3026 C C . ALA A 1 382 ? -40.611 -2.070 41.395 1.00 89.31 382 ALA A C 1
ATOM 3028 O O . ALA A 1 382 ? -39.926 -1.743 40.427 1.00 89.31 382 ALA A O 1
ATOM 3029 N N . GLU A 1 383 ? -40.317 -3.118 42.166 1.00 91.81 383 GLU A N 1
ATOM 3030 C CA . GLU A 1 383 ? -39.154 -3.987 41.961 1.00 91.81 383 GLU A CA 1
ATOM 3031 C C . GLU A 1 383 ? -39.209 -4.704 40.604 1.00 91.81 383 GLU A C 1
ATOM 3033 O O . GLU A 1 383 ? -38.268 -4.601 39.822 1.00 91.81 383 GLU A O 1
ATOM 3038 N N . ARG A 1 384 ? -40.359 -5.292 40.238 1.00 92.25 384 ARG A N 1
ATOM 3039 C CA . ARG A 1 384 ? -40.547 -5.920 38.914 1.00 92.25 384 ARG A CA 1
ATOM 3040 C C . ARG A 1 384 ? -40.387 -4.943 37.747 1.00 92.25 384 ARG A C 1
ATOM 3042 O O . ARG A 1 384 ? -39.872 -5.310 36.695 1.00 92.25 384 ARG A O 1
ATOM 3049 N N . VAL A 1 385 ? -40.820 -3.691 37.910 1.00 92.69 385 VAL A N 1
ATOM 3050 C CA . VAL A 1 385 ? -40.620 -2.649 36.885 1.00 92.69 385 VAL A CA 1
ATOM 3051 C C . VAL A 1 385 ? -39.150 -2.231 36.795 1.00 92.69 385 VAL A C 1
ATOM 3053 O O . VAL A 1 385 ? -38.672 -1.928 35.701 1.00 92.69 385 VAL A O 1
ATOM 3056 N N . ALA A 1 386 ? -38.427 -2.207 37.917 1.00 90.44 386 ALA A N 1
ATOM 3057 C CA . ALA A 1 386 ? -36.996 -1.924 37.932 1.00 90.44 386 ALA A CA 1
ATOM 3058 C C . ALA A 1 386 ? -36.192 -3.046 37.256 1.00 90.44 386 ALA A C 1
ATOM 3060 O O . ALA A 1 386 ? -35.336 -2.751 36.424 1.00 90.44 386 ALA A O 1
ATOM 3061 N N . GLU A 1 387 ? -36.523 -4.306 37.538 1.00 92.31 387 GLU A N 1
ATOM 3062 C CA . GLU A 1 387 ? -35.905 -5.484 36.921 1.00 92.31 387 GLU A CA 1
ATOM 3063 C C . GLU A 1 387 ? -36.148 -5.514 35.404 1.00 92.31 387 GLU A C 1
ATOM 3065 O O . GLU A 1 387 ? -35.195 -5.551 34.628 1.00 92.31 387 GLU A O 1
ATOM 3070 N N . ALA A 1 388 ? -37.393 -5.313 34.958 1.00 91.62 388 ALA A N 1
ATOM 3071 C CA . ALA A 1 388 ? -37.713 -5.236 33.529 1.00 91.62 388 ALA A CA 1
ATOM 3072 C C . ALA A 1 388 ? -36.995 -4.076 32.806 1.00 91.62 388 ALA A C 1
ATOM 3074 O O . ALA A 1 388 ? -36.653 -4.178 31.627 1.00 91.62 388 ALA A O 1
ATOM 3075 N N . ARG A 1 389 ? -36.749 -2.947 33.491 1.00 93.00 389 ARG A N 1
ATOM 3076 C CA . ARG A 1 389 ? -35.942 -1.847 32.934 1.00 93.00 389 ARG A CA 1
ATOM 3077 C C . ARG A 1 389 ? -34.464 -2.208 32.840 1.00 93.00 389 ARG A C 1
ATOM 3079 O O . ARG A 1 389 ? -33.828 -1.810 31.867 1.00 93.00 389 ARG A O 1
ATOM 3086 N N . ALA A 1 390 ? -33.929 -2.929 33.823 1.00 91.94 390 ALA A N 1
ATOM 3087 C CA . ALA A 1 390 ? -32.553 -3.404 33.788 1.00 91.94 390 ALA A CA 1
ATOM 3088 C C . ALA A 1 390 ? -32.347 -4.381 32.621 1.00 91.94 390 ALA A C 1
ATOM 3090 O O . ALA A 1 390 ? -31.430 -4.177 31.830 1.00 91.94 390 ALA A O 1
ATOM 3091 N N . GLU A 1 391 ? -33.253 -5.347 32.439 1.00 92.81 391 GLU A N 1
ATOM 3092 C CA . GLU A 1 391 ? -33.237 -6.287 31.306 1.00 92.81 391 GLU A CA 1
ATOM 3093 C C . GLU A 1 391 ? -33.358 -5.582 29.943 1.00 92.81 391 GLU A C 1
ATOM 3095 O O . GLU A 1 391 ? -32.698 -5.944 28.968 1.00 92.81 391 GLU A O 1
ATOM 3100 N N . ALA A 1 392 ? -34.178 -4.531 29.852 1.00 92.19 392 ALA A N 1
ATOM 3101 C CA . ALA A 1 392 ? -34.302 -3.756 28.620 1.00 92.19 392 ALA A CA 1
ATOM 3102 C C . ALA A 1 392 ? -33.013 -2.984 28.279 1.00 92.19 392 ALA A C 1
ATOM 3104 O O . ALA A 1 392 ? -32.642 -2.885 27.107 1.00 92.19 392 ALA A O 1
ATOM 3105 N N . GLU A 1 393 ? -32.315 -2.435 29.279 1.00 92.88 393 GLU A N 1
ATOM 3106 C CA . GLU A 1 393 ? -31.044 -1.739 29.054 1.00 92.88 393 GLU A CA 1
ATOM 3107 C C . GLU A 1 393 ? -29.890 -2.712 28.766 1.00 92.88 393 GLU A C 1
ATOM 3109 O O . GLU A 1 393 ? -29.055 -2.392 27.917 1.00 92.88 393 GLU A O 1
ATOM 3114 N N . THR A 1 394 ? -29.862 -3.913 29.359 1.00 92.06 394 THR A N 1
ATOM 3115 C CA . THR A 1 394 ? -28.875 -4.946 28.988 1.00 92.06 394 THR A CA 1
ATOM 3116 C C . THR A 1 394 ? -29.091 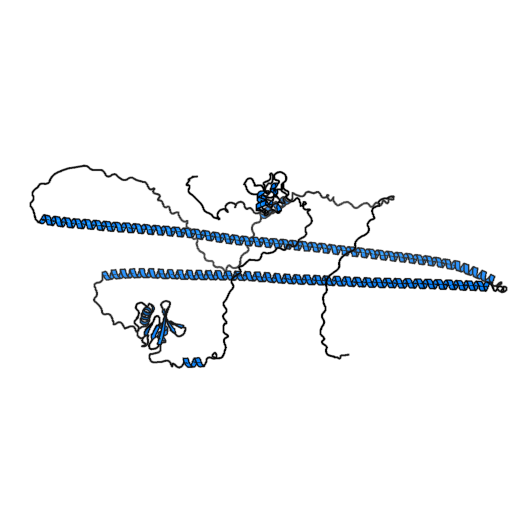-5.429 27.557 1.00 92.06 394 THR A C 1
ATOM 3118 O O . THR A 1 394 ? -28.150 -5.402 26.768 1.00 92.06 394 THR A O 1
ATOM 3121 N N . SER A 1 395 ? -30.331 -5.736 27.160 1.00 92.94 395 SER A N 1
ATOM 3122 C CA . SER A 1 395 ? -30.650 -6.136 25.780 1.00 92.94 395 SER A CA 1
ATOM 3123 C C . SER A 1 395 ? -30.281 -5.050 24.757 1.00 92.94 395 SER A C 1
ATOM 3125 O O . SER A 1 395 ? -29.742 -5.322 23.682 1.00 92.94 395 SER A O 1
ATOM 3127 N N . LYS A 1 396 ? -30.495 -3.778 25.104 1.00 95.12 396 LYS A N 1
ATOM 3128 C CA . LYS A 1 396 ? -30.089 -2.636 24.274 1.00 95.12 396 LYS A CA 1
ATOM 3129 C C . LYS A 1 396 ? -28.569 -2.467 24.204 1.00 95.12 396 LYS A C 1
ATOM 3131 O O . LYS A 1 396 ? -28.061 -2.046 23.163 1.00 95.12 396 LYS A O 1
ATOM 3136 N N . ALA A 1 397 ? -27.841 -2.762 25.280 1.00 91.88 397 ALA A N 1
ATOM 3137 C CA . ALA A 1 397 ? -26.381 -2.762 25.284 1.00 91.88 397 ALA A CA 1
ATOM 3138 C C . ALA A 1 397 ? -25.819 -3.898 24.414 1.00 91.88 397 ALA A C 1
ATOM 3140 O O . ALA A 1 397 ? -24.938 -3.645 23.594 1.00 91.88 397 ALA A O 1
ATOM 3141 N N . GLU A 1 398 ? -26.386 -5.102 24.504 1.00 94.12 398 GLU A N 1
ATOM 3142 C CA . GLU A 1 398 ? -26.034 -6.242 23.647 1.00 94.12 398 GLU A CA 1
ATOM 3143 C C . GLU A 1 398 ? -26.292 -5.940 22.167 1.00 94.12 398 GLU A C 1
ATOM 3145 O O . GLU A 1 398 ? -25.419 -6.159 21.329 1.00 94.12 398 GLU A O 1
ATOM 3150 N N . ALA A 1 399 ? -27.439 -5.339 21.834 1.00 94.00 399 ALA A N 1
ATOM 3151 C CA . ALA A 1 399 ? -27.743 -4.931 20.462 1.00 94.00 399 ALA A CA 1
ATOM 3152 C C . ALA A 1 399 ? -26.746 -3.886 19.922 1.00 94.00 399 ALA A C 1
ATOM 3154 O O . ALA A 1 399 ? -26.380 -3.919 18.746 1.00 94.00 399 ALA A O 1
ATOM 3155 N N . ARG A 1 400 ? -26.272 -2.962 20.772 1.00 94.94 400 ARG A N 1
ATOM 3156 C CA . ARG A 1 400 ? -25.221 -1.997 20.402 1.00 94.94 400 ARG A CA 1
ATOM 3157 C C . ARG A 1 400 ? -23.873 -2.675 20.187 1.00 94.94 400 ARG A C 1
ATOM 3159 O O . ARG A 1 400 ? -23.172 -2.299 19.252 1.00 94.94 400 ARG A O 1
ATOM 3166 N N . LEU A 1 401 ? -23.529 -3.658 21.016 1.00 95.25 401 LEU A N 1
ATOM 3167 C CA . LEU A 1 401 ? -22.299 -4.432 20.870 1.00 95.25 401 LEU A CA 1
ATOM 3168 C C . LEU A 1 401 ? -22.306 -5.228 19.558 1.00 95.25 401 LEU A C 1
ATOM 3170 O O . LEU A 1 401 ? -21.358 -5.129 18.787 1.00 95.25 401 LEU A O 1
ATOM 3174 N N . GLN A 1 402 ? -23.408 -5.920 19.250 1.00 94.56 402 GLN A N 1
ATOM 3175 C CA . GLN A 1 402 ? -23.572 -6.651 17.989 1.00 94.56 402 GLN A CA 1
ATOM 3176 C C . GLN A 1 402 ? -23.515 -5.724 16.766 1.00 94.56 402 GLN A C 1
ATOM 3178 O O . GLN A 1 402 ? -22.908 -6.066 15.753 1.00 94.56 402 GLN A O 1
ATOM 3183 N N . ALA A 1 403 ? -24.109 -4.528 16.851 1.00 93.44 403 ALA A N 1
ATOM 3184 C CA . ALA A 1 403 ? -24.020 -3.537 15.780 1.00 93.44 403 ALA A CA 1
ATOM 3185 C C . ALA A 1 403 ? -22.581 -3.030 15.575 1.00 93.44 403 ALA A C 1
ATOM 3187 O O . ALA A 1 403 ? -22.144 -2.890 14.433 1.00 93.44 403 ALA A O 1
ATOM 3188 N N . ALA A 1 404 ? -21.837 -2.790 16.660 1.00 92.81 404 ALA A N 1
ATOM 3189 C CA . ALA A 1 404 ? -20.435 -2.382 16.595 1.00 92.81 404 ALA A CA 1
ATOM 3190 C C . ALA A 1 404 ? -19.537 -3.496 16.028 1.00 92.81 404 ALA A C 1
ATOM 3192 O O . ALA A 1 404 ? -18.675 -3.229 15.194 1.00 92.81 404 ALA A O 1
ATOM 3193 N N . GLU A 1 405 ? -19.772 -4.752 16.415 1.00 96.50 405 GLU A N 1
ATOM 3194 C CA . GLU A 1 405 ? -19.050 -5.904 15.869 1.00 96.50 405 GLU A CA 1
ATOM 3195 C C . GLU A 1 405 ? -19.321 -6.080 14.368 1.00 96.50 405 GLU A C 1
ATOM 3197 O O . GLU A 1 405 ? -18.389 -6.276 13.587 1.00 96.50 405 GLU A O 1
ATOM 3202 N N . ALA A 1 406 ? -20.575 -5.926 13.933 1.00 94.88 406 ALA A N 1
ATOM 3203 C CA . ALA A 1 406 ? -20.926 -5.962 12.515 1.00 94.88 406 ALA A CA 1
ATOM 3204 C C . ALA A 1 406 ? -20.226 -4.846 11.717 1.00 94.88 406 ALA A C 1
ATOM 3206 O O . ALA A 1 406 ? -19.738 -5.098 10.614 1.00 94.88 406 ALA A O 1
ATOM 3207 N N . GLN A 1 407 ? -20.124 -3.635 12.280 1.00 93.88 407 GLN A N 1
ATOM 3208 C CA . GLN A 1 407 ? -19.374 -2.532 11.670 1.00 93.88 407 GLN A CA 1
ATOM 3209 C C . GLN A 1 407 ? -17.881 -2.861 11.545 1.00 93.88 407 GLN A C 1
ATOM 3211 O O . GLN A 1 407 ? -17.317 -2.731 10.456 1.00 93.88 407 GLN A O 1
ATOM 3216 N N . LEU A 1 408 ? -17.261 -3.378 12.607 1.00 95.75 408 LEU A N 1
ATOM 3217 C CA . LEU A 1 408 ? -15.855 -3.780 12.586 1.00 95.75 408 LEU A CA 1
ATOM 3218 C C . LEU A 1 408 ? -15.592 -4.882 11.546 1.00 95.75 408 LEU A C 1
ATOM 3220 O O . LEU A 1 408 ? -14.611 -4.823 10.807 1.00 95.75 408 LEU A O 1
ATOM 3224 N N . GLN A 1 409 ? -16.493 -5.862 11.424 1.00 94.56 409 GLN A N 1
ATOM 3225 C CA . GLN A 1 409 ? -16.393 -6.900 10.395 1.00 94.56 409 GLN A CA 1
ATOM 3226 C C . GLN A 1 409 ? -16.511 -6.326 8.977 1.00 94.56 409 GLN A C 1
ATOM 3228 O O . GLN A 1 409 ? -15.810 -6.788 8.074 1.00 94.56 409 GLN A O 1
ATOM 3233 N N . THR A 1 410 ? -17.366 -5.322 8.751 1.00 93.25 410 THR A N 1
ATOM 3234 C CA . THR A 1 410 ? -17.443 -4.655 7.441 1.00 93.25 410 THR A CA 1
ATOM 3235 C C . THR A 1 410 ? -16.185 -3.858 7.112 1.00 93.25 410 THR A C 1
ATOM 3237 O O . THR A 1 410 ? -15.719 -3.928 5.975 1.00 93.25 410 THR A O 1
ATOM 3240 N N . GLU A 1 411 ? -15.588 -3.170 8.087 1.00 93.50 411 GLU A N 1
ATOM 3241 C CA . GLU A 1 411 ? -14.318 -2.460 7.897 1.00 93.50 411 GLU A CA 1
ATOM 3242 C C . GLU A 1 411 ? -13.171 -3.432 7.609 1.00 93.50 411 GLU A C 1
ATOM 3244 O O . GLU A 1 411 ? -12.414 -3.219 6.665 1.00 93.50 411 GLU A O 1
ATOM 3249 N N . LEU A 1 412 ? -13.091 -4.550 8.338 1.00 95.69 412 LEU A N 1
ATOM 3250 C CA . LEU A 1 412 ? -12.085 -5.586 8.100 1.00 95.69 412 LEU A CA 1
ATOM 3251 C C . LEU A 1 412 ? -12.219 -6.217 6.704 1.00 95.69 412 LEU A C 1
ATOM 3253 O O . LEU A 1 412 ? -11.223 -6.484 6.032 1.00 95.69 412 LEU A O 1
ATOM 3257 N N . ARG A 1 413 ? -13.449 -6.432 6.224 1.00 94.31 413 ARG A N 1
ATOM 3258 C CA . ARG A 1 413 ? -13.693 -6.898 4.847 1.00 94.31 413 ARG A CA 1
ATOM 3259 C C . ARG A 1 413 ? -13.292 -5.857 3.801 1.00 94.31 413 ARG A C 1
ATOM 3261 O O . ARG A 1 413 ? -12.782 -6.219 2.748 1.00 94.31 413 ARG A O 1
ATOM 3268 N N . ALA A 1 414 ? -13.493 -4.572 4.082 1.00 92.31 414 ALA A N 1
ATOM 3269 C CA . ALA A 1 414 ? -13.079 -3.503 3.179 1.00 92.31 414 ALA A CA 1
ATOM 3270 C C . ALA A 1 414 ? -11.547 -3.370 3.104 1.00 92.31 414 ALA A C 1
ATOM 3272 O O . ALA A 1 414 ? -11.000 -3.201 2.015 1.00 92.31 414 ALA A O 1
ATOM 3273 N N . THR A 1 415 ? -10.840 -3.489 4.233 1.00 90.38 415 THR A N 1
ATOM 3274 C CA . THR A 1 415 ? -9.370 -3.415 4.259 1.00 90.38 415 THR A CA 1
ATOM 3275 C C . THR A 1 415 ? -8.721 -4.630 3.606 1.00 90.38 415 THR A C 1
ATOM 3277 O O . THR A 1 415 ? -7.779 -4.465 2.833 1.00 90.38 415 THR A O 1
ATOM 3280 N N . THR A 1 416 ? -9.251 -5.834 3.838 1.00 90.81 416 THR A N 1
ATOM 3281 C CA . THR A 1 416 ? -8.783 -7.061 3.167 1.00 90.81 416 THR A CA 1
ATOM 3282 C C . THR A 1 416 ? -9.002 -6.999 1.657 1.00 90.81 416 THR A C 1
ATOM 3284 O O . THR A 1 416 ? -8.048 -7.204 0.910 1.00 90.81 416 THR A O 1
ATOM 3287 N N . ALA A 1 417 ? -10.184 -6.580 1.194 1.00 92.75 417 ALA A N 1
ATOM 3288 C CA . ALA A 1 417 ? -10.438 -6.370 -0.233 1.00 92.75 417 ALA A CA 1
ATOM 3289 C C . ALA A 1 417 ? -9.496 -5.316 -0.852 1.00 92.75 417 ALA A C 1
ATOM 3291 O O . ALA A 1 417 ? -9.021 -5.477 -1.976 1.00 92.75 417 ALA A O 1
ATOM 3292 N N . SER A 1 418 ? -9.177 -4.243 -0.116 1.00 92.19 418 SER A N 1
ATOM 3293 C CA . SER A 1 418 ? -8.203 -3.243 -0.567 1.00 92.19 418 SER A CA 1
ATOM 3294 C C . SER A 1 418 ? -6.778 -3.802 -0.651 1.00 92.19 418 SER A C 1
ATOM 3296 O O . SER A 1 418 ? -6.034 -3.420 -1.554 1.00 92.19 418 SER A O 1
ATOM 3298 N N . ALA A 1 419 ? -6.378 -4.678 0.273 1.00 90.00 419 ALA A N 1
ATOM 3299 C CA . ALA A 1 419 ? -5.063 -5.316 0.256 1.00 90.00 419 ALA A CA 1
ATOM 3300 C C . ALA A 1 419 ? -4.929 -6.305 -0.914 1.00 90.00 419 ALA A C 1
ATOM 3302 O O . ALA A 1 419 ? -3.919 -6.290 -1.618 1.00 90.00 419 ALA A O 1
ATOM 3303 N N . GLU A 1 420 ? -5.968 -7.101 -1.179 1.00 93.69 420 GLU A N 1
ATOM 3304 C CA . GLU A 1 420 ? -6.037 -7.996 -2.343 1.00 93.69 420 GLU A CA 1
ATOM 3305 C C . GLU A 1 420 ? -5.965 -7.210 -3.662 1.00 93.69 420 GLU A C 1
ATOM 3307 O O . GLU A 1 420 ? -5.212 -7.576 -4.566 1.00 93.69 420 GLU A O 1
ATOM 3312 N N . ALA A 1 421 ? -6.669 -6.076 -3.755 1.00 92.00 421 ALA A N 1
ATOM 3313 C CA . ALA A 1 421 ? -6.610 -5.201 -4.925 1.00 92.00 421 ALA A CA 1
ATOM 3314 C C . ALA A 1 421 ? -5.203 -4.619 -5.163 1.00 92.00 421 ALA A C 1
ATOM 3316 O O . ALA A 1 421 ? -4.756 -4.550 -6.308 1.00 92.00 421 ALA A O 1
ATOM 3317 N N . LEU A 1 422 ? -4.484 -4.232 -4.101 1.00 92.81 422 LEU A N 1
ATOM 3318 C CA . LEU A 1 422 ? -3.096 -3.764 -4.206 1.00 92.81 422 LEU A CA 1
ATOM 3319 C C . LEU A 1 422 ? -2.147 -4.879 -4.660 1.00 92.81 422 LEU A C 1
ATOM 3321 O O . LEU A 1 422 ? -1.284 -4.631 -5.501 1.00 92.81 422 LEU A O 1
ATOM 3325 N N . CYS A 1 423 ? -2.330 -6.101 -4.155 1.00 92.94 423 CYS A N 1
ATOM 3326 C CA . CYS A 1 423 ? -1.539 -7.257 -4.572 1.00 92.94 423 CYS A CA 1
ATOM 3327 C C . CYS A 1 423 ? -1.736 -7.558 -6.067 1.00 92.94 423 CYS A C 1
ATOM 3329 O O . CYS A 1 423 ? -0.758 -7.658 -6.808 1.00 92.94 423 CYS A O 1
ATOM 3331 N N . HIS A 1 424 ? -2.985 -7.576 -6.544 1.00 92.06 424 HIS A N 1
ATOM 3332 C CA . HIS A 1 424 ? -3.280 -7.743 -7.969 1.00 92.06 424 HIS A CA 1
ATOM 3333 C C . HIS A 1 424 ? -2.734 -6.603 -8.836 1.00 92.06 424 HIS A C 1
ATOM 3335 O O . HIS A 1 424 ? -2.213 -6.855 -9.920 1.00 92.06 424 HIS A O 1
ATOM 3341 N N . ALA A 1 425 ? -2.811 -5.351 -8.375 1.00 91.56 425 ALA A N 1
ATOM 3342 C CA . ALA A 1 425 ? -2.235 -4.220 -9.101 1.00 91.56 425 ALA A CA 1
ATOM 3343 C C . ALA A 1 425 ? -0.704 -4.334 -9.221 1.00 91.56 425 ALA A C 1
ATOM 3345 O O . ALA A 1 425 ? -0.137 -4.016 -10.268 1.00 91.56 425 ALA A O 1
ATOM 3346 N N . GLN A 1 426 ? -0.031 -4.822 -8.175 1.00 93.06 426 GLN A N 1
ATOM 3347 C CA . GLN A 1 426 ? 1.411 -5.060 -8.194 1.00 93.06 426 GLN A CA 1
ATOM 3348 C C . GLN A 1 426 ? 1.788 -6.211 -9.137 1.00 93.06 426 GLN A C 1
ATOM 3350 O O . GLN A 1 426 ? 2.756 -6.089 -9.886 1.00 93.06 426 GLN A O 1
ATOM 3355 N N . GLU A 1 427 ? 1.005 -7.290 -9.159 1.00 95.19 427 GLU A N 1
ATOM 3356 C CA . GLU A 1 427 ? 1.193 -8.399 -10.098 1.00 95.19 427 GLU A CA 1
ATOM 3357 C C . GLU A 1 427 ? 1.015 -7.945 -11.556 1.00 95.19 427 GLU A C 1
ATOM 3359 O O . GLU A 1 427 ? 1.840 -8.264 -12.410 1.00 95.19 427 GLU A O 1
ATOM 3364 N N . GLN A 1 428 ? 0.001 -7.122 -11.842 1.00 93.62 428 GLN A N 1
ATOM 3365 C CA . GLN A 1 428 ? -0.199 -6.534 -13.171 1.00 93.62 428 GLN A CA 1
ATOM 3366 C C . GLN A 1 428 ? 0.961 -5.627 -13.592 1.00 93.62 428 GLN A C 1
ATOM 3368 O O . GLN A 1 428 ? 1.375 -5.651 -14.752 1.00 93.62 428 GLN A O 1
ATOM 3373 N N . LEU A 1 429 ? 1.512 -4.838 -12.663 1.00 94.94 429 LEU A N 1
ATOM 3374 C CA . LEU A 1 429 ? 2.680 -4.005 -12.940 1.00 94.94 429 LEU A CA 1
ATOM 3375 C C . LEU A 1 429 ? 3.912 -4.861 -13.255 1.00 94.94 429 LEU A C 1
ATOM 3377 O O . LEU A 1 429 ? 4.632 -4.549 -14.203 1.00 94.94 429 LEU A O 1
ATOM 3381 N N . GLN A 1 430 ? 4.128 -5.947 -12.509 1.00 94.75 430 GLN A N 1
ATOM 3382 C CA . GLN A 1 430 ? 5.221 -6.882 -12.768 1.00 94.75 430 GLN A CA 1
ATOM 3383 C C . GLN A 1 430 ? 5.066 -7.544 -14.143 1.00 94.75 430 GLN A C 1
ATOM 3385 O O . GLN A 1 430 ? 6.001 -7.526 -14.938 1.00 94.75 430 GLN A O 1
ATOM 3390 N N . GLN A 1 431 ? 3.864 -8.024 -14.478 1.00 95.31 431 GLN A N 1
ATOM 3391 C CA . GLN A 1 431 ? 3.570 -8.594 -15.797 1.00 95.31 431 GLN A CA 1
ATOM 3392 C C . GLN A 1 431 ? 3.806 -7.585 -16.931 1.00 95.31 431 GLN A C 1
ATOM 3394 O O . GLN A 1 431 ? 4.339 -7.947 -17.979 1.00 95.31 431 GLN A O 1
ATOM 3399 N N . ALA A 1 432 ? 3.453 -6.311 -16.731 1.00 92.31 432 ALA A N 1
ATOM 3400 C CA . ALA A 1 432 ? 3.711 -5.257 -17.709 1.00 92.31 432 ALA A CA 1
ATOM 3401 C C . ALA A 1 432 ? 5.214 -4.975 -17.884 1.00 92.31 432 ALA A C 1
ATOM 3403 O O . ALA A 1 432 ? 5.675 -4.787 -19.011 1.00 92.31 432 ALA A O 1
ATOM 3404 N N . GLN A 1 433 ? 5.987 -4.979 -16.794 1.00 93.69 433 GLN A N 1
ATOM 3405 C CA . GLN A 1 433 ? 7.444 -4.821 -16.838 1.00 93.69 433 GLN A CA 1
ATOM 3406 C C . GLN A 1 433 ? 8.125 -6.006 -17.530 1.00 93.69 433 GLN A C 1
ATOM 3408 O O . GLN A 1 433 ? 9.006 -5.799 -18.366 1.00 93.69 433 GLN A O 1
ATOM 3413 N N . ASP A 1 434 ? 7.687 -7.230 -17.241 1.00 93.00 434 ASP A N 1
ATOM 3414 C CA . ASP A 1 434 ? 8.210 -8.442 -17.872 1.00 93.00 434 ASP A CA 1
ATOM 3415 C C . ASP A 1 434 ? 7.873 -8.471 -19.369 1.00 93.00 434 ASP A C 1
ATOM 3417 O O . ASP A 1 434 ? 8.740 -8.759 -20.194 1.00 93.00 434 ASP A O 1
ATOM 3421 N N . ALA A 1 435 ? 6.655 -8.069 -19.751 1.00 92.81 435 ALA A N 1
ATOM 3422 C CA . ALA A 1 435 ? 6.270 -7.908 -21.152 1.00 92.81 435 ALA A CA 1
ATOM 3423 C C . ALA A 1 435 ? 7.112 -6.834 -21.864 1.00 92.81 435 ALA A C 1
ATOM 3425 O O . ALA A 1 435 ? 7.525 -7.022 -23.011 1.00 92.81 435 ALA A O 1
ATOM 3426 N N . GLN A 1 436 ? 7.416 -5.721 -21.187 1.00 94.12 436 GLN A N 1
ATOM 3427 C CA . GLN A 1 436 ? 8.288 -4.681 -21.728 1.00 94.12 436 GLN A CA 1
ATOM 3428 C C . GLN A 1 436 ? 9.727 -5.184 -21.904 1.00 94.12 436 GLN A C 1
ATOM 3430 O O . GLN A 1 436 ? 10.329 -4.926 -22.948 1.00 94.12 436 GLN A O 1
ATOM 3435 N N . ARG A 1 437 ? 10.273 -5.930 -20.934 1.00 93.44 437 ARG A N 1
ATOM 3436 C CA . ARG A 1 437 ? 11.601 -6.552 -21.045 1.00 93.44 437 ARG A CA 1
ATOM 3437 C C . ARG A 1 437 ? 11.642 -7.562 -22.192 1.00 93.44 437 ARG A C 1
ATOM 3439 O O . ARG A 1 437 ? 12.542 -7.475 -23.019 1.00 93.44 437 ARG A O 1
ATOM 3446 N N . ALA A 1 438 ? 10.647 -8.440 -22.301 1.00 94.31 438 ALA A N 1
ATOM 3447 C CA . ALA A 1 438 ? 10.551 -9.403 -23.397 1.00 94.31 438 ALA A CA 1
ATOM 3448 C C . ALA A 1 438 ? 10.483 -8.704 -24.766 1.00 94.31 438 ALA A C 1
ATOM 3450 O O . ALA A 1 438 ? 11.150 -9.113 -25.714 1.00 94.31 438 ALA A O 1
ATOM 3451 N N . SER A 1 439 ? 9.738 -7.596 -24.869 1.00 95.06 439 SER A N 1
ATOM 3452 C CA . SER A 1 439 ? 9.717 -6.780 -26.086 1.00 95.06 439 SER A CA 1
ATOM 3453 C C . SER A 1 439 ? 11.083 -6.160 -26.391 1.00 95.06 439 SER A C 1
ATOM 3455 O O . SER A 1 439 ? 11.468 -6.106 -27.557 1.00 95.06 439 SER A O 1
ATOM 3457 N N . GLN A 1 440 ? 11.814 -5.681 -25.381 1.00 93.75 440 GLN A N 1
ATOM 3458 C CA . GLN A 1 440 ? 13.155 -5.117 -25.565 1.00 93.75 440 GLN A CA 1
ATOM 3459 C C . GLN A 1 440 ? 14.156 -6.185 -26.016 1.00 93.75 440 GLN A C 1
ATOM 3461 O O . GLN A 1 440 ? 14.909 -5.948 -26.959 1.00 93.75 440 GLN A O 1
ATOM 3466 N N . GLU A 1 441 ? 14.125 -7.367 -25.405 1.00 94.88 441 GLU A N 1
ATOM 3467 C CA . GLU A 1 441 ? 14.961 -8.509 -25.785 1.00 94.88 441 GLU A CA 1
ATOM 3468 C C . GLU A 1 441 ? 14.684 -8.943 -27.228 1.00 94.88 441 GLU A C 1
ATOM 3470 O O . GLU A 1 441 ? 15.622 -9.039 -28.018 1.00 94.88 441 GLU A O 1
ATOM 3475 N N . ALA A 1 442 ? 13.412 -9.057 -27.625 1.00 92.69 442 ALA A N 1
ATOM 3476 C CA . ALA A 1 442 ? 13.037 -9.369 -29.004 1.00 92.69 442 ALA A CA 1
ATOM 3477 C C . ALA A 1 442 ? 13.530 -8.305 -30.004 1.00 92.69 442 ALA A C 1
ATOM 3479 O O . ALA A 1 442 ? 14.028 -8.635 -31.080 1.00 92.69 442 ALA A O 1
ATOM 3480 N N . THR A 1 443 ? 13.445 -7.013 -29.657 1.00 93.50 443 THR A N 1
ATOM 3481 C CA . THR A 1 443 ? 13.992 -5.949 -30.519 1.00 93.50 443 THR A CA 1
ATOM 3482 C C . THR A 1 443 ? 15.518 -5.978 -30.596 1.00 93.50 443 THR A C 1
ATOM 3484 O O . THR A 1 443 ? 16.081 -5.696 -31.654 1.00 93.50 443 THR A O 1
ATOM 3487 N N . ALA A 1 444 ? 16.198 -6.339 -29.505 1.00 91.25 444 ALA A N 1
ATOM 3488 C CA . ALA A 1 444 ? 17.649 -6.461 -29.470 1.00 91.25 444 ALA A CA 1
ATOM 3489 C C . ALA A 1 444 ? 18.133 -7.658 -30.300 1.00 91.25 444 ALA A C 1
ATOM 3491 O O . ALA A 1 444 ? 19.117 -7.524 -31.029 1.00 91.25 444 ALA A O 1
ATOM 3492 N N . GLU A 1 445 ? 17.423 -8.786 -30.240 1.00 94.12 445 GLU A N 1
ATOM 3493 C CA . GLU A 1 445 ? 17.680 -9.974 -31.057 1.00 94.12 445 GLU A CA 1
ATOM 3494 C C . GLU A 1 445 ? 17.463 -9.678 -32.545 1.00 94.12 445 GLU A C 1
ATOM 3496 O O . GLU A 1 445 ? 18.369 -9.895 -33.348 1.00 94.12 445 GLU A O 1
ATOM 3501 N N . ALA A 1 446 ? 16.341 -9.051 -32.913 1.00 91.81 446 ALA A N 1
ATOM 3502 C CA . ALA A 1 446 ? 16.086 -8.635 -34.293 1.00 91.81 446 ALA A CA 1
ATOM 3503 C C . ALA A 1 446 ? 17.155 -7.655 -34.818 1.00 91.81 446 ALA A C 1
ATOM 3505 O O . ALA A 1 446 ? 17.599 -7.759 -35.964 1.00 91.81 446 ALA A O 1
ATOM 3506 N N . ALA A 1 447 ? 17.617 -6.720 -33.981 1.00 91.56 447 ALA A N 1
ATOM 3507 C CA . ALA A 1 447 ? 18.708 -5.815 -34.336 1.00 91.56 447 ALA A CA 1
ATOM 3508 C C . ALA A 1 447 ? 20.056 -6.548 -34.479 1.00 91.56 447 ALA A C 1
ATOM 3510 O O . ALA A 1 447 ? 20.866 -6.183 -35.333 1.00 91.56 447 ALA A O 1
ATOM 3511 N N . ALA A 1 448 ? 20.312 -7.572 -33.661 1.00 90.81 448 ALA A N 1
ATOM 3512 C CA . ALA A 1 448 ? 21.505 -8.405 -33.768 1.00 90.81 448 ALA A CA 1
ATOM 3513 C C . ALA A 1 448 ? 21.489 -9.253 -35.048 1.00 90.81 448 ALA A C 1
ATOM 3515 O O . ALA A 1 448 ? 22.495 -9.284 -35.756 1.00 90.81 448 ALA A O 1
ATOM 3516 N N . GLU A 1 449 ? 20.350 -9.857 -35.397 1.00 93.31 449 GLU A N 1
ATOM 3517 C CA . GLU A 1 449 ? 20.171 -10.544 -36.679 1.00 93.31 449 GLU A CA 1
ATOM 3518 C C . GLU A 1 449 ? 20.359 -9.598 -37.867 1.00 93.31 449 GLU A C 1
ATOM 3520 O O . GLU A 1 449 ? 21.013 -9.961 -38.844 1.00 93.31 449 GLU A O 1
ATOM 3525 N N . GLY A 1 450 ? 19.818 -8.378 -37.784 1.00 92.81 450 GLY A N 1
ATOM 3526 C CA . GLY A 1 450 ? 20.000 -7.345 -38.804 1.00 92.81 450 GLY A CA 1
ATOM 3527 C C . GLY A 1 450 ? 21.478 -7.048 -39.059 1.00 92.81 450 GLY A C 1
ATOM 3528 O O . GLY A 1 450 ? 21.932 -7.145 -40.197 1.00 92.81 450 GLY A O 1
ATOM 3529 N N . ARG A 1 451 ? 22.251 -6.800 -37.992 1.00 92.44 451 ARG A N 1
ATOM 3530 C CA . ARG A 1 451 ? 23.707 -6.590 -38.084 1.00 92.44 451 ARG A CA 1
ATOM 3531 C C . ARG A 1 451 ? 24.451 -7.818 -38.611 1.00 92.44 451 ARG A C 1
ATOM 3533 O O . ARG A 1 451 ? 25.385 -7.674 -39.390 1.00 92.44 451 ARG A O 1
ATOM 3540 N N . ALA A 1 452 ? 24.044 -9.025 -38.218 1.00 92.62 452 ALA A N 1
ATOM 3541 C CA . ALA A 1 452 ? 24.654 -10.256 -38.719 1.00 92.62 452 ALA A CA 1
ATOM 3542 C C . ALA A 1 452 ? 24.423 -10.439 -40.229 1.00 92.62 452 ALA A C 1
ATOM 3544 O O . ALA A 1 452 ? 25.329 -10.864 -40.944 1.00 92.62 452 ALA A O 1
ATOM 3545 N N . ARG A 1 453 ? 23.231 -10.087 -40.733 1.00 94.56 453 ARG A N 1
ATOM 3546 C CA . ARG A 1 453 ? 22.931 -10.098 -42.175 1.00 94.56 453 ARG A CA 1
ATOM 3547 C C . ARG A 1 453 ? 23.732 -9.043 -42.930 1.00 94.56 453 ARG A C 1
ATOM 3549 O O . ARG A 1 453 ? 24.208 -9.336 -44.020 1.00 94.56 453 ARG A O 1
ATOM 3556 N N . GLU A 1 454 ? 23.884 -7.851 -42.361 1.00 94.94 454 GLU A N 1
ATOM 3557 C CA . GLU A 1 454 ? 24.691 -6.774 -42.942 1.00 94.94 454 GLU A CA 1
ATOM 3558 C C . GLU A 1 454 ? 26.163 -7.191 -43.075 1.00 94.94 454 GLU A C 1
ATOM 3560 O O . GLU A 1 454 ? 26.689 -7.187 -44.183 1.00 94.94 454 GLU A O 1
ATOM 3565 N N . LEU A 1 455 ? 26.771 -7.714 -42.004 1.00 95.00 455 LEU A N 1
ATOM 3566 C CA . LEU A 1 455 ? 28.133 -8.266 -42.031 1.00 95.00 455 LEU A CA 1
ATOM 3567 C C . LEU A 1 455 ? 28.291 -9.413 -43.043 1.00 95.00 455 LEU A C 1
ATOM 3569 O O . LEU A 1 455 ? 29.300 -9.499 -43.739 1.00 95.00 455 LEU A O 1
ATOM 3573 N N . ALA A 1 456 ? 27.296 -10.297 -43.156 1.00 94.19 456 ALA A N 1
ATOM 3574 C CA . ALA A 1 456 ? 27.325 -11.378 -44.141 1.00 94.19 456 ALA A CA 1
ATOM 3575 C C . ALA A 1 456 ? 27.244 -10.858 -45.589 1.00 94.19 456 ALA A C 1
ATOM 3577 O O . ALA A 1 456 ? 27.831 -11.452 -46.496 1.00 94.19 456 ALA A O 1
ATOM 3578 N N . LEU A 1 457 ? 26.518 -9.760 -45.827 1.00 95.38 457 LEU A N 1
ATOM 3579 C CA . LEU A 1 457 ? 26.476 -9.095 -47.130 1.00 95.38 457 LEU A CA 1
ATOM 3580 C C . LEU A 1 457 ? 27.796 -8.387 -47.442 1.00 95.38 457 LEU A C 1
ATOM 3582 O O . LEU A 1 457 ? 28.264 -8.496 -48.573 1.00 95.38 457 LEU A O 1
ATOM 3586 N N . GLU A 1 458 ? 28.404 -7.718 -46.461 1.00 93.69 458 GLU A N 1
ATOM 3587 C CA . GLU A 1 458 ? 29.727 -7.098 -46.597 1.00 93.69 458 GLU A CA 1
ATOM 3588 C C . GLU A 1 458 ? 30.792 -8.140 -46.958 1.00 93.69 458 GLU A C 1
ATOM 3590 O O . GLU A 1 458 ? 31.458 -7.993 -47.981 1.00 93.69 458 GLU A O 1
ATOM 3595 N N . GLN A 1 459 ? 30.862 -9.257 -46.226 1.00 95.94 459 GLN A N 1
ATOM 3596 C CA . GLN A 1 459 ? 31.771 -10.367 -46.546 1.00 95.94 459 GLN A CA 1
ATOM 3597 C C . GLN A 1 459 ? 31.543 -10.916 -47.959 1.00 95.94 459 GLN A C 1
ATOM 3599 O O . GLN A 1 459 ? 32.486 -11.158 -48.708 1.00 95.94 459 GLN A O 1
ATOM 3604 N N . ARG A 1 460 ? 30.281 -11.067 -48.374 1.00 96.19 460 ARG A N 1
ATOM 3605 C CA . ARG A 1 460 ? 29.958 -11.541 -49.725 1.00 96.19 460 ARG A CA 1
ATOM 3606 C C . ARG A 1 460 ? 30.359 -10.541 -50.812 1.00 96.19 460 ARG A C 1
ATOM 3608 O O . ARG A 1 460 ? 30.698 -10.957 -51.920 1.00 96.19 460 ARG A O 1
ATOM 3615 N N . LEU A 1 461 ? 30.289 -9.239 -50.533 1.00 95.25 461 LEU A N 1
ATOM 3616 C CA . LEU A 1 461 ? 30.771 -8.199 -51.443 1.00 95.25 461 LEU A CA 1
ATOM 3617 C C . LEU A 1 461 ? 32.296 -8.232 -51.563 1.00 95.25 461 LEU A C 1
ATOM 3619 O O . LEU A 1 461 ? 32.795 -8.130 -52.682 1.00 95.25 461 LEU A O 1
ATOM 3623 N N . GLU A 1 462 ? 33.015 -8.426 -50.457 1.00 95.50 462 GLU A N 1
ATOM 3624 C CA . GLU A 1 462 ? 34.473 -8.610 -50.455 1.00 95.50 462 GLU A CA 1
ATOM 3625 C C . GLU A 1 462 ? 34.881 -9.851 -51.268 1.00 95.50 462 GLU A C 1
ATOM 3627 O O . GLU A 1 462 ? 35.739 -9.757 -52.149 1.00 95.50 462 GLU A O 1
ATOM 3632 N N . ASP A 1 463 ? 34.196 -10.984 -51.081 1.00 94.25 463 ASP A N 1
ATOM 3633 C CA . ASP A 1 463 ? 34.428 -12.208 -51.861 1.00 94.25 463 ASP A CA 1
ATOM 3634 C C . ASP A 1 463 ? 34.201 -11.991 -53.367 1.00 94.25 463 ASP A C 1
ATOM 3636 O O . ASP A 1 463 ? 34.992 -12.440 -54.201 1.00 94.25 463 ASP A O 1
ATOM 3640 N N . LEU A 1 464 ? 33.128 -11.286 -53.743 1.00 94.19 464 LEU A N 1
ATOM 3641 C CA . LEU A 1 464 ? 32.839 -10.960 -55.144 1.00 94.19 464 LEU A CA 1
ATOM 3642 C C . LEU A 1 464 ? 33.864 -9.987 -55.738 1.00 94.19 464 LEU A C 1
ATOM 3644 O O . LEU A 1 464 ? 34.213 -10.115 -56.914 1.00 94.19 464 LEU A O 1
ATOM 3648 N N . GLN A 1 465 ? 34.350 -9.021 -54.954 1.00 94.44 465 GLN A N 1
ATOM 3649 C CA . GLN A 1 465 ? 35.424 -8.123 -55.378 1.00 94.44 465 GLN A CA 1
ATOM 3650 C C . GLN A 1 465 ? 36.714 -8.902 -55.640 1.00 94.44 465 GLN A C 1
ATOM 3652 O O . GLN A 1 465 ? 37.320 -8.726 -56.698 1.00 94.44 465 GLN A O 1
ATOM 3657 N N . MET A 1 466 ? 37.072 -9.824 -54.745 1.00 94.25 466 MET A N 1
ATOM 3658 C CA . MET A 1 466 ? 38.224 -10.707 -54.915 1.00 94.25 466 MET A CA 1
ATOM 3659 C C . MET A 1 466 ? 38.080 -11.593 -56.166 1.00 94.25 466 MET A C 1
ATOM 3661 O O . MET A 1 466 ? 39.008 -11.671 -56.970 1.00 94.25 466 MET A O 1
ATOM 3665 N N . GLN A 1 467 ? 36.903 -12.185 -56.406 1.00 93.88 467 GLN A N 1
ATOM 3666 C CA . GLN A 1 467 ? 36.629 -12.954 -57.632 1.00 93.88 467 GLN A CA 1
ATOM 3667 C C . GLN A 1 467 ? 36.731 -12.098 -58.902 1.00 93.88 467 GLN A C 1
ATOM 3669 O O . GLN A 1 467 ? 37.227 -12.560 -59.930 1.00 93.88 467 GLN A O 1
ATOM 3674 N N . LEU A 1 468 ? 36.268 -10.845 -58.867 1.00 93.12 468 LEU A N 1
ATOM 3675 C CA . LEU A 1 468 ? 36.396 -9.920 -59.996 1.00 93.12 468 LEU A CA 1
ATOM 3676 C C . LEU A 1 468 ? 37.853 -9.548 -60.275 1.00 93.12 468 LEU A C 1
ATOM 3678 O O . LEU A 1 468 ? 38.231 -9.430 -61.443 1.00 93.12 468 LEU A O 1
ATOM 3682 N N . GLU A 1 469 ? 38.670 -9.358 -59.241 1.00 92.00 469 GLU A N 1
ATOM 3683 C CA . GLU A 1 469 ? 40.109 -9.134 -59.395 1.00 92.00 469 GLU A CA 1
ATOM 3684 C C . GLU A 1 469 ? 40.815 -10.365 -59.963 1.00 92.00 469 GLU A C 1
ATOM 3686 O O . GLU A 1 469 ? 41.611 -10.226 -60.894 1.00 92.00 469 GLU A O 1
ATOM 3691 N N . GLU A 1 470 ? 40.459 -11.563 -59.501 1.00 92.06 470 GLU A N 1
ATOM 3692 C CA . GLU A 1 470 ? 40.963 -12.825 -60.046 1.00 92.06 470 GLU A CA 1
ATOM 3693 C C . GLU A 1 470 ? 40.581 -12.993 -61.527 1.00 92.06 470 GLU A C 1
ATOM 3695 O O . GLU A 1 470 ? 41.435 -13.280 -62.370 1.00 92.06 470 GLU A O 1
ATOM 3700 N N . LEU A 1 471 ? 39.323 -12.715 -61.889 1.00 87.19 471 LEU A N 1
ATOM 3701 C CA . LEU A 1 471 ? 38.860 -12.739 -63.280 1.00 87.19 471 LEU A CA 1
ATOM 3702 C C . LEU A 1 471 ? 39.535 -11.667 -64.144 1.00 87.19 471 LEU A C 1
ATOM 3704 O O . LEU A 1 471 ? 39.851 -11.937 -65.304 1.00 87.19 471 LEU A O 1
ATOM 3708 N N . ARG A 1 472 ? 39.784 -10.463 -63.614 1.00 87.50 472 ARG A N 1
ATOM 3709 C CA . ARG A 1 472 ? 40.545 -9.414 -64.317 1.00 87.50 472 ARG A CA 1
ATOM 3710 C C . ARG A 1 472 ? 41.992 -9.834 -64.545 1.00 87.50 472 ARG A C 1
ATOM 3712 O O . ARG A 1 472 ? 42.509 -9.627 -65.643 1.00 87.50 472 ARG A O 1
ATOM 3719 N N . ALA A 1 473 ? 42.630 -10.447 -63.550 1.00 82.62 473 ALA A N 1
ATOM 3720 C CA . ALA A 1 473 ? 43.979 -10.988 -63.675 1.00 82.62 473 ALA A CA 1
ATOM 3721 C C . ALA A 1 473 ? 44.038 -12.115 -64.721 1.00 82.62 473 ALA A C 1
ATOM 3723 O O . ALA A 1 473 ? 44.957 -12.146 -65.540 1.00 82.62 473 ALA A O 1
ATOM 3724 N N . ALA A 1 474 ? 43.021 -12.983 -64.761 1.00 79.56 474 ALA A N 1
ATOM 3725 C CA . ALA A 1 474 ? 42.888 -14.028 -65.772 1.00 79.56 474 ALA A CA 1
ATOM 3726 C C . ALA A 1 474 ? 42.618 -13.460 -67.181 1.00 79.56 474 ALA A C 1
ATOM 3728 O O . ALA A 1 474 ? 43.220 -13.911 -68.157 1.00 79.56 474 ALA A O 1
ATOM 3729 N N . GLN A 1 475 ? 41.768 -12.433 -67.313 1.00 74.06 475 GLN A N 1
ATOM 3730 C CA . GLN A 1 475 ? 41.507 -11.758 -68.593 1.00 74.06 475 GLN A CA 1
ATOM 3731 C C . GLN A 1 475 ? 42.730 -11.018 -69.136 1.00 74.06 475 GLN A C 1
ATOM 3733 O O . GLN A 1 475 ? 42.930 -11.003 -70.349 1.00 74.06 475 GLN A O 1
ATOM 3738 N N . ALA A 1 476 ? 43.575 -10.450 -68.271 1.00 72.12 476 ALA A N 1
ATOM 3739 C CA . ALA A 1 476 ? 44.827 -9.821 -68.686 1.00 72.12 476 ALA A CA 1
ATOM 3740 C C . ALA A 1 476 ? 45.810 -10.813 -69.346 1.00 72.12 476 ALA A C 1
ATOM 3742 O O . ALA A 1 476 ? 46.719 -10.387 -70.058 1.00 72.12 476 ALA A O 1
ATOM 3743 N N . GLN A 1 477 ? 45.616 -12.124 -69.153 1.00 61.38 477 GLN A N 1
ATOM 3744 C CA . GLN A 1 477 ? 46.444 -13.190 -69.728 1.00 61.38 477 GLN A CA 1
ATOM 3745 C C . GLN A 1 477 ? 45.788 -13.911 -70.922 1.00 61.38 477 GLN A C 1
ATOM 3747 O O . GLN A 1 477 ? 46.418 -14.774 -71.535 1.00 61.38 477 GLN A O 1
ATOM 3752 N N . ALA A 1 478 ? 44.553 -13.562 -71.300 1.00 46.72 478 ALA A N 1
ATOM 3753 C CA . ALA A 1 478 ? 43.826 -14.231 -72.378 1.00 46.72 478 ALA A CA 1
ATOM 3754 C C . ALA A 1 478 ? 43.933 -13.471 -73.724 1.00 46.72 478 ALA A C 1
ATOM 3756 O O . ALA A 1 478 ? 43.690 -12.263 -73.778 1.00 46.72 478 ALA A O 1
ATOM 3757 N N . PRO A 1 479 ? 44.247 -14.145 -74.851 1.00 49.28 479 PRO A N 1
ATOM 3758 C CA . PRO A 1 479 ? 44.241 -13.523 -76.173 1.00 49.28 479 PRO A CA 1
ATOM 3759 C C . PRO A 1 479 ? 42.816 -13.145 -76.602 1.00 49.28 479 PRO A C 1
ATOM 3761 O O . PRO A 1 479 ? 41.913 -13.978 -76.629 1.00 49.28 479 PRO A O 1
ATOM 3764 N N . LYS A 1 480 ? 42.662 -11.864 -76.957 1.00 40.72 480 LYS A N 1
ATOM 3765 C CA . LYS A 1 480 ? 41.450 -11.152 -77.400 1.00 40.72 480 LYS A CA 1
ATOM 3766 C C . LYS A 1 480 ? 40.529 -12.015 -78.296 1.00 40.72 480 LYS A C 1
ATOM 3768 O O . LYS A 1 480 ? 40.832 -12.173 -79.480 1.00 40.72 480 LYS A O 1
ATOM 3773 N N . PRO A 1 481 ? 39.403 -12.544 -77.777 1.00 41.47 481 PRO A N 1
ATOM 3774 C CA . PRO A 1 481 ? 38.454 -13.302 -78.581 1.00 41.47 481 PRO A CA 1
ATOM 3775 C C . PRO A 1 481 ? 37.526 -12.376 -79.378 1.00 41.47 481 PRO A C 1
ATOM 3777 O O . PRO A 1 481 ? 37.124 -11.300 -78.928 1.00 41.47 481 PRO A O 1
ATOM 3780 N N . ALA A 1 482 ? 37.221 -12.813 -80.598 1.00 39.66 482 ALA A N 1
ATOM 3781 C CA . ALA A 1 482 ? 36.365 -12.132 -81.551 1.00 39.66 482 ALA A CA 1
ATOM 3782 C C . ALA A 1 482 ? 34.894 -12.108 -81.101 1.00 39.66 482 ALA A C 1
ATOM 3784 O O . ALA A 1 482 ? 34.366 -13.062 -80.533 1.00 39.66 482 ALA A O 1
ATOM 3785 N N . VAL A 1 483 ? 34.272 -10.972 -81.405 1.00 44.53 483 VAL A N 1
ATOM 3786 C CA . VAL A 1 483 ? 32.886 -10.568 -81.163 1.00 44.53 483 VAL A CA 1
ATOM 3787 C C . VAL A 1 483 ? 31.896 -11.648 -81.619 1.00 44.53 483 VAL A C 1
ATOM 3789 O O . VAL A 1 483 ? 31.848 -11.976 -82.802 1.00 44.53 483 VAL A O 1
ATOM 3792 N N . SER A 1 484 ? 31.089 -12.165 -80.686 1.00 39.16 484 SER A N 1
ATOM 3793 C CA . SER A 1 484 ? 29.958 -13.061 -80.959 1.00 39.16 484 SER A CA 1
ATOM 3794 C C . SER A 1 484 ? 28.646 -12.353 -80.620 1.00 39.16 484 SER A C 1
ATOM 3796 O O . SER A 1 484 ? 28.501 -11.737 -79.565 1.00 39.16 484 SER A O 1
ATOM 3798 N N . SER A 1 485 ? 27.730 -12.386 -81.582 1.00 43.94 485 SER A N 1
ATOM 3799 C CA . SER A 1 485 ? 26.476 -11.643 -81.675 1.00 43.94 485 SER A CA 1
ATOM 3800 C C . SER A 1 485 ? 25.454 -12.002 -80.594 1.00 43.94 485 SER A C 1
ATOM 3802 O O . SER A 1 485 ? 25.117 -13.170 -80.401 1.00 43.94 485 SER A O 1
ATOM 3804 N N . VAL A 1 486 ? 24.923 -10.955 -79.961 1.00 38.75 486 VAL A N 1
ATOM 3805 C CA . VAL A 1 486 ? 23.857 -10.947 -78.950 1.00 38.75 486 VAL A CA 1
ATOM 3806 C C . VAL A 1 486 ? 22.542 -11.505 -79.530 1.00 38.75 486 VAL A C 1
ATOM 3808 O O . VAL A 1 486 ? 22.119 -11.041 -80.592 1.00 38.75 486 VAL A O 1
ATOM 3811 N N . PRO A 1 487 ? 21.867 -12.467 -78.868 1.00 44.88 487 PRO A N 1
ATOM 3812 C CA . PRO A 1 487 ? 20.526 -12.900 -79.249 1.00 44.88 487 PRO A CA 1
ATOM 3813 C C . PRO A 1 487 ? 19.507 -11.794 -78.941 1.00 44.88 487 PRO A C 1
ATOM 3815 O O . PRO A 1 487 ? 19.564 -11.155 -77.892 1.00 44.88 487 PRO A O 1
ATOM 3818 N N . ALA A 1 488 ? 18.593 -11.554 -79.882 1.00 46.22 488 ALA A N 1
ATOM 3819 C CA . ALA A 1 488 ? 17.563 -10.525 -79.801 1.00 46.22 488 ALA A CA 1
ATOM 3820 C C . ALA A 1 488 ? 16.785 -10.606 -78.475 1.00 46.22 488 ALA A C 1
ATOM 3822 O O . ALA A 1 488 ? 16.113 -11.597 -78.191 1.00 46.22 488 ALA A O 1
ATOM 3823 N N . VAL A 1 489 ? 16.910 -9.550 -77.669 1.00 49.34 489 VAL A N 1
ATOM 3824 C CA . VAL A 1 489 ? 16.216 -9.364 -76.393 1.00 49.34 489 VAL A CA 1
ATOM 3825 C C . VAL A 1 489 ? 14.717 -9.318 -76.671 1.00 49.34 489 VAL A C 1
ATOM 3827 O O . VAL A 1 489 ? 14.234 -8.421 -77.359 1.00 49.34 489 VAL A O 1
ATOM 3830 N N . SER A 1 490 ? 13.985 -10.299 -76.148 1.00 59.78 490 SER A N 1
ATOM 3831 C CA . SER A 1 490 ? 12.527 -10.267 -76.091 1.00 59.78 490 SER A CA 1
ATOM 3832 C C . SER A 1 490 ? 12.104 -9.018 -75.320 1.00 59.78 490 SER A C 1
ATOM 3834 O O . SER A 1 490 ? 12.447 -8.870 -74.145 1.00 59.78 490 SER A O 1
ATOM 3836 N N . SER A 1 491 ? 11.407 -8.100 -75.986 1.00 68.19 491 SER A N 1
ATOM 3837 C CA . SER A 1 491 ? 10.809 -6.922 -75.362 1.00 68.19 491 SER A CA 1
ATOM 3838 C C . SER A 1 491 ? 9.935 -7.358 -74.184 1.00 68.19 491 SER A C 1
ATOM 3840 O O . SER A 1 491 ? 9.027 -8.165 -74.369 1.00 68.19 491 SER A O 1
ATOM 3842 N N . SER A 1 492 ? 10.238 -6.857 -72.986 1.00 82.69 492 SER A N 1
ATOM 3843 C CA . SER A 1 492 ? 9.395 -7.019 -71.795 1.00 82.69 492 SER A CA 1
ATOM 3844 C C . SER A 1 492 ? 7.983 -6.495 -72.076 1.00 82.69 492 SER A C 1
ATOM 3846 O O . SER A 1 492 ? 7.837 -5.485 -72.765 1.00 82.69 492 SER A O 1
ATOM 3848 N N . ASP A 1 493 ? 6.958 -7.141 -71.517 1.00 91.06 493 ASP A N 1
ATOM 3849 C CA . ASP A 1 493 ? 5.553 -6.719 -71.650 1.00 91.06 493 ASP A CA 1
ATOM 3850 C C . ASP A 1 493 ? 5.282 -5.327 -71.047 1.00 91.06 493 ASP A C 1
ATOM 3852 O O . ASP A 1 493 ? 4.276 -4.689 -71.354 1.00 91.06 493 ASP A O 1
ATOM 3856 N N . TYR A 1 494 ? 6.177 -4.854 -70.177 1.00 95.00 494 TYR A N 1
ATOM 3857 C CA . TYR A 1 494 ? 6.136 -3.530 -69.569 1.00 95.00 494 TYR A CA 1
ATOM 3858 C C . TYR A 1 494 ? 7.530 -2.899 -69.554 1.00 95.00 494 TYR A C 1
ATOM 3860 O O . TYR A 1 494 ? 8.526 -3.589 -69.316 1.00 95.00 494 TYR A O 1
ATOM 3868 N N . VAL A 1 495 ? 7.585 -1.588 -69.784 1.00 95.19 495 VAL A N 1
ATOM 3869 C CA . VAL A 1 495 ? 8.792 -0.753 -69.720 1.00 95.19 495 VAL A CA 1
ATOM 3870 C C . VAL A 1 495 ? 8.478 0.409 -68.783 1.00 95.19 495 VAL A C 1
ATOM 3872 O O . VAL A 1 495 ? 7.444 1.060 -68.967 1.00 95.19 495 VAL A O 1
ATOM 3875 N N . ALA A 1 496 ? 9.327 0.657 -67.780 1.00 95.38 496 ALA A N 1
ATOM 3876 C CA . ALA A 1 496 ? 9.118 1.771 -66.865 1.00 95.38 496 ALA A CA 1
ATOM 3877 C C . ALA A 1 496 ? 9.098 3.092 -67.647 1.00 95.38 496 ALA A C 1
ATOM 3879 O O . ALA A 1 496 ? 9.853 3.305 -68.593 1.00 95.38 496 ALA A O 1
ATOM 3880 N N . THR A 1 497 ? 8.196 3.982 -67.253 1.00 95.94 497 THR A N 1
ATOM 3881 C CA . THR A 1 497 ? 8.000 5.288 -67.904 1.00 95.94 497 THR A CA 1
ATOM 3882 C C . THR A 1 497 ? 8.549 6.438 -67.068 1.00 95.94 497 THR A C 1
ATOM 3884 O O . THR A 1 497 ? 8.685 7.553 -67.569 1.00 95.94 497 THR A O 1
ATOM 3887 N N . ALA A 1 498 ? 8.839 6.194 -65.788 1.00 93.81 498 ALA A N 1
ATOM 3888 C CA . ALA A 1 498 ? 9.406 7.162 -64.866 1.00 93.81 498 ALA A CA 1
ATOM 3889 C C . ALA A 1 498 ? 10.728 6.655 -64.279 1.00 93.81 498 ALA A C 1
ATOM 3891 O O . ALA A 1 498 ? 10.742 5.969 -63.258 1.00 93.81 498 ALA A O 1
ATOM 3892 N N . ASP A 1 499 ? 11.839 7.098 -64.871 1.00 91.25 499 ASP A N 1
ATOM 3893 C CA . ASP A 1 499 ? 13.210 6.690 -64.525 1.00 91.25 499 ASP A CA 1
ATOM 3894 C C . ASP A 1 499 ? 13.619 6.951 -63.064 1.00 91.25 499 ASP A C 1
ATOM 3896 O O . ASP A 1 499 ? 14.640 6.443 -62.621 1.00 91.25 499 ASP A O 1
ATOM 3900 N N . LEU A 1 500 ? 12.855 7.737 -62.298 1.00 92.69 500 LEU A N 1
ATOM 3901 C CA . LEU A 1 500 ? 13.147 8.078 -60.897 1.00 92.69 500 LEU A CA 1
ATOM 3902 C C . LEU A 1 500 ? 12.178 7.439 -59.887 1.00 92.69 500 LEU A C 1
ATOM 3904 O O . LEU A 1 500 ? 12.345 7.633 -58.683 1.00 92.69 500 LEU A O 1
ATOM 3908 N N . ASP A 1 501 ? 11.150 6.714 -60.339 1.00 95.88 501 ASP A N 1
ATOM 3909 C CA . ASP A 1 501 ? 10.182 6.078 -59.442 1.00 95.88 501 ASP A CA 1
ATOM 3910 C C . ASP A 1 501 ? 10.596 4.631 -59.151 1.00 95.88 501 ASP A C 1
ATOM 3912 O O . ASP A 1 501 ? 10.501 3.756 -60.012 1.00 95.88 501 ASP A O 1
ATOM 3916 N N . LEU A 1 502 ? 11.024 4.372 -57.911 1.00 96.06 502 LEU A N 1
ATOM 3917 C CA . LEU A 1 502 ? 11.426 3.039 -57.451 1.00 96.06 502 LEU A CA 1
ATOM 3918 C C . LEU A 1 502 ? 10.321 1.993 -57.649 1.00 96.06 502 LEU A C 1
ATOM 3920 O O . LEU A 1 502 ? 10.626 0.834 -57.915 1.00 96.06 502 LEU A O 1
ATOM 3924 N N . LEU A 1 503 ? 9.043 2.385 -57.552 1.00 97.62 503 LEU A N 1
ATOM 3925 C CA . LEU A 1 503 ? 7.929 1.471 -57.807 1.00 97.62 503 LEU A CA 1
ATOM 3926 C C . LEU A 1 503 ? 7.848 1.079 -59.288 1.00 97.62 503 LEU A C 1
ATOM 3928 O O . LEU A 1 503 ? 7.534 -0.068 -59.582 1.00 97.62 503 LEU A O 1
ATOM 3932 N N . ASP A 1 504 ? 8.109 2.014 -60.204 1.00 97.56 504 ASP A N 1
ATOM 3933 C CA . ASP A 1 504 ? 8.001 1.784 -61.651 1.00 97.56 504 ASP A CA 1
ATOM 3934 C C . ASP A 1 504 ? 9.161 0.912 -62.159 1.00 97.56 504 ASP A C 1
ATOM 3936 O O . ASP A 1 504 ? 8.952 -0.035 -62.916 1.00 97.56 504 ASP A O 1
ATOM 3940 N N . GLN A 1 505 ? 10.372 1.155 -61.647 1.00 97.19 505 GLN A N 1
ATOM 3941 C CA . GLN A 1 505 ? 11.542 0.311 -61.914 1.00 97.19 505 GLN A CA 1
ATOM 3942 C C . GLN A 1 505 ? 11.387 -1.099 -61.333 1.00 97.19 505 GLN A C 1
ATOM 3944 O O . GLN A 1 505 ? 11.686 -2.087 -62.007 1.00 97.19 505 GLN A O 1
ATOM 3949 N N . ALA A 1 506 ? 10.900 -1.210 -60.090 1.00 97.06 506 ALA A N 1
ATOM 3950 C CA . ALA A 1 506 ? 10.618 -2.507 -59.483 1.00 97.06 506 ALA A CA 1
ATOM 3951 C C . ALA A 1 506 ? 9.549 -3.263 -60.289 1.00 97.06 506 ALA A C 1
ATOM 3953 O O . ALA A 1 506 ? 9.663 -4.472 -60.466 1.00 97.06 506 ALA A O 1
ATOM 3954 N N . LEU A 1 507 ? 8.537 -2.556 -60.810 1.00 97.56 507 LEU A N 1
ATOM 3955 C CA . LEU A 1 507 ? 7.451 -3.139 -61.603 1.00 97.56 507 LEU A CA 1
ATOM 3956 C C . LEU A 1 507 ? 7.959 -3.714 -62.917 1.00 97.56 507 LEU A C 1
ATOM 3958 O O . LEU A 1 507 ? 7.621 -4.844 -63.260 1.00 97.56 507 LEU A O 1
ATOM 3962 N N . GLU A 1 508 ? 8.818 -2.981 -63.618 1.00 96.69 508 GLU A N 1
ATOM 3963 C CA . GLU A 1 508 ? 9.494 -3.488 -64.809 1.00 96.69 508 GLU A CA 1
ATOM 3964 C C . GLU A 1 508 ? 10.373 -4.708 -64.497 1.00 96.69 508 GLU A C 1
ATOM 3966 O O . GLU A 1 508 ? 10.349 -5.689 -65.240 1.00 96.69 508 GLU A O 1
ATOM 3971 N N . ALA A 1 509 ? 11.126 -4.684 -63.393 1.00 96.06 509 ALA A N 1
ATOM 3972 C CA . ALA A 1 509 ? 11.963 -5.809 -62.986 1.00 96.06 509 ALA A CA 1
ATOM 3973 C C . ALA A 1 509 ? 11.138 -7.057 -62.616 1.00 96.06 509 ALA A C 1
ATOM 3975 O O . ALA A 1 509 ? 11.505 -8.168 -63.006 1.00 96.06 509 ALA A O 1
ATOM 3976 N N . GLU A 1 510 ? 10.017 -6.889 -61.908 1.00 96.56 510 GLU A N 1
ATOM 3977 C CA . GLU A 1 510 ? 9.140 -7.990 -61.502 1.00 96.56 510 GLU A CA 1
ATOM 3978 C C . GLU A 1 510 ? 8.356 -8.560 -62.695 1.00 96.56 510 GLU A C 1
ATOM 3980 O O . GLU A 1 510 ? 8.294 -9.775 -62.858 1.00 96.56 510 GLU A O 1
ATOM 3985 N N . ILE A 1 511 ? 7.856 -7.724 -63.611 1.00 96.50 511 ILE A N 1
ATOM 3986 C CA . ILE A 1 511 ? 7.217 -8.191 -64.857 1.00 96.50 511 ILE A CA 1
ATOM 3987 C C . ILE A 1 511 ? 8.224 -8.932 -65.744 1.00 96.50 511 ILE A C 1
ATOM 3989 O O . ILE A 1 511 ? 7.921 -10.000 -66.277 1.00 96.50 511 ILE A O 1
ATOM 3993 N N . ARG A 1 512 ? 9.459 -8.426 -65.844 1.00 95.25 512 ARG A N 1
ATOM 3994 C CA . ARG A 1 512 ? 10.541 -9.103 -66.568 1.00 95.25 512 ARG A CA 1
ATOM 3995 C C . ARG A 1 512 ? 10.868 -10.474 -65.968 1.00 95.25 512 ARG A C 1
ATOM 3997 O O . ARG A 1 512 ? 11.183 -11.390 -66.724 1.00 95.25 512 ARG A O 1
ATOM 4004 N N . SER A 1 513 ? 10.799 -10.628 -64.643 1.00 95.00 513 SER A N 1
ATOM 4005 C CA . SER A 1 513 ? 11.083 -11.905 -63.971 1.00 95.00 513 SER A CA 1
ATOM 4006 C C . SER A 1 513 ? 9.950 -12.928 -64.116 1.00 95.00 513 SER A C 1
ATOM 4008 O O . SER A 1 513 ? 10.223 -14.125 -64.198 1.00 95.00 513 SER A O 1
ATOM 4010 N N . LEU A 1 514 ? 8.696 -12.471 -64.215 1.00 95.56 514 LEU A N 1
ATOM 4011 C CA . LEU A 1 514 ? 7.532 -13.324 -64.489 1.00 95.56 514 LEU A CA 1
ATOM 4012 C C . LEU A 1 514 ? 7.524 -13.891 -65.918 1.00 95.56 514 LEU A C 1
ATOM 4014 O O . LEU A 1 514 ? 6.878 -14.910 -66.163 1.00 95.56 514 LEU A O 1
ATOM 4018 N N . GLY A 1 515 ? 8.278 -13.276 -66.829 1.00 93.62 515 GLY A N 1
ATOM 4019 C CA . GLY A 1 515 ? 8.453 -13.715 -68.209 1.00 93.62 515 GLY A CA 1
ATOM 4020 C C . GLY A 1 515 ? 7.522 -13.004 -69.202 1.00 93.62 515 GLY A C 1
ATOM 4021 O O . GLY A 1 515 ? 6.551 -12.357 -68.806 1.00 93.62 515 GLY A O 1
ATOM 4022 N N . PRO A 1 516 ? 7.827 -13.095 -70.509 1.00 92.94 516 PRO A N 1
ATOM 4023 C CA . PRO A 1 516 ? 7.023 -12.467 -71.554 1.00 92.94 516 PRO A CA 1
ATOM 4024 C C . PRO A 1 516 ? 5.629 -13.105 -71.646 1.00 92.94 516 PRO A C 1
ATOM 4026 O O . PRO A 1 516 ? 5.468 -14.309 -71.446 1.00 92.94 516 PRO A O 1
ATOM 4029 N N . GLY A 1 517 ? 4.625 -12.302 -71.985 1.00 91.12 517 GLY A N 1
ATOM 4030 C CA . GLY A 1 517 ? 3.214 -12.685 -72.024 1.00 91.12 517 GLY A CA 1
ATOM 4031 C C . GLY A 1 517 ? 2.519 -12.787 -70.660 1.00 91.12 517 GLY A C 1
ATOM 4032 O O . GLY A 1 517 ? 1.364 -13.216 -70.618 1.00 91.12 517 GLY A O 1
ATOM 4033 N N . CYS A 1 518 ? 3.159 -12.414 -69.545 1.00 94.00 518 CYS A N 1
ATOM 4034 C CA . CYS A 1 518 ? 2.558 -12.551 -68.215 1.00 94.00 518 CYS A CA 1
ATOM 4035 C C . CYS A 1 518 ? 1.307 -11.678 -68.045 1.00 94.00 518 CYS A C 1
ATOM 4037 O O . CYS A 1 518 ? 0.358 -12.105 -67.396 1.00 94.00 518 CYS A O 1
ATOM 4039 N N . LEU A 1 519 ? 1.237 -10.518 -68.707 1.00 95.00 519 LEU A N 1
ATOM 4040 C CA . LEU A 1 519 ? 0.051 -9.653 -68.682 1.00 95.00 519 LEU A CA 1
ATOM 4041 C C . LEU A 1 519 ? -1.105 -10.165 -69.563 1.00 95.00 519 LEU A C 1
ATOM 4043 O O . LEU A 1 519 ? -2.084 -9.451 -69.752 1.00 95.00 519 LEU A O 1
ATOM 4047 N N . GLN A 1 520 ? -1.009 -11.377 -70.123 1.00 93.12 520 GLN A N 1
ATOM 4048 C CA . GLN A 1 520 ? -2.035 -12.015 -70.961 1.00 93.12 520 GLN A CA 1
ATOM 4049 C C . GLN A 1 520 ? -2.510 -11.158 -72.152 1.00 93.12 520 GLN A C 1
ATOM 4051 O O . GLN A 1 520 ? -3.628 -11.310 -72.629 1.00 93.12 520 GLN A O 1
ATOM 4056 N N . GLY A 1 521 ? -1.667 -10.248 -72.650 1.00 91.31 521 GLY A N 1
ATOM 4057 C CA . GLY A 1 521 ? -2.006 -9.329 -73.745 1.00 91.31 521 GLY A CA 1
ATOM 4058 C C . GLY A 1 521 ? -2.638 -8.004 -73.306 1.00 91.31 521 GLY A C 1
ATOM 4059 O O . GLY A 1 521 ? -2.921 -7.159 -74.155 1.00 91.31 521 GLY A O 1
ATOM 4060 N N . HIS A 1 522 ? -2.827 -7.780 -72.003 1.00 94.12 522 HIS A N 1
ATOM 4061 C CA . HIS A 1 522 ? -3.204 -6.470 -71.480 1.00 94.12 522 HIS A CA 1
ATOM 4062 C C . HIS A 1 522 ? -2.019 -5.499 -71.506 1.00 94.12 522 HIS A C 1
ATOM 4064 O O . HIS A 1 522 ? -0.892 -5.859 -71.171 1.00 94.12 522 HIS A O 1
ATOM 4070 N N . VAL A 1 523 ? -2.286 -4.238 -71.852 1.00 94.44 523 VAL A N 1
ATOM 4071 C CA . VAL A 1 523 ? -1.281 -3.165 -71.824 1.00 94.44 523 VAL A CA 1
ATOM 4072 C C . VAL A 1 523 ? -1.380 -2.425 -70.494 1.00 94.44 523 VAL A C 1
ATOM 4074 O O . VAL A 1 523 ? -2.426 -1.849 -70.178 1.00 94.44 523 VAL A O 1
ATOM 4077 N N . LEU A 1 524 ? -0.291 -2.435 -69.723 1.00 96.75 524 LEU A N 1
ATOM 4078 C CA . LEU A 1 524 ? -0.176 -1.687 -68.475 1.00 96.75 524 LEU A CA 1
ATOM 4079 C C . LEU A 1 524 ? 0.436 -0.305 -68.754 1.00 96.75 524 LEU A C 1
ATOM 4081 O O . LEU A 1 524 ? 1.496 -0.195 -69.359 1.00 96.75 524 LEU A O 1
ATOM 4085 N N . THR A 1 525 ? -0.227 0.773 -68.338 1.00 96.69 525 THR A N 1
ATOM 4086 C CA . THR A 1 525 ? 0.236 2.156 -68.547 1.00 96.69 525 THR A CA 1
ATOM 4087 C C . THR A 1 525 ? 0.171 2.948 -67.248 1.00 96.69 525 THR A C 1
ATOM 4089 O O . THR A 1 525 ? -0.876 3.025 -66.602 1.00 96.69 525 THR A O 1
ATOM 4092 N N . ARG A 1 526 ? 1.274 3.587 -66.857 1.00 97.31 526 ARG A N 1
ATOM 4093 C CA . ARG A 1 526 ? 1.318 4.449 -65.670 1.00 97.31 526 ARG A CA 1
ATOM 4094 C C . ARG A 1 526 ? 0.480 5.711 -65.890 1.00 97.31 526 ARG A C 1
ATOM 4096 O O . ARG A 1 526 ? 0.599 6.380 -66.911 1.00 97.31 526 ARG A O 1
ATOM 4103 N N . THR A 1 527 ? -0.375 6.053 -64.926 1.00 96.88 527 THR A N 1
ATOM 4104 C CA . THR A 1 527 ? -1.229 7.262 -64.993 1.00 96.88 527 THR A CA 1
ATOM 4105 C C . THR A 1 527 ? -0.992 8.257 -63.869 1.00 96.88 527 THR A C 1
ATOM 4107 O O . THR A 1 527 ? -1.406 9.408 -63.972 1.00 96.88 527 THR A O 1
ATOM 4110 N N . GLY A 1 528 ? -0.316 7.842 -62.802 1.00 94.88 528 GLY A N 1
ATOM 4111 C CA . GLY A 1 528 ? 0.104 8.717 -61.718 1.00 94.88 528 GLY A CA 1
ATOM 4112 C C . GLY A 1 528 ? 0.956 7.965 -60.698 1.00 94.88 528 GLY A C 1
ATOM 4113 O O . GLY A 1 528 ? 1.171 6.759 -60.849 1.00 94.88 528 GLY A O 1
ATOM 4114 N N . PRO A 1 529 ? 1.419 8.646 -59.637 1.00 93.06 529 PRO A N 1
ATOM 4115 C CA . PRO A 1 529 ? 2.134 7.996 -58.546 1.00 93.06 529 PRO A CA 1
ATOM 4116 C C . PRO A 1 529 ? 1.259 6.884 -57.958 1.00 93.06 529 PRO A C 1
ATOM 4118 O O . PRO A 1 529 ? 0.144 7.158 -57.510 1.00 93.06 529 PRO A O 1
ATOM 4121 N N . LYS A 1 530 ? 1.741 5.635 -57.980 1.00 96.88 530 LYS A N 1
ATOM 4122 C CA . LYS A 1 530 ? 1.023 4.440 -57.485 1.00 96.88 530 LYS A CA 1
ATOM 4123 C C . LYS A 1 530 ? -0.259 4.055 -58.247 1.00 96.88 530 LYS A C 1
ATOM 4125 O O . LYS A 1 530 ? -1.002 3.198 -57.765 1.00 96.88 530 LYS A O 1
ATOM 4130 N N . ILE A 1 531 ? -0.555 4.659 -59.405 1.00 97.31 531 ILE A N 1
ATOM 4131 C CA . ILE A 1 531 ? -1.777 4.374 -60.183 1.00 97.31 531 ILE A CA 1
ATOM 4132 C C . ILE A 1 531 ? -1.423 3.985 -61.619 1.00 97.31 531 ILE A C 1
ATOM 4134 O O . ILE A 1 531 ? -0.870 4.781 -62.382 1.00 97.31 531 ILE A O 1
ATOM 4138 N N . TYR A 1 532 ? -1.854 2.792 -62.009 1.00 97.88 532 TYR A N 1
ATOM 4139 C CA . TYR A 1 532 ? -1.636 2.201 -63.324 1.00 97.88 532 TYR A CA 1
ATOM 4140 C C . TYR A 1 532 ? -2.982 1.881 -63.980 1.00 97.88 532 TYR A C 1
ATOM 4142 O O . TYR A 1 532 ? -3.993 1.706 -63.299 1.00 97.88 532 TYR A O 1
ATOM 4150 N N . LYS A 1 533 ? -3.017 1.855 -65.307 1.00 96.19 533 LYS A N 1
ATOM 4151 C CA . LYS A 1 533 ? -4.156 1.392 -66.097 1.00 96.19 533 LYS A CA 1
ATOM 4152 C C . LYS A 1 533 ? -3.797 0.074 -66.756 1.00 96.19 533 LYS A C 1
ATOM 4154 O O . LYS A 1 533 ? -2.782 0.034 -67.439 1.00 96.19 533 LYS A O 1
ATOM 4159 N N . LEU A 1 534 ? -4.609 -0.956 -66.557 1.00 95.06 534 LEU A N 1
ATOM 4160 C CA . LEU A 1 534 ? -4.511 -2.229 -67.265 1.00 95.06 534 LEU A CA 1
ATOM 4161 C C . LEU A 1 534 ? -5.704 -2.299 -68.225 1.00 95.06 534 LEU A C 1
ATOM 4163 O O . LEU A 1 534 ? -6.834 -2.522 -67.798 1.00 95.06 534 LEU A O 1
ATOM 4167 N N . GLY A 1 535 ? -5.486 -1.991 -69.505 1.00 91.88 535 GLY A N 1
ATOM 4168 C CA . GLY A 1 535 ? -6.598 -1.786 -70.440 1.00 91.88 535 GLY A CA 1
ATOM 4169 C C . GLY A 1 535 ? -7.506 -0.620 -70.009 1.00 91.88 535 GLY A C 1
ATOM 4170 O O . GLY A 1 535 ? -7.066 0.532 -69.974 1.00 91.88 535 GLY A O 1
ATOM 4171 N N . ALA A 1 536 ? -8.773 -0.906 -69.688 1.00 88.88 536 ALA A N 1
ATOM 4172 C CA . ALA A 1 536 ? -9.736 0.087 -69.191 1.00 88.88 536 ALA A CA 1
ATOM 4173 C C . ALA A 1 536 ? -9.688 0.275 -67.661 1.00 88.88 536 ALA A C 1
ATOM 4175 O O . ALA A 1 536 ? -10.073 1.336 -67.155 1.00 88.88 536 ALA A O 1
ATOM 4176 N N . ASP A 1 537 ? -9.174 -0.715 -66.931 1.00 93.50 537 ASP A N 1
ATOM 4177 C CA . ASP A 1 537 ? -9.250 -0.755 -65.476 1.00 93.50 537 ASP A CA 1
ATOM 4178 C C . ASP A 1 537 ? -8.136 0.052 -64.822 1.00 93.50 537 ASP A C 1
ATOM 4180 O O . ASP A 1 537 ? -6.983 0.060 -65.257 1.00 93.50 537 ASP A O 1
ATOM 4184 N N . ARG A 1 538 ? -8.476 0.743 -63.730 1.00 96.12 538 ARG A N 1
ATOM 4185 C CA . ARG A 1 538 ? -7.512 1.494 -62.920 1.00 96.12 538 ARG A CA 1
ATOM 4186 C C . ARG A 1 538 ? -7.099 0.675 -61.713 1.00 96.12 538 ARG A C 1
ATOM 4188 O O . ARG A 1 538 ? -7.907 0.384 -60.838 1.00 96.12 538 ARG A O 1
ATOM 4195 N N . VAL A 1 539 ? -5.807 0.418 -61.624 1.00 97.12 539 VAL A N 1
ATOM 4196 C CA . VAL A 1 539 ? -5.193 -0.414 -60.600 1.00 97.12 539 VAL A CA 1
ATOM 4197 C C . VAL A 1 539 ? -4.280 0.451 -59.732 1.00 97.12 539 VAL A C 1
ATOM 4199 O O . VAL A 1 539 ? -3.547 1.308 -60.232 1.00 97.12 539 VAL A O 1
ATOM 4202 N N . ARG A 1 540 ? -4.330 0.263 -58.408 1.00 97.75 540 ARG A N 1
ATOM 4203 C CA . ARG A 1 540 ? -3.390 0.905 -57.475 1.00 97.75 540 ARG A CA 1
ATOM 4204 C C . ARG A 1 540 ? -2.341 -0.100 -57.037 1.00 97.75 540 ARG A C 1
ATOM 4206 O O . ARG A 1 540 ? -2.698 -1.203 -56.632 1.00 97.75 540 ARG A O 1
ATOM 4213 N N . MET A 1 541 ? -1.077 0.301 -57.092 1.00 98.19 541 MET A N 1
ATOM 4214 C CA . MET A 1 541 ? 0.061 -0.547 -56.738 1.00 98.19 541 MET A CA 1
ATOM 4215 C C . MET A 1 541 ? 0.938 0.142 -55.694 1.00 98.19 541 MET A C 1
ATOM 4217 O O . MET A 1 541 ? 1.052 1.368 -55.693 1.00 98.19 541 MET A O 1
ATOM 4221 N N . GLN A 1 542 ? 1.560 -0.627 -54.807 1.00 97.81 542 GLN A N 1
ATOM 4222 C CA . GLN A 1 542 ? 2.544 -0.120 -53.850 1.00 97.81 542 GLN A CA 1
ATOM 4223 C C . GLN A 1 542 ? 3.692 -1.116 -53.669 1.00 97.81 542 GLN A C 1
ATOM 4225 O O . GLN A 1 542 ? 3.499 -2.320 -53.820 1.00 97.81 542 GLN A O 1
ATOM 4230 N N . LEU A 1 543 ? 4.869 -0.596 -53.324 1.00 97.81 543 LEU A N 1
ATOM 4231 C CA . LEU A 1 543 ? 6.051 -1.384 -52.994 1.00 97.81 543 LEU A CA 1
ATOM 4232 C C . LEU A 1 543 ? 6.104 -1.547 -51.470 1.00 97.81 543 LEU A C 1
ATOM 4234 O O . LEU A 1 543 ? 6.159 -0.546 -50.752 1.00 97.81 543 LEU A O 1
ATOM 4238 N N . SER A 1 544 ? 6.052 -2.784 -50.983 1.00 95.31 544 SER A N 1
ATOM 4239 C CA . SER A 1 544 ? 6.163 -3.126 -49.560 1.00 95.31 544 SER A CA 1
ATOM 4240 C C . SER A 1 544 ? 7.170 -4.258 -49.426 1.00 95.31 544 SER A C 1
ATOM 4242 O O . SER A 1 544 ? 7.030 -5.271 -50.101 1.00 95.31 544 SER A O 1
ATOM 4244 N N . ASP A 1 545 ? 8.214 -4.065 -48.621 1.00 92.81 545 ASP A N 1
ATOM 4245 C CA . ASP A 1 545 ? 9.265 -5.068 -48.391 1.00 92.81 545 ASP A CA 1
ATOM 4246 C C . ASP A 1 545 ? 9.901 -5.614 -49.684 1.00 92.81 545 ASP A C 1
ATOM 4248 O O . ASP A 1 545 ? 10.203 -6.797 -49.806 1.00 92.81 545 ASP A O 1
ATOM 4252 N N . SER A 1 546 ? 10.108 -4.736 -50.674 1.00 93.25 546 SER A N 1
ATOM 4253 C CA . SER A 1 546 ? 10.618 -5.076 -52.018 1.00 93.25 546 SER A CA 1
ATOM 4254 C C . SER A 1 546 ? 9.701 -5.969 -52.869 1.00 93.25 546 SER A C 1
ATOM 4256 O O . SER A 1 546 ? 10.123 -6.441 -53.919 1.00 93.25 546 SER A O 1
ATOM 4258 N N . VAL A 1 547 ? 8.446 -6.168 -52.456 1.00 96.38 547 VAL A N 1
ATOM 4259 C CA . VAL A 1 547 ? 7.417 -6.895 -53.210 1.00 96.38 547 VAL A CA 1
ATOM 4260 C C . VAL A 1 547 ? 6.349 -5.916 -53.684 1.00 96.38 547 VAL A C 1
ATOM 4262 O O . VAL A 1 547 ? 5.853 -5.083 -52.914 1.00 96.38 547 VAL A O 1
ATOM 4265 N N . ILE A 1 548 ? 5.962 -6.004 -54.956 1.00 97.81 548 ILE A N 1
ATOM 4266 C CA . ILE A 1 548 ? 4.890 -5.163 -55.484 1.00 97.81 548 ILE A CA 1
ATOM 4267 C C . ILE A 1 548 ? 3.556 -5.790 -55.135 1.00 97.81 548 ILE A C 1
ATOM 4269 O O . ILE A 1 548 ? 3.294 -6.960 -55.407 1.00 97.81 548 ILE A O 1
ATOM 4273 N N . THR A 1 549 ? 2.682 -4.988 -54.542 1.00 97.75 549 THR A N 1
ATOM 4274 C CA . THR A 1 549 ? 1.322 -5.400 -54.213 1.00 97.75 549 THR A CA 1
ATOM 4275 C C . THR A 1 549 ? 0.309 -4.560 -54.973 1.00 97.75 549 THR A C 1
ATOM 4277 O O . THR A 1 549 ? 0.452 -3.345 -55.128 1.00 97.75 549 THR A O 1
ATOM 4280 N N . VAL A 1 550 ? -0.731 -5.228 -55.456 1.00 97.75 550 VAL A N 1
ATOM 4281 C CA . VAL A 1 550 ? -1.851 -4.676 -56.206 1.00 97.75 550 VAL A CA 1
ATOM 4282 C C . VAL A 1 550 ? -3.077 -4.640 -55.305 1.00 97.75 550 VAL A C 1
ATOM 4284 O O . VAL A 1 550 ? -3.405 -5.626 -54.643 1.00 97.75 550 VAL A O 1
ATOM 4287 N N . ARG A 1 551 ? -3.772 -3.504 -55.261 1.00 97.25 551 ARG A N 1
ATOM 4288 C CA . ARG A 1 551 ? -4.995 -3.379 -54.469 1.00 97.25 551 ARG A CA 1
ATOM 4289 C C . ARG A 1 551 ? -6.174 -4.029 -55.187 1.00 97.25 551 ARG A C 1
ATOM 4291 O O . ARG A 1 551 ? -6.601 -3.536 -56.228 1.00 97.25 551 ARG A O 1
ATOM 4298 N N . VAL A 1 552 ? -6.754 -5.051 -54.564 1.00 95.50 552 VAL A N 1
ATOM 4299 C CA . VAL A 1 552 ? -7.993 -5.708 -54.995 1.00 95.50 552 VAL A CA 1
ATOM 4300 C C . VAL A 1 552 ? -9.029 -5.523 -53.882 1.00 95.50 552 VAL A C 1
ATOM 4302 O O . VAL A 1 552 ? -8.923 -6.098 -52.795 1.00 95.50 552 VAL A O 1
ATOM 4305 N N . GLY A 1 553 ? -9.991 -4.623 -54.113 1.00 93.62 553 GLY A N 1
ATOM 4306 C CA . GLY A 1 553 ? -10.958 -4.188 -53.100 1.00 93.62 553 GLY A CA 1
ATOM 4307 C C . GLY A 1 553 ? -10.294 -3.474 -51.911 1.00 93.62 553 GLY A C 1
ATOM 4308 O O . GLY A 1 553 ? -9.734 -2.376 -52.040 1.00 93.62 553 GLY A O 1
ATOM 4309 N N . THR A 1 554 ? -10.370 -4.088 -50.729 1.00 94.19 554 THR A N 1
ATOM 4310 C CA . THR A 1 554 ? -9.746 -3.608 -49.479 1.00 94.19 554 THR A CA 1
ATOM 4311 C C . THR A 1 554 ? -8.405 -4.275 -49.171 1.00 94.19 554 THR A C 1
ATOM 4313 O O . THR A 1 554 ? -7.725 -3.846 -48.243 1.00 94.19 554 THR A O 1
ATOM 4316 N N . SER A 1 555 ? -8.009 -5.282 -49.951 1.00 95.38 555 SER A N 1
ATOM 4317 C CA . SER A 1 555 ? -6.808 -6.086 -49.714 1.00 95.38 555 SER A CA 1
ATOM 4318 C C . SER A 1 555 ? -5.682 -5.745 -50.694 1.00 95.38 555 SER A C 1
ATOM 4320 O O . SER A 1 555 ? -5.930 -5.237 -51.790 1.00 95.38 555 SER A O 1
ATOM 4322 N N . TRP A 1 556 ? -4.440 -6.012 -50.288 1.00 97.62 556 TRP A N 1
ATOM 4323 C CA . TRP A 1 556 ? -3.245 -5.872 -51.119 1.00 97.62 556 TRP A CA 1
ATOM 4324 C C . TRP A 1 556 ? -2.700 -7.264 -51.431 1.00 97.62 556 TRP A C 1
ATOM 4326 O O . TRP A 1 556 ? -2.374 -8.019 -50.518 1.00 97.62 556 TRP A O 1
ATOM 4336 N N . VAL A 1 557 ? -2.635 -7.612 -52.714 1.00 97.38 557 VAL A N 1
ATOM 4337 C CA . VAL A 1 557 ? -2.237 -8.941 -53.196 1.00 97.38 557 VAL A CA 1
ATOM 4338 C C . VAL A 1 557 ? -0.907 -8.821 -53.946 1.00 97.38 557 VAL A C 1
ATOM 4340 O O . VAL A 1 557 ? -0.772 -7.895 -54.743 1.00 97.38 557 VAL A O 1
ATOM 4343 N N . PRO A 1 558 ? 0.081 -9.711 -53.740 1.00 98.00 558 PRO A N 1
ATOM 4344 C CA . PRO A 1 558 ? 1.334 -9.684 -54.499 1.00 98.00 558 PRO A CA 1
ATOM 4345 C C . PRO A 1 558 ? 1.106 -9.738 -56.015 1.00 98.00 558 PRO A C 1
ATOM 4347 O O . PRO A 1 558 ? 0.273 -10.518 -56.488 1.00 98.00 558 PRO A O 1
ATOM 4350 N N . LEU A 1 559 ? 1.866 -8.944 -56.774 1.00 97.38 559 LEU A N 1
ATOM 4351 C CA . LEU A 1 559 ? 1.732 -8.781 -58.223 1.00 97.38 559 LEU A CA 1
ATOM 4352 C C . LEU A 1 559 ? 1.774 -10.128 -58.949 1.00 97.38 559 LEU A C 1
ATOM 4354 O O . LEU A 1 559 ? 0.872 -10.432 -59.724 1.00 97.38 559 LEU A O 1
ATOM 4358 N N . ALA A 1 560 ? 2.753 -10.977 -58.627 1.00 96.44 560 ALA A N 1
ATOM 4359 C CA . ALA A 1 560 ? 2.892 -12.314 -59.203 1.00 96.44 560 ALA A CA 1
ATOM 4360 C C . ALA A 1 560 ? 1.635 -13.193 -59.062 1.00 96.44 560 ALA A C 1
ATOM 4362 O O . ALA A 1 560 ? 1.341 -14.003 -59.941 1.00 96.44 560 ALA A O 1
ATOM 4363 N N . ARG A 1 561 ? 0.888 -13.052 -57.957 1.00 97.19 561 ARG A N 1
ATOM 4364 C CA . ARG A 1 561 ? -0.371 -13.779 -57.746 1.00 97.19 561 ARG A CA 1
ATOM 4365 C C . ARG A 1 561 ? -1.505 -13.141 -58.537 1.00 97.19 561 ARG A C 1
ATOM 4367 O O . ARG A 1 561 ? -2.227 -13.852 -59.222 1.00 97.19 561 ARG A O 1
ATOM 4374 N N . TRP A 1 562 ? -1.624 -11.819 -58.468 1.00 97.00 562 TRP A N 1
ATOM 4375 C CA . TRP A 1 562 ? -2.667 -11.077 -59.170 1.00 97.00 562 TRP A CA 1
ATOM 4376 C C . TRP A 1 562 ? -2.604 -11.278 -60.692 1.00 97.00 562 TRP A C 1
ATOM 4378 O O . TRP A 1 562 ? -3.627 -11.535 -61.314 1.00 97.00 562 TRP A O 1
ATOM 4388 N N . VAL A 1 563 ? -1.404 -11.268 -61.284 1.00 96.25 563 VAL A N 1
ATOM 4389 C CA . VAL A 1 563 ? -1.192 -11.477 -62.729 1.00 96.25 563 VAL A CA 1
ATOM 4390 C C . VAL A 1 563 ? -1.674 -12.859 -63.204 1.00 96.25 563 VAL A C 1
ATOM 4392 O O . VAL A 1 563 ? -2.188 -12.989 -64.314 1.00 96.25 563 VAL A O 1
ATOM 4395 N N . ARG A 1 564 ? -1.579 -13.897 -62.360 1.00 95.19 564 ARG A N 1
ATOM 4396 C CA . ARG A 1 564 ? -2.086 -15.249 -62.680 1.00 95.19 564 ARG A CA 1
ATOM 4397 C C . ARG A 1 564 ? -3.610 -15.339 -62.671 1.00 95.19 564 ARG A C 1
ATOM 4399 O O . ARG A 1 564 ? -4.159 -16.238 -63.295 1.00 95.19 564 ARG A O 1
ATOM 4406 N N . GLU A 1 565 ? -4.266 -14.442 -61.943 1.00 94.62 565 GLU A N 1
ATOM 4407 C CA . GLU A 1 565 ? -5.722 -14.382 -61.795 1.00 94.62 565 GLU A CA 1
ATOM 4408 C C . GLU A 1 565 ? -6.361 -13.386 -62.786 1.00 94.62 565 GLU A C 1
ATOM 4410 O O . GLU A 1 565 ? -7.578 -13.207 -62.771 1.00 94.62 565 GLU A O 1
ATOM 4415 N N . LEU A 1 566 ? -5.568 -12.738 -63.656 1.00 92.88 566 LEU A N 1
ATOM 4416 C CA . LEU A 1 566 ? -6.099 -11.836 -64.677 1.00 92.88 566 LEU A CA 1
ATOM 4417 C C . LEU A 1 566 ? -6.975 -12.606 -65.680 1.00 92.88 566 LEU A C 1
ATOM 4419 O O . LEU A 1 566 ? -6.545 -13.653 -66.168 1.00 92.88 566 LEU A O 1
ATOM 4423 N N . PRO A 1 567 ? -8.179 -12.102 -66.008 1.00 88.44 567 PRO A N 1
ATOM 4424 C CA . PRO A 1 567 ? -8.993 -12.661 -67.078 1.00 88.44 567 PRO A CA 1
ATOM 4425 C C . PRO A 1 567 ? -8.369 -12.344 -68.441 1.00 88.44 567 PRO A C 1
ATOM 4427 O O . PRO A 1 567 ? -7.750 -11.288 -68.628 1.00 88.44 567 PRO A O 1
ATOM 4430 N N . ALA A 1 568 ? -8.568 -13.234 -69.414 1.00 84.56 568 ALA A N 1
ATOM 4431 C CA . ALA A 1 568 ? -8.089 -13.019 -70.772 1.00 84.56 568 ALA A CA 1
ATOM 4432 C C . ALA A 1 568 ? -8.735 -11.752 -71.381 1.00 84.56 568 ALA A C 1
ATOM 4434 O O . ALA A 1 568 ? -9.915 -11.471 -71.136 1.00 84.56 568 ALA A O 1
ATOM 4435 N N . PRO A 1 569 ? -7.997 -10.959 -72.180 1.00 80.62 569 PRO A N 1
ATOM 4436 C CA . PRO A 1 569 ? -8.520 -9.737 -72.778 1.00 80.62 569 PRO A CA 1
ATOM 4437 C C . PRO A 1 569 ? -9.723 -10.054 -73.675 1.00 80.62 569 PRO A C 1
ATOM 4439 O O . PRO A 1 569 ? -9.598 -10.739 -74.688 1.00 80.62 569 PRO A O 1
ATOM 4442 N N . GLY A 1 570 ? -10.899 -9.549 -73.292 1.00 76.06 570 GLY A N 1
ATOM 4443 C CA . GLY A 1 570 ? -12.168 -9.768 -73.997 1.00 76.06 570 GLY A CA 1
ATOM 4444 C C . GLY A 1 570 ? -13.197 -10.590 -73.218 1.00 76.06 570 GLY A C 1
ATOM 4445 O O . GLY A 1 570 ? -14.373 -10.561 -73.570 1.00 76.06 570 GLY A O 1
ATOM 4446 N N . GLU A 1 571 ? -12.800 -11.251 -72.130 1.00 71.88 571 GLU A N 1
ATOM 4447 C CA . GLU A 1 571 ? -13.723 -11.911 -71.205 1.00 71.88 571 GLU A CA 1
ATOM 4448 C C . GLU A 1 571 ? -14.159 -10.897 -70.133 1.00 71.88 571 GLU A C 1
ATOM 4450 O O . GLU A 1 571 ? -13.677 -10.884 -69.002 1.00 71.88 571 GLU A O 1
ATOM 4455 N N . GLN A 1 572 ? -15.017 -9.948 -70.525 1.00 58.91 572 GLN A N 1
ATOM 4456 C CA . GLN A 1 572 ? -15.614 -9.004 -69.580 1.00 58.91 572 GLN A CA 1
ATOM 4457 C C . GLN A 1 572 ? -16.514 -9.778 -68.612 1.00 58.91 572 GLN A C 1
ATOM 4459 O O . GLN A 1 572 ? -17.512 -10.377 -69.019 1.00 58.91 572 GLN A O 1
ATOM 4464 N N . ALA A 1 573 ? -16.157 -9.770 -67.326 1.00 55.81 573 ALA A N 1
ATOM 4465 C CA . ALA A 1 573 ? -17.047 -10.227 -66.269 1.00 55.81 573 ALA A CA 1
ATOM 4466 C C . ALA A 1 573 ? -18.363 -9.424 -66.346 1.00 55.81 573 ALA A C 1
ATOM 4468 O O . ALA A 1 573 ? -18.313 -8.213 -66.568 1.00 55.81 573 ALA A O 1
ATOM 4469 N N . PRO A 1 574 ? -19.536 -10.064 -66.193 1.00 55.56 574 PRO A N 1
ATOM 4470 C CA . PRO A 1 574 ? -20.818 -9.387 -66.339 1.00 55.56 574 PRO A CA 1
ATOM 4471 C C . PRO A 1 574 ? -20.934 -8.270 -65.291 1.00 55.56 574 PRO A C 1
ATOM 4473 O O . PRO A 1 574 ? -21.020 -8.543 -64.093 1.00 55.56 574 PRO A O 1
ATOM 4476 N N . GLU A 1 575 ? -20.945 -7.014 -65.748 1.00 52.72 575 GLU A N 1
ATOM 4477 C CA . GLU A 1 575 ? -20.995 -5.780 -64.938 1.00 52.72 575 GLU A CA 1
ATOM 4478 C C . GLU A 1 575 ? -22.258 -5.638 -64.053 1.00 52.72 575 GLU A C 1
ATOM 4480 O O . GLU A 1 575 ? -22.388 -4.671 -63.305 1.00 52.72 575 GLU A O 1
ATOM 4485 N N . ASP A 1 576 ? -23.163 -6.620 -64.047 1.00 52.28 576 ASP A N 1
ATOM 4486 C CA . ASP A 1 576 ? -24.444 -6.571 -63.330 1.00 52.28 576 ASP A CA 1
ATOM 4487 C C . ASP A 1 576 ? -24.419 -7.114 -61.888 1.00 52.28 576 ASP A C 1
ATOM 4489 O O . ASP A 1 576 ? -25.413 -7.006 -61.166 1.00 52.28 576 ASP A O 1
ATOM 4493 N N . GLN A 1 577 ? -23.307 -7.677 -61.398 1.00 52.09 577 GLN A N 1
ATOM 4494 C CA . GLN A 1 577 ? -23.307 -8.282 -60.053 1.00 52.09 577 GLN A CA 1
ATOM 4495 C C . GLN A 1 577 ? -23.238 -7.275 -58.894 1.00 52.09 577 GLN A C 1
ATOM 4497 O O . GLN A 1 577 ? -23.724 -7.578 -57.803 1.00 52.09 577 GLN A O 1
ATOM 4502 N N . PHE A 1 578 ? -22.708 -6.066 -59.107 1.00 49.88 578 PHE A N 1
ATOM 4503 C CA . PHE A 1 578 ? -22.609 -5.060 -58.039 1.00 49.88 578 PHE A CA 1
ATOM 4504 C C . PHE A 1 578 ? -23.901 -4.253 -57.824 1.00 49.88 578 PHE A C 1
ATOM 4506 O O . PHE A 1 578 ? -24.112 -3.758 -56.722 1.00 49.88 578 PHE A O 1
ATOM 4513 N N . GLN A 1 579 ? -24.810 -4.183 -58.806 1.00 54.56 579 GLN A N 1
ATOM 4514 C CA . GLN A 1 579 ? -26.134 -3.565 -58.606 1.00 54.56 579 GLN A CA 1
ATOM 4515 C C . GLN A 1 579 ? -27.142 -4.513 -57.934 1.00 54.56 579 GLN A C 1
ATOM 4517 O O . GLN A 1 579 ? -28.072 -4.051 -57.275 1.00 54.56 579 GLN A O 1
ATOM 4522 N N . ALA A 1 580 ? -26.947 -5.832 -58.032 1.00 50.28 580 ALA A N 1
ATOM 4523 C CA . ALA A 1 580 ? -27.844 -6.811 -57.415 1.00 50.28 580 ALA A CA 1
ATOM 4524 C C . ALA A 1 580 ? -27.627 -6.980 -55.895 1.00 50.28 580 ALA A C 1
ATOM 4526 O O . ALA A 1 580 ? -28.568 -7.315 -55.179 1.00 50.28 580 ALA A O 1
ATOM 4527 N N . LEU A 1 581 ? -26.415 -6.726 -55.386 1.00 52.41 581 LEU A N 1
ATOM 4528 C CA . LEU A 1 581 ? -26.070 -6.935 -53.972 1.00 52.41 581 LEU A CA 1
ATOM 4529 C C . LEU A 1 581 ? -26.537 -5.799 -53.043 1.00 52.41 581 LEU A C 1
ATOM 4531 O O . LEU A 1 581 ? -26.897 -6.073 -51.895 1.00 52.41 581 LEU A O 1
ATOM 4535 N N . ASP A 1 582 ? -26.644 -4.565 -53.546 1.00 52.25 582 ASP A N 1
ATOM 4536 C CA . ASP A 1 582 ? -27.153 -3.420 -52.770 1.00 52.25 582 ASP A CA 1
ATOM 4537 C C . ASP A 1 582 ? -28.685 -3.431 -52.598 1.00 52.25 582 ASP A C 1
ATOM 4539 O O . ASP A 1 582 ? -29.205 -2.851 -51.645 1.00 52.25 582 ASP A O 1
ATOM 4543 N N . ALA A 1 583 ? -29.425 -4.157 -53.444 1.00 55.03 583 ALA A N 1
ATOM 4544 C CA . ALA A 1 583 ? -30.879 -4.305 -53.309 1.00 55.03 583 ALA A CA 1
ATOM 4545 C C . ALA A 1 583 ? -31.299 -5.321 -52.224 1.00 55.03 583 ALA A C 1
ATOM 4547 O O . ALA A 1 583 ? -32.458 -5.342 -51.811 1.00 55.03 583 ALA A O 1
ATOM 4548 N N . SER A 1 584 ? -30.371 -6.157 -51.748 1.00 53.78 584 SER A N 1
ATOM 4549 C CA . SER A 1 584 ? -30.646 -7.249 -50.801 1.00 53.78 584 SER A CA 1
ATOM 4550 C C . SER A 1 584 ? -30.149 -7.012 -49.369 1.00 53.78 584 SER A C 1
ATOM 4552 O O . SER A 1 584 ? -30.243 -7.918 -48.542 1.00 53.78 584 SER A O 1
ATOM 4554 N N . SER A 1 585 ? -29.643 -5.817 -49.034 1.00 53.19 585 SER A N 1
ATOM 4555 C CA . SER A 1 585 ? -29.171 -5.522 -47.673 1.00 53.19 585 SER A CA 1
ATOM 4556 C C . SER A 1 585 ? -30.332 -5.165 -46.722 1.00 53.19 585 SER A C 1
ATOM 4558 O O . SER A 1 585 ? -30.981 -4.131 -46.904 1.00 53.19 585 SER A O 1
ATOM 4560 N N . PRO A 1 586 ? -30.584 -5.951 -45.654 1.00 54.69 586 PRO A N 1
ATOM 4561 C CA . PRO A 1 586 ? -31.670 -5.706 -44.699 1.00 54.69 586 PRO A CA 1
ATOM 4562 C C . PRO A 1 586 ? -31.430 -4.501 -43.763 1.00 54.69 586 PRO A C 1
ATOM 4564 O O . PRO A 1 586 ? -32.264 -4.221 -42.907 1.00 54.69 586 PRO A O 1
ATOM 4567 N N . PHE A 1 587 ? -30.325 -3.763 -43.922 1.00 51.50 587 PHE A N 1
ATOM 4568 C CA . PHE A 1 587 ? -29.970 -2.605 -43.087 1.00 51.50 587 PHE A CA 1
ATOM 4569 C C . PHE A 1 587 ? -30.416 -1.243 -43.648 1.00 51.50 587 PHE A C 1
ATOM 4571 O O . PHE A 1 587 ? -30.177 -0.217 -43.015 1.00 51.50 587 PHE A O 1
ATOM 4578 N N . ALA A 1 588 ? -31.113 -1.201 -44.787 1.00 47.88 588 ALA A N 1
ATOM 4579 C CA . ALA A 1 588 ? -31.645 0.048 -45.352 1.00 47.88 588 ALA A CA 1
ATOM 4580 C C . ALA A 1 588 ? -32.884 0.608 -44.604 1.00 47.88 588 ALA A C 1
ATOM 4582 O O . ALA A 1 588 ? -33.456 1.620 -45.009 1.00 47.88 588 ALA A O 1
ATOM 4583 N N . GLY A 1 589 ? -33.313 -0.028 -43.508 1.00 46.59 589 GLY A N 1
ATOM 4584 C CA . GLY A 1 589 ? -34.493 0.356 -42.737 1.00 46.59 589 GLY A CA 1
ATOM 4585 C C . GLY A 1 589 ? -34.181 1.048 -41.407 1.00 46.59 589 GLY A C 1
ATOM 4586 O O . GLY A 1 589 ? -33.922 0.383 -40.415 1.00 46.59 589 GLY A O 1
ATOM 4587 N N . VAL A 1 590 ? -34.346 2.375 -41.394 1.00 50.91 590 VAL A N 1
ATOM 4588 C CA . VAL A 1 590 ? -34.845 3.195 -40.268 1.00 50.91 590 VAL A CA 1
ATOM 4589 C C . VAL A 1 590 ? -34.025 3.205 -38.965 1.00 50.91 590 VAL A C 1
ATOM 4591 O O . VAL A 1 590 ? -34.300 2.446 -38.045 1.00 50.91 590 VAL A O 1
ATOM 4594 N N . TYR A 1 591 ? -33.179 4.229 -38.799 1.00 40.03 591 TYR A N 1
ATOM 4595 C CA . TYR A 1 591 ? -33.005 4.905 -37.503 1.00 40.03 591 TYR A CA 1
ATOM 4596 C C . TYR A 1 591 ? -32.830 6.424 -37.701 1.00 40.03 591 TYR A C 1
ATOM 4598 O O . TYR A 1 591 ? -31.969 6.837 -38.480 1.00 40.03 591 TYR A O 1
ATOM 4606 N N . PRO A 1 592 ? -33.619 7.279 -37.019 1.00 51.94 592 PRO A N 1
ATOM 4607 C CA . PRO A 1 592 ? -33.402 8.719 -37.021 1.00 51.94 592 PRO A CA 1
ATOM 4608 C C . PRO A 1 592 ? -32.286 9.093 -36.031 1.00 51.94 592 PRO A C 1
ATOM 4610 O O . PRO A 1 592 ? -32.354 8.785 -34.843 1.00 51.94 592 PRO A O 1
ATOM 4613 N N . LEU A 1 593 ? -31.261 9.780 -36.534 1.00 38.81 593 LEU A N 1
ATOM 4614 C CA . LEU A 1 593 ? -30.189 10.403 -35.751 1.00 38.81 593 LEU A CA 1
ATOM 4615 C C . LEU A 1 593 ? -30.707 11.639 -34.988 1.00 38.81 593 LEU A C 1
ATOM 4617 O O . LEU A 1 593 ? -31.317 12.510 -35.615 1.00 38.81 593 LEU A O 1
ATOM 4621 N N . PRO A 1 594 ? -30.402 11.802 -33.687 1.00 45.19 594 PRO A N 1
ATOM 4622 C CA . PRO A 1 594 ? -30.471 13.096 -33.027 1.00 45.19 594 PRO A CA 1
ATOM 4623 C C . PRO A 1 594 ? -29.167 13.881 -33.240 1.00 45.19 594 PRO A C 1
ATOM 4625 O O . PRO A 1 594 ? -28.063 13.342 -33.171 1.00 45.19 594 PRO A O 1
ATOM 4628 N N . GLN A 1 595 ? -29.317 15.176 -33.518 1.00 37.34 595 GLN A N 1
ATOM 4629 C CA . GLN A 1 595 ? -28.227 16.119 -33.769 1.00 37.34 595 GLN A CA 1
ATOM 4630 C C . GLN A 1 595 ? -27.424 16.462 -32.500 1.00 37.34 595 GLN A C 1
ATOM 4632 O O . GLN A 1 595 ? -28.003 16.518 -31.413 1.00 37.34 595 GLN A O 1
ATOM 4637 N N . PRO A 1 596 ? -26.125 16.802 -32.623 1.00 43.94 596 PRO A N 1
ATOM 4638 C CA . PRO A 1 596 ? -25.340 17.327 -31.516 1.00 43.94 596 PRO A CA 1
ATOM 4639 C C . PRO A 1 596 ? -25.521 18.848 -31.395 1.00 43.94 596 PRO A C 1
ATOM 4641 O O . PRO A 1 596 ? -25.104 19.618 -32.263 1.00 43.94 596 PRO A O 1
ATOM 4644 N N . THR A 1 597 ? -26.101 19.311 -30.287 1.00 39.50 597 THR A N 1
ATOM 4645 C CA . THR A 1 597 ? -26.028 20.726 -29.910 1.00 39.50 597 THR A CA 1
ATOM 4646 C C . THR A 1 597 ? -24.689 21.025 -29.251 1.00 39.50 597 THR A C 1
ATOM 4648 O O . THR A 1 597 ? -24.434 20.692 -28.097 1.00 39.50 597 THR A O 1
ATOM 4651 N N . ARG A 1 598 ? -23.865 21.701 -30.042 1.00 45.69 598 ARG A N 1
ATOM 4652 C CA . ARG A 1 598 ? -22.758 22.590 -29.694 1.00 45.69 598 ARG A CA 1
ATOM 4653 C C . ARG A 1 598 ? -23.085 23.488 -28.489 1.00 45.69 598 ARG A C 1
ATOM 4655 O O . ARG A 1 598 ? -24.093 24.190 -28.527 1.00 45.69 598 ARG A O 1
ATOM 4662 N N . LYS A 1 599 ? -22.196 23.526 -27.491 1.00 37.94 599 LYS A N 1
ATOM 4663 C CA . LYS A 1 599 ? -21.916 24.705 -26.649 1.00 37.94 599 LYS A CA 1
ATOM 4664 C C . LYS A 1 599 ? -20.533 24.567 -26.007 1.00 37.94 599 LYS A C 1
ATOM 4666 O O . LYS A 1 599 ? -20.349 23.857 -25.025 1.00 37.94 599 LYS A O 1
ATOM 4671 N N . GLU A 1 600 ? -19.575 25.243 -26.631 1.00 41.94 600 GLU A N 1
ATOM 4672 C CA . GLU A 1 600 ? -18.406 25.823 -25.972 1.00 41.94 600 GLU A CA 1
ATOM 4673 C C . GLU A 1 600 ? -18.889 26.936 -25.030 1.00 41.94 600 GLU A C 1
ATOM 4675 O O . GLU A 1 600 ? -19.776 27.695 -25.414 1.00 41.94 600 GLU A O 1
ATOM 4680 N N . GLU A 1 601 ? -18.345 27.002 -23.812 1.00 38.00 601 GLU A N 1
ATOM 4681 C CA . GLU A 1 601 ? -17.653 28.179 -23.251 1.00 38.00 601 GLU A CA 1
ATOM 4682 C C . GLU A 1 601 ? -17.520 28.100 -21.717 1.00 38.00 601 GLU A C 1
ATOM 4684 O O . GLU A 1 601 ? -18.499 27.989 -20.986 1.00 38.00 601 GLU A O 1
ATOM 4689 N N . SER A 1 602 ? -16.269 28.285 -21.280 1.00 37.97 602 SER A N 1
ATOM 4690 C CA . SER A 1 602 ? -15.837 28.975 -20.057 1.00 37.97 602 SER A CA 1
ATOM 4691 C C . SER A 1 602 ? -16.061 28.319 -18.685 1.00 37.97 602 SER A C 1
ATOM 4693 O O . SER A 1 602 ? -17.155 28.340 -18.134 1.00 37.97 602 SER A O 1
ATOM 4695 N N . LEU A 1 603 ? -14.965 27.867 -18.058 1.00 35.06 603 LEU A N 1
ATOM 4696 C CA . LEU A 1 603 ? -14.393 28.556 -16.887 1.00 35.06 603 LEU A CA 1
ATOM 4697 C C . LEU A 1 603 ? -13.082 27.894 -16.427 1.00 35.06 603 LEU A C 1
ATOM 4699 O O . LEU A 1 603 ? -13.033 26.729 -16.039 1.00 35.06 603 LEU A O 1
ATOM 4703 N N . GLN A 1 604 ? -12.013 28.690 -16.467 1.00 41.62 604 GLN A N 1
ATOM 4704 C CA . GLN A 1 604 ? -10.812 28.521 -15.654 1.00 41.62 604 GLN A CA 1
ATOM 4705 C C . GLN A 1 604 ? -11.149 28.709 -14.165 1.00 41.62 604 GLN A C 1
ATOM 4707 O O . GLN A 1 604 ? -12.102 29.410 -13.839 1.00 41.62 604 GLN A O 1
ATOM 4712 N N . GLN A 1 605 ? -10.247 28.212 -13.308 1.00 39.41 605 GLN A N 1
ATOM 4713 C CA . GLN A 1 605 ? -10.140 28.401 -11.850 1.00 39.41 605 GLN A CA 1
ATOM 4714 C C . GLN A 1 605 ? -10.798 27.299 -10.998 1.00 39.41 605 GLN A C 1
ATOM 4716 O O . GLN A 1 605 ? -11.965 27.373 -10.646 1.00 39.41 605 GLN A O 1
ATOM 4721 N N . LEU A 1 606 ? -10.007 26.319 -10.553 1.00 31.45 606 LEU A N 1
ATOM 4722 C CA . LEU A 1 606 ? -9.441 26.354 -9.199 1.00 31.45 606 LEU A 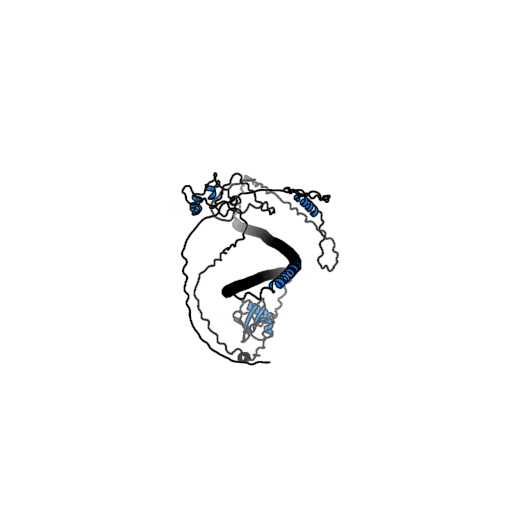CA 1
ATOM 4723 C C . LEU A 1 606 ? -8.401 25.239 -9.042 1.00 31.45 606 LEU A C 1
ATOM 4725 O O . LEU A 1 606 ? -8.659 24.068 -9.309 1.00 31.45 606 LEU A O 1
ATOM 4729 N N . ALA A 1 607 ? -7.212 25.643 -8.612 1.00 34.75 607 ALA A N 1
ATOM 4730 C CA . ALA A 1 607 ? -6.125 24.759 -8.256 1.00 34.75 607 ALA A CA 1
ATOM 4731 C C . ALA A 1 607 ? -6.384 24.079 -6.905 1.00 34.75 607 ALA A C 1
ATOM 4733 O O . ALA A 1 607 ? -6.887 24.673 -5.952 1.00 34.75 607 ALA A O 1
ATOM 4734 N N . SER A 1 608 ? -5.966 22.826 -6.880 1.00 33.97 608 SER A N 1
ATOM 4735 C CA . SER A 1 608 ? -5.777 21.891 -5.785 1.00 33.97 608 SER A CA 1
ATOM 4736 C C . SER A 1 608 ? -5.172 22.500 -4.507 1.00 33.97 608 SER A C 1
ATOM 4738 O O . SER A 1 608 ? -4.079 23.062 -4.535 1.00 33.97 608 SER A O 1
ATOM 4740 N N . GLN A 1 609 ? -5.822 22.267 -3.364 1.00 36.41 609 GLN A N 1
ATOM 4741 C CA . GLN A 1 609 ? -5.168 22.135 -2.056 1.00 36.41 609 GLN A CA 1
ATOM 4742 C C . GLN A 1 609 ? -5.557 20.769 -1.464 1.00 36.41 609 GLN A C 1
ATOM 4744 O O . GLN A 1 609 ? -6.730 20.400 -1.558 1.00 36.41 609 GLN A O 1
ATOM 4749 N N . PRO A 1 610 ? -4.629 20.005 -0.863 1.00 47.62 610 PRO A N 1
ATOM 4750 C CA . PRO A 1 610 ? -4.980 18.800 -0.116 1.00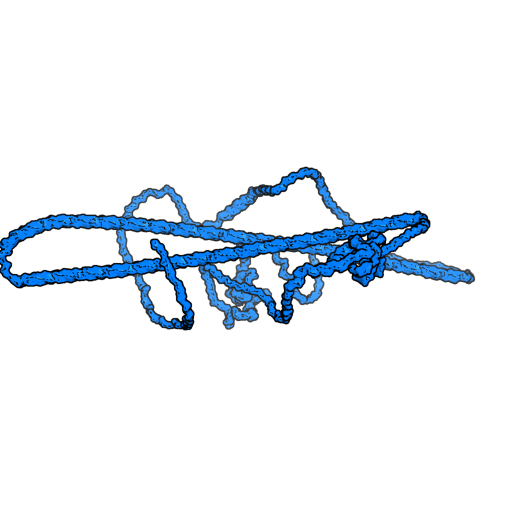 47.62 610 PRO A CA 1
ATOM 4751 C C . PRO A 1 610 ? -5.516 19.154 1.287 1.00 47.62 610 PRO A C 1
ATOM 4753 O O . PRO A 1 610 ? -5.022 20.103 1.905 1.00 47.62 610 PRO A O 1
ATOM 4756 N N . PRO A 1 611 ? -6.501 18.409 1.826 1.00 42.75 611 PRO A N 1
ATOM 4757 C CA . PRO A 1 611 ? -7.007 18.647 3.168 1.00 42.75 611 PRO A CA 1
ATOM 4758 C C . PRO A 1 611 ? -6.025 18.175 4.249 1.00 42.75 611 PRO A C 1
ATOM 4760 O O . PRO A 1 611 ? -5.440 17.094 4.203 1.00 42.75 611 PRO A O 1
ATOM 4763 N N . LYS A 1 612 ? -5.893 19.047 5.243 1.00 37.50 612 LYS A N 1
ATOM 4764 C CA . LYS A 1 612 ? -5.211 18.912 6.530 1.00 37.50 612 LYS A CA 1
ATOM 4765 C C . LYS A 1 612 ? -5.946 17.892 7.421 1.00 37.50 612 LYS A C 1
ATOM 4767 O O . LYS A 1 612 ? -7.148 18.068 7.607 1.00 37.50 612 LYS A O 1
ATOM 4772 N N . PRO A 1 613 ? -5.285 16.881 8.015 1.00 41.91 613 PRO A N 1
ATOM 4773 C CA . PRO A 1 613 ? -5.933 16.041 9.017 1.00 41.91 613 PRO A CA 1
ATOM 4774 C C . PRO A 1 613 ? -5.968 16.748 10.381 1.00 41.91 613 PRO A C 1
ATOM 4776 O O . PRO A 1 613 ? -4.935 17.090 10.959 1.00 41.91 613 PRO A O 1
ATOM 4779 N N . GLU A 1 614 ? -7.184 16.977 10.879 1.00 32.97 614 GLU A N 1
ATOM 4780 C CA . GLU A 1 614 ? -7.478 17.352 12.261 1.00 32.97 614 GLU A CA 1
ATOM 4781 C C . GLU A 1 614 ? -7.362 16.117 13.161 1.00 32.97 614 GLU A C 1
ATOM 4783 O O . GLU A 1 614 ? -8.044 15.112 12.967 1.00 32.97 614 GLU A O 1
ATOM 4788 N N . ALA A 1 615 ? -6.481 16.195 14.156 1.00 34.66 615 ALA A N 1
ATOM 4789 C CA . ALA A 1 615 ? -6.342 15.187 15.193 1.00 34.66 615 ALA A CA 1
ATOM 4790 C C . ALA A 1 615 ? -7.382 15.439 16.298 1.00 34.66 615 ALA A C 1
ATOM 4792 O O . ALA A 1 615 ? -7.310 16.445 17.005 1.00 34.66 615 ALA A O 1
ATOM 4793 N N . VAL A 1 616 ? -8.321 14.508 16.478 1.00 37.00 616 VAL A N 1
ATOM 4794 C CA . VAL A 1 616 ? -9.160 14.420 17.681 1.00 37.00 616 VAL A CA 1
ATOM 4795 C C . VAL A 1 616 ? -8.530 13.374 18.597 1.00 37.00 616 VAL A C 1
ATOM 4797 O O . VAL A 1 616 ? -8.542 12.182 18.306 1.00 37.00 616 VAL A O 1
ATOM 4800 N N . SER A 1 617 ? -7.933 13.845 19.691 1.00 34.66 617 SER A N 1
ATOM 4801 C CA . SER A 1 617 ? -7.318 13.023 20.734 1.00 34.66 617 SER A CA 1
ATOM 4802 C C . SER A 1 617 ? -8.339 12.763 21.846 1.00 34.66 617 SER A C 1
ATOM 4804 O O . SER A 1 617 ? -8.784 13.699 22.513 1.00 34.66 617 SER A O 1
ATOM 4806 N N . ALA A 1 618 ? -8.727 11.497 22.027 1.00 37.66 618 ALA A N 1
ATOM 4807 C CA . ALA A 1 618 ? -9.540 11.020 23.144 1.00 37.66 618 ALA A CA 1
ATOM 4808 C C . ALA A 1 618 ? -8.638 10.386 24.217 1.00 37.66 618 ALA A C 1
ATOM 4810 O O . ALA A 1 618 ? -7.696 9.652 23.925 1.00 37.66 618 ALA A O 1
ATOM 4811 N N . GLN A 1 619 ? -8.924 10.732 25.468 1.00 34.50 619 GLN A N 1
ATOM 4812 C CA . GLN A 1 619 ? -8.070 10.571 26.641 1.00 34.50 619 GLN A CA 1
ATOM 4813 C C . GLN A 1 619 ? -8.086 9.139 27.207 1.00 34.50 619 GLN A C 1
ATOM 4815 O O . GLN A 1 619 ? -9.151 8.582 27.465 1.00 34.50 619 GLN A O 1
ATOM 4820 N N . VAL A 1 620 ? -6.900 8.597 27.510 1.00 36.34 620 VAL A N 1
ATOM 4821 C CA . VAL A 1 620 ? -6.703 7.446 28.410 1.00 36.34 620 VAL A CA 1
ATOM 4822 C C . VAL A 1 620 ? -6.238 7.968 29.772 1.00 36.34 620 VAL A C 1
ATOM 4824 O O . VAL A 1 620 ? -5.278 8.729 29.874 1.00 36.34 620 VAL A O 1
ATOM 4827 N N . LYS A 1 621 ? -6.961 7.572 30.821 1.00 35.53 621 LYS A N 1
ATOM 4828 C CA . LYS A 1 621 ? -6.803 7.999 32.216 1.00 35.53 621 LYS A CA 1
ATOM 4829 C C . LYS A 1 621 ? -5.682 7.200 32.901 1.00 35.53 621 LYS A C 1
ATOM 4831 O O . LYS A 1 621 ? -5.819 5.997 33.088 1.00 35.53 621 LYS A O 1
ATOM 4836 N N . VAL A 1 622 ? -4.604 7.879 33.299 1.00 39.38 622 VAL A N 1
ATOM 4837 C CA . VAL A 1 622 ? -3.460 7.355 34.084 1.00 39.38 622 VAL A CA 1
ATOM 4838 C C . VAL A 1 622 ? -3.400 8.113 35.433 1.00 39.38 622 VAL A C 1
ATOM 4840 O O . VAL A 1 622 ? -3.833 9.268 35.469 1.00 39.38 622 VAL A O 1
ATOM 4843 N N . PRO A 1 623 ? -2.950 7.509 36.558 1.00 39.69 623 PRO A N 1
ATOM 4844 C CA . PRO A 1 623 ? -3.102 8.077 37.906 1.00 39.69 623 PRO A CA 1
ATOM 4845 C C . PRO A 1 623 ? -2.198 9.302 38.158 1.00 39.69 623 PRO A C 1
ATOM 4847 O O . PRO A 1 623 ? -1.184 9.467 37.479 1.00 39.69 623 PRO A O 1
ATOM 4850 N N . PRO A 1 624 ? -2.534 10.166 39.138 1.00 38.91 624 PRO A N 1
ATOM 4851 C CA . PRO A 1 624 ? -2.009 11.524 39.220 1.00 38.91 624 PRO A CA 1
ATOM 4852 C C . PRO A 1 624 ? -0.600 11.582 39.828 1.00 38.91 624 PRO A C 1
ATOM 4854 O O . PRO A 1 624 ? -0.411 11.360 41.022 1.00 38.91 624 PRO A O 1
ATOM 4857 N N . ILE A 1 625 ? 0.376 11.981 39.012 1.00 36.94 625 ILE A N 1
ATOM 4858 C CA . ILE A 1 625 ? 1.598 12.643 39.479 1.00 36.94 625 ILE A CA 1
ATOM 4859 C C . ILE A 1 625 ? 1.276 14.138 39.502 1.00 36.94 625 ILE A C 1
ATOM 4861 O O . ILE A 1 625 ? 0.880 14.700 38.482 1.00 36.94 625 ILE A O 1
ATOM 4865 N N . GLN A 1 626 ? 1.378 14.772 40.670 1.00 36.12 626 GLN A N 1
ATOM 4866 C CA . GLN A 1 626 ? 1.091 16.199 40.817 1.00 36.12 626 GLN A CA 1
ATOM 4867 C C . GLN A 1 626 ? 2.061 17.022 39.944 1.00 36.12 626 GLN A C 1
ATOM 4869 O O . GLN A 1 626 ? 3.275 16.886 40.117 1.00 36.12 626 GLN A O 1
ATOM 4874 N N . PRO A 1 627 ? 1.569 17.853 39.004 1.00 40.06 627 PRO A N 1
ATOM 4875 C CA . PRO A 1 627 ? 2.430 18.744 38.239 1.00 40.06 627 PRO A CA 1
ATOM 4876 C C . PRO A 1 627 ? 2.967 19.864 39.147 1.00 40.06 627 PRO A C 1
ATOM 4878 O O . PRO A 1 627 ? 2.233 20.341 40.020 1.00 40.06 627 PRO A O 1
ATOM 4881 N N . PRO A 1 628 ? 4.219 20.322 38.954 1.00 40.94 628 PRO A N 1
ATOM 4882 C CA . PRO A 1 628 ? 4.666 21.572 39.552 1.00 40.94 628 PRO A CA 1
ATOM 4883 C C . PRO A 1 628 ? 3.740 22.696 39.072 1.00 40.94 628 PRO A C 1
ATOM 4885 O O . PRO A 1 628 ? 3.403 22.778 37.892 1.00 40.94 628 PRO A O 1
ATOM 4888 N N . THR A 1 629 ? 3.283 23.519 40.010 1.00 38.81 629 THR A N 1
ATOM 4889 C CA . THR A 1 629 ? 2.353 24.630 39.780 1.00 38.81 629 THR A CA 1
ATOM 4890 C C . THR A 1 629 ? 2.817 25.529 38.627 1.00 38.81 629 THR A C 1
ATOM 4892 O O . THR A 1 629 ? 3.976 25.957 38.650 1.00 38.81 629 THR A O 1
ATOM 4895 N N . PRO A 1 630 ? 1.947 25.847 37.651 1.00 54.62 630 PRO A N 1
ATOM 4896 C CA . PRO A 1 630 ? 2.231 26.866 36.655 1.00 54.62 630 PRO A CA 1
ATOM 4897 C C . PRO A 1 630 ? 2.052 28.265 37.275 1.00 54.62 630 PRO A C 1
ATOM 4899 O O . PRO A 1 630 ? 1.557 28.406 38.392 1.00 54.62 630 PRO A O 1
ATOM 4902 N N . ASP A 1 631 ? 2.431 29.287 36.512 1.00 54.12 631 ASP A N 1
ATOM 4903 C CA . ASP A 1 631 ? 1.998 30.683 36.670 1.00 54.12 631 ASP A CA 1
ATOM 4904 C C . ASP A 1 631 ? 2.919 31.621 37.463 1.00 54.12 631 ASP A C 1
ATOM 4906 O O . ASP A 1 631 ? 2.523 32.318 38.398 1.00 54.12 631 ASP A O 1
ATOM 4910 N N . LYS A 1 632 ? 4.149 31.778 36.967 1.00 64.25 632 LYS A N 1
ATOM 4911 C CA . LYS A 1 632 ? 4.708 33.132 36.857 1.00 64.25 632 LYS A CA 1
ATOM 4912 C C . LYS A 1 632 ? 4.853 33.467 35.374 1.00 64.25 632 LYS A C 1
ATOM 4914 O O . LYS A 1 632 ? 5.681 32.844 34.711 1.00 64.25 632 LYS A O 1
ATOM 4919 N N . PRO A 1 633 ? 4.053 34.401 34.830 1.00 72.88 633 PRO A N 1
ATOM 4920 C CA . PRO A 1 633 ? 4.259 34.870 33.468 1.00 72.88 633 PRO A CA 1
ATOM 4921 C C . PRO A 1 633 ? 5.665 35.468 33.355 1.00 72.88 633 PRO A C 1
ATOM 4923 O O . PRO A 1 633 ? 6.133 36.146 34.275 1.00 72.88 633 PRO A O 1
ATOM 4926 N N . PHE A 1 634 ? 6.350 35.198 32.244 1.00 80.06 634 PHE A N 1
ATOM 4927 C CA . PHE A 1 634 ? 7.656 35.789 31.965 1.00 80.06 634 PHE A CA 1
ATOM 4928 C C . PHE A 1 634 ? 7.461 37.262 31.612 1.00 80.06 634 PHE A C 1
ATOM 4930 O O . PHE A 1 634 ? 7.210 37.618 30.460 1.00 80.06 634 PHE A O 1
ATOM 4937 N N . TYR A 1 635 ? 7.550 38.108 32.633 1.00 85.31 635 TYR A N 1
ATOM 4938 C CA . TYR A 1 635 ? 7.570 39.551 32.478 1.00 85.31 635 TYR A CA 1
ATOM 4939 C C . TYR A 1 635 ? 9.008 40.039 32.338 1.00 85.31 635 TYR A C 1
ATOM 4941 O O . TYR A 1 635 ? 9.888 39.627 33.095 1.00 85.31 635 TYR A O 1
ATOM 4949 N N . ASN A 1 636 ? 9.250 40.940 31.388 1.00 84.06 636 ASN A N 1
ATOM 4950 C CA . ASN A 1 636 ? 10.475 41.734 31.411 1.00 84.06 636 ASN A CA 1
ATOM 4951 C C . ASN A 1 636 ? 10.442 42.735 32.590 1.00 84.06 636 ASN A C 1
ATOM 4953 O O . ASN A 1 636 ? 9.437 42.867 33.293 1.00 84.06 636 ASN A O 1
ATOM 4957 N N . SER A 1 637 ? 11.522 43.493 32.791 1.00 82.75 637 SER A N 1
ATOM 4958 C CA . SER A 1 637 ? 11.593 44.546 33.820 1.00 82.75 637 SER A CA 1
ATOM 4959 C C . SER A 1 637 ? 10.530 45.647 33.673 1.00 82.75 637 SER A C 1
ATOM 4961 O O . SER A 1 637 ? 10.333 46.429 34.597 1.00 82.75 637 SER A O 1
ATOM 4963 N N . GLU A 1 638 ? 9.846 45.713 32.529 1.00 86.75 638 GLU A N 1
ATOM 4964 C CA . GLU A 1 638 ? 8.778 46.669 32.217 1.00 86.75 638 GLU A CA 1
ATOM 4965 C C . GLU A 1 638 ? 7.371 46.077 32.434 1.00 86.75 638 GLU A C 1
ATOM 4967 O O . GLU A 1 638 ? 6.376 46.763 32.209 1.00 86.75 638 GLU A O 1
ATOM 4972 N N . GLY A 1 639 ? 7.257 44.818 32.877 1.00 88.69 639 GLY A N 1
ATOM 4973 C CA . GLY A 1 639 ? 5.968 44.159 33.105 1.00 88.69 639 GLY A CA 1
ATOM 4974 C C . GLY A 1 639 ? 5.269 43.664 31.832 1.00 88.69 639 GLY A C 1
ATOM 4975 O O . GLY A 1 639 ? 4.070 43.388 31.864 1.00 88.69 639 GLY A O 1
ATOM 4976 N N . VAL A 1 640 ? 5.984 43.540 30.710 1.00 90.19 640 VAL A N 1
ATOM 4977 C CA . VAL A 1 640 ? 5.436 43.043 29.436 1.00 90.19 640 VAL A CA 1
ATOM 4978 C C . VAL A 1 640 ? 5.511 41.520 29.383 1.00 90.19 640 VAL A C 1
ATOM 4980 O O . VAL A 1 640 ? 6.576 40.939 29.582 1.00 90.19 640 VAL A O 1
ATOM 4983 N N . ASP A 1 641 ? 4.375 40.880 29.102 1.00 92.44 641 ASP A N 1
ATOM 4984 C CA . ASP A 1 641 ? 4.238 39.429 28.938 1.00 92.44 641 ASP A CA 1
ATOM 4985 C C . ASP A 1 641 ? 4.913 38.971 27.633 1.00 92.44 641 ASP A C 1
ATOM 4987 O O . ASP A 1 641 ? 4.362 39.119 26.536 1.00 92.44 641 ASP A O 1
ATOM 4991 N N . LEU A 1 642 ? 6.125 38.423 27.753 1.00 92.31 642 LEU A N 1
ATOM 4992 C CA . LEU A 1 642 ? 6.980 38.066 26.617 1.00 92.31 642 LEU A CA 1
ATOM 4993 C C . LEU A 1 642 ? 6.376 36.972 25.724 1.00 92.31 642 LEU A C 1
ATOM 4995 O O . LEU A 1 642 ? 6.730 36.872 24.550 1.00 92.31 642 LEU A O 1
ATOM 4999 N N . MET A 1 643 ? 5.426 36.180 26.230 1.00 90.94 643 MET A N 1
ATOM 5000 C CA . MET A 1 643 ? 4.766 35.134 25.441 1.00 90.94 643 MET A CA 1
ATOM 5001 C C . MET A 1 643 ? 3.791 35.697 24.401 1.00 90.94 643 MET A C 1
ATOM 5003 O O . MET A 1 643 ? 3.474 35.009 23.430 1.00 90.94 643 MET A O 1
ATOM 5007 N N . LYS A 1 644 ? 3.344 36.949 24.558 1.00 93.50 644 LYS A N 1
ATOM 5008 C CA . LYS A 1 644 ? 2.393 37.603 23.642 1.00 93.50 644 LYS A CA 1
ATOM 5009 C C . LYS A 1 644 ? 3.051 38.463 22.568 1.00 93.50 644 LYS A C 1
ATOM 5011 O O . LYS A 1 644 ? 2.368 38.865 21.631 1.00 93.50 644 LYS A O 1
ATOM 5016 N N . LEU A 1 645 ? 4.350 38.733 22.685 1.00 94.38 645 LEU A N 1
ATOM 5017 C CA . LEU A 1 645 ? 5.093 39.492 21.680 1.00 94.38 645 LEU A CA 1
ATOM 5018 C C . LEU A 1 645 ? 5.222 38.701 20.377 1.00 94.38 645 LEU A C 1
ATOM 5020 O O . LEU A 1 645 ? 5.255 37.467 20.394 1.00 94.38 645 LEU A O 1
ATOM 5024 N N . SER A 1 646 ? 5.312 39.405 19.248 1.00 96.06 646 SER A N 1
ATOM 5025 C CA . SER A 1 646 ? 5.690 38.806 17.959 1.00 96.06 646 SER A CA 1
ATOM 5026 C C . SER A 1 646 ? 7.126 38.259 18.012 1.00 96.06 646 SER A C 1
ATOM 5028 O O . SER A 1 646 ? 7.897 38.615 18.905 1.00 96.06 646 SER A O 1
ATOM 5030 N N . ASN A 1 647 ? 7.508 37.357 17.098 1.00 94.06 647 ASN A N 1
ATOM 5031 C CA . ASN A 1 647 ? 8.862 36.781 17.131 1.00 94.06 647 ASN A CA 1
ATOM 5032 C C . ASN A 1 647 ? 9.935 37.864 16.912 1.00 94.06 647 ASN A C 1
ATOM 5034 O O . ASN A 1 647 ? 10.971 37.838 17.568 1.00 94.06 647 ASN A O 1
ATOM 5038 N N . GLU A 1 648 ? 9.648 38.853 16.070 1.00 95.94 648 GLU A N 1
ATOM 5039 C CA . GLU A 1 648 ? 10.526 39.978 15.744 1.00 95.94 648 GLU A CA 1
ATOM 5040 C C . GLU A 1 648 ? 10.754 40.909 16.948 1.00 95.94 648 GLU A C 1
ATOM 5042 O O . GLU A 1 648 ? 11.833 41.477 17.130 1.00 95.94 648 GLU A O 1
ATOM 5047 N N . GLU A 1 649 ? 9.739 41.077 17.796 1.00 95.75 649 GLU A N 1
ATOM 5048 C CA . GLU A 1 649 ? 9.855 41.825 19.050 1.00 95.75 649 GLU A CA 1
ATOM 5049 C C . GLU A 1 649 ? 10.567 41.004 20.120 1.00 95.75 649 GLU A C 1
ATOM 5051 O O . GLU A 1 649 ? 11.420 41.532 20.831 1.00 95.75 649 GLU A O 1
ATOM 5056 N N . LEU A 1 650 ? 10.267 39.706 20.195 1.00 96.44 650 LEU A N 1
ATOM 5057 C CA . LEU A 1 650 ? 10.866 38.782 21.151 1.00 96.44 650 LEU A CA 1
ATOM 5058 C C . LEU A 1 650 ? 12.383 38.669 20.967 1.00 96.44 650 LEU A C 1
ATOM 5060 O O . LEU A 1 650 ? 13.128 38.627 21.947 1.00 96.44 650 LEU A O 1
ATOM 5064 N N . GLU A 1 651 ? 12.856 38.697 19.721 1.00 96.12 651 GLU A N 1
ATOM 5065 C CA . GLU A 1 651 ? 14.283 38.709 19.398 1.00 96.12 651 GLU A CA 1
ATOM 5066 C C . GLU A 1 651 ? 15.037 39.867 20.058 1.00 96.12 651 GLU A C 1
ATOM 5068 O O . GLU A 1 651 ? 16.223 39.728 20.337 1.00 96.12 651 GLU A O 1
ATOM 5073 N N . LYS A 1 652 ? 14.391 40.997 20.365 1.00 96.00 652 LYS A N 1
ATOM 5074 C CA . LYS A 1 652 ? 15.054 42.131 21.033 1.00 96.00 652 LYS A CA 1
ATOM 5075 C C . LYS A 1 652 ? 15.353 41.858 22.508 1.00 96.00 652 LYS A C 1
ATOM 5077 O O . LYS A 1 652 ? 16.282 42.454 23.044 1.00 96.00 652 LYS A O 1
ATOM 5082 N N . TYR A 1 653 ? 14.595 40.960 23.138 1.00 94.94 653 TYR A N 1
ATOM 5083 C CA . TYR A 1 653 ? 14.688 40.655 24.570 1.00 94.94 653 TYR A CA 1
ATOM 5084 C C . TYR A 1 653 ? 15.449 39.358 24.865 1.00 94.94 653 TYR A C 1
ATOM 5086 O O . TYR A 1 653 ? 16.001 39.206 25.952 1.00 94.94 653 TYR A O 1
ATOM 5094 N N . VAL A 1 654 ? 15.497 38.420 23.914 1.00 96.50 654 VAL A N 1
ATOM 5095 C CA . VAL A 1 654 ? 16.193 37.140 24.097 1.00 96.50 654 VAL A CA 1
ATOM 5096 C C . VAL A 1 654 ? 17.715 37.327 23.965 1.00 96.50 654 VAL A C 1
ATOM 5098 O O . VAL A 1 654 ? 18.182 37.805 22.919 1.00 96.50 654 VAL A O 1
ATOM 5101 N N . PRO A 1 655 ? 18.511 36.923 24.978 1.00 95.94 655 PRO A N 1
ATOM 5102 C CA . PRO A 1 655 ? 19.965 37.037 24.929 1.00 95.94 655 PRO A CA 1
ATOM 5103 C C . PRO A 1 655 ? 20.561 36.150 23.827 1.00 95.94 655 PRO A C 1
ATOM 5105 O O . PRO A 1 655 ? 19.997 35.119 23.445 1.00 95.94 655 PRO A O 1
ATOM 5108 N N . MET A 1 656 ? 21.709 36.562 23.293 1.00 97.19 656 MET A N 1
ATOM 5109 C CA . MET A 1 656 ? 22.485 35.752 22.351 1.00 97.19 656 MET A CA 1
ATOM 5110 C C . MET A 1 656 ? 23.451 34.834 23.107 1.00 97.19 656 MET A C 1
ATOM 5112 O O . MET A 1 656 ? 23.933 35.195 24.179 1.00 97.19 656 MET A O 1
ATOM 5116 N N . ASP A 1 657 ? 23.719 33.652 22.553 1.00 94.81 657 ASP A N 1
ATOM 5117 C CA . ASP A 1 657 ? 24.753 32.745 23.051 1.00 94.81 657 ASP A CA 1
ATOM 5118 C C . ASP A 1 657 ? 26.167 33.213 22.650 1.00 94.81 657 ASP A C 1
ATOM 5120 O O . ASP A 1 657 ? 26.348 34.212 21.950 1.00 94.81 657 ASP A O 1
ATOM 5124 N N . GLU A 1 658 ? 27.187 32.457 23.064 1.00 93.38 658 GLU A N 1
ATOM 5125 C CA . GLU A 1 658 ? 28.599 32.704 22.725 1.00 93.38 658 GLU A CA 1
ATOM 5126 C C . GLU A 1 658 ? 28.876 32.705 21.206 1.00 93.38 658 GLU A C 1
ATOM 5128 O O . GLU A 1 658 ? 29.873 33.269 20.761 1.00 93.38 658 GLU A O 1
ATOM 5133 N N . ASN A 1 659 ? 27.990 32.111 20.399 1.00 91.69 659 ASN A N 1
ATOM 5134 C CA . ASN A 1 659 ? 28.103 32.032 18.942 1.00 91.69 659 ASN A CA 1
ATOM 5135 C C . ASN A 1 659 ? 27.283 33.116 18.218 1.00 91.69 659 ASN A C 1
ATOM 5137 O O . ASN A 1 659 ? 27.171 33.077 16.990 1.00 91.69 659 ASN A O 1
ATOM 5141 N N . GLY A 1 660 ? 26.664 34.049 18.949 1.00 94.06 660 GLY A N 1
ATOM 5142 C CA . GLY A 1 660 ? 25.785 35.077 18.386 1.00 94.06 660 GLY A CA 1
ATOM 5143 C C . GLY A 1 660 ? 24.414 34.559 17.932 1.00 94.06 660 GLY A C 1
ATOM 5144 O O . GLY A 1 660 ? 23.697 35.261 17.218 1.00 94.06 660 GLY A O 1
ATOM 5145 N N . ARG A 1 661 ? 24.020 33.338 18.315 1.00 94.75 661 ARG A N 1
ATOM 5146 C CA . ARG A 1 661 ? 22.695 32.773 18.027 1.00 94.75 661 ARG A CA 1
ATOM 5147 C C . ARG A 1 661 ? 21.712 33.189 19.113 1.00 94.75 661 ARG A C 1
ATOM 5149 O O . ARG A 1 661 ? 22.040 33.229 20.295 1.00 94.75 661 ARG A O 1
ATOM 5156 N N . ARG A 1 662 ? 20.472 33.480 18.722 1.00 96.00 662 ARG A N 1
ATOM 5157 C CA . ARG A 1 662 ? 19.390 33.779 19.669 1.00 96.00 662 ARG A CA 1
ATOM 5158 C C . ARG A 1 662 ? 19.067 32.536 20.507 1.00 96.00 662 ARG A C 1
ATOM 5160 O O . ARG A 1 662 ? 18.924 31.444 19.959 1.00 96.00 662 ARG A O 1
ATOM 5167 N N . THR A 1 663 ? 18.956 32.715 21.820 1.00 97.19 663 THR A N 1
ATOM 5168 C CA . THR A 1 663 ? 18.615 31.640 22.766 1.00 97.19 663 THR A CA 1
ATOM 5169 C C . THR A 1 663 ? 17.091 31.514 22.919 1.00 97.19 663 THR A C 1
ATOM 5171 O O . THR A 1 663 ? 16.373 31.559 21.926 1.00 97.19 663 THR A O 1
ATOM 5174 N N . SER A 1 664 ? 16.560 31.327 24.124 1.00 97.56 664 SER A N 1
ATOM 5175 C CA . SER A 1 664 ? 15.123 31.198 24.393 1.00 97.56 664 SER A CA 1
ATOM 5176 C C . SER A 1 664 ? 14.665 32.178 25.472 1.00 97.56 664 SER A C 1
ATOM 5178 O O . SER A 1 664 ? 15.492 32.730 26.196 1.00 97.56 664 SER A O 1
ATOM 5180 N N . ILE A 1 665 ? 13.351 32.369 25.634 1.00 96.94 665 ILE A N 1
ATOM 5181 C CA . ILE A 1 665 ? 12.774 33.164 26.740 1.00 96.94 665 ILE A CA 1
ATOM 5182 C C . ILE A 1 665 ? 13.305 32.684 28.098 1.00 96.94 665 ILE A C 1
ATOM 5184 O O . ILE A 1 665 ? 13.664 33.497 28.948 1.00 96.94 665 ILE A O 1
ATOM 5188 N N . GLY A 1 666 ? 13.443 31.368 28.281 1.00 95.56 666 GLY A N 1
ATOM 5189 C CA . GLY A 1 666 ? 13.980 30.785 29.511 1.00 95.56 666 GLY A CA 1
ATOM 5190 C C . GLY A 1 666 ? 15.436 31.150 29.832 1.00 95.56 666 GLY A C 1
ATOM 5191 O O . GLY A 1 666 ? 15.892 30.881 30.942 1.00 95.56 666 GLY A O 1
ATOM 5192 N N . ALA A 1 667 ? 16.177 31.745 28.891 1.00 96.56 667 ALA A N 1
ATOM 5193 C CA . ALA A 1 667 ? 17.556 32.188 29.091 1.00 96.56 667 ALA A CA 1
ATOM 5194 C C . ALA A 1 667 ? 17.675 33.620 29.644 1.00 96.56 667 ALA A C 1
ATOM 5196 O O . ALA A 1 667 ? 18.765 34.018 30.043 1.00 96.56 667 ALA A O 1
ATOM 5197 N N . ILE A 1 668 ? 16.581 34.389 29.708 1.00 95.19 668 ILE A N 1
ATOM 5198 C CA . ILE A 1 668 ? 16.595 35.791 30.173 1.00 95.19 668 ILE A CA 1
ATOM 5199 C C . ILE A 1 668 ? 17.095 35.911 31.620 1.00 95.19 668 ILE A C 1
ATOM 5201 O O . ILE A 1 668 ? 17.784 36.868 31.959 1.00 95.19 668 ILE A O 1
ATOM 5205 N N . ASN A 1 669 ? 16.819 34.903 32.450 1.00 91.94 669 ASN A N 1
ATOM 5206 C CA . ASN A 1 669 ? 17.249 34.855 33.849 1.00 91.94 669 ASN A CA 1
ATOM 5207 C C . ASN A 1 669 ? 18.560 34.065 34.053 1.00 91.94 669 ASN A C 1
ATOM 5209 O O . ASN A 1 669 ? 18.878 33.667 35.176 1.00 91.94 669 ASN A O 1
ATOM 5213 N N . HIS A 1 670 ? 19.317 33.783 32.986 1.00 94.38 670 HIS A N 1
ATOM 5214 C CA . HIS A 1 670 ? 20.632 33.150 33.090 1.00 94.38 670 HIS A CA 1
ATOM 5215 C C . HIS A 1 670 ? 21.691 34.180 33.515 1.00 94.38 670 HIS A C 1
ATOM 5217 O O . HIS A 1 670 ? 21.735 35.262 32.930 1.00 94.38 670 HIS A O 1
ATOM 5223 N N . PRO A 1 671 ? 22.568 33.883 34.497 1.00 92.44 671 PRO A N 1
ATOM 5224 C CA . PRO A 1 671 ? 22.836 32.579 35.124 1.00 92.44 671 PRO A CA 1
ATOM 5225 C C . PRO A 1 671 ? 22.112 32.312 36.459 1.00 92.44 671 PRO A C 1
ATOM 5227 O O . PRO A 1 671 ? 22.337 31.264 37.059 1.00 92.44 671 PRO A O 1
ATOM 5230 N N . THR A 1 672 ? 21.291 33.238 36.962 1.00 91.12 672 THR A N 1
ATOM 5231 C CA . THR A 1 672 ? 20.825 33.232 38.362 1.00 91.12 672 THR A CA 1
ATOM 5232 C C . THR A 1 672 ? 19.652 32.290 38.636 1.00 91.12 672 THR A C 1
ATOM 5234 O O . THR A 1 672 ? 19.704 31.528 39.595 1.00 91.12 672 THR A O 1
ATOM 5237 N N . GLU A 1 673 ? 18.602 32.319 37.811 1.00 92.50 673 GLU A N 1
ATOM 5238 C CA . GLU A 1 673 ? 17.353 31.571 38.037 1.00 92.50 673 GLU A CA 1
ATOM 5239 C C . GLU A 1 673 ? 16.804 31.030 36.713 1.00 92.50 673 GLU A C 1
ATOM 5241 O O . GLU A 1 673 ? 15.803 31.506 36.177 1.00 92.50 673 GLU A O 1
ATOM 5246 N N . CYS A 1 674 ? 17.476 30.034 36.141 1.00 95.38 674 CYS A N 1
ATOM 5247 C CA . CYS A 1 674 ? 17.044 29.432 34.884 1.00 95.38 674 CYS A CA 1
ATOM 5248 C C . CYS A 1 674 ? 17.085 27.902 34.932 1.00 95.38 674 CYS A C 1
ATOM 5250 O O . CYS A 1 674 ? 17.942 27.298 35.577 1.00 95.38 674 CYS A O 1
ATOM 5252 N N . SER A 1 675 ? 16.124 27.279 34.246 1.00 95.00 675 SER A N 1
ATOM 5253 C CA . SER A 1 675 ? 16.002 25.822 34.143 1.00 95.00 675 SER A CA 1
ATOM 5254 C C . SER A 1 675 ? 16.477 25.358 32.762 1.00 95.00 675 SER A C 1
ATOM 5256 O O . SER A 1 675 ? 15.911 25.817 31.767 1.00 95.00 675 SER A O 1
ATOM 5258 N N . PRO A 1 676 ? 17.484 24.471 32.655 1.00 96.25 676 PRO A N 1
ATOM 5259 C CA . PRO A 1 676 ? 18.031 24.043 31.368 1.00 96.25 676 PRO A CA 1
ATOM 5260 C C . PRO A 1 676 ? 17.006 23.268 30.531 1.00 96.25 676 PRO A C 1
ATOM 5262 O O . PRO A 1 676 ? 16.312 22.380 31.028 1.00 96.25 676 PRO A O 1
ATOM 5265 N N . CYS A 1 677 ? 16.941 23.551 29.229 1.00 96.31 677 CYS A N 1
ATOM 5266 C CA . CYS A 1 677 ? 16.089 22.810 28.307 1.00 96.31 677 CYS A CA 1
ATOM 5267 C C . CYS A 1 677 ? 16.738 21.476 27.909 1.00 96.31 677 CYS A C 1
ATOM 5269 O O . CYS A 1 677 ? 17.729 21.440 27.174 1.00 96.31 677 CYS A O 1
ATOM 5271 N N . ILE A 1 678 ? 16.144 20.360 28.343 1.00 94.75 678 ILE A N 1
ATOM 5272 C CA . ILE A 1 678 ? 16.624 19.004 28.018 1.00 94.75 678 ILE A CA 1
ATOM 5273 C C . ILE A 1 678 ? 16.538 18.725 26.507 1.00 94.75 678 ILE A C 1
ATOM 5275 O O . ILE A 1 678 ? 17.425 18.090 25.938 1.00 94.75 678 ILE A O 1
ATOM 5279 N N . PHE A 1 679 ? 15.492 19.223 25.844 1.00 95.56 679 PHE A N 1
ATOM 5280 C CA . PHE A 1 679 ? 15.264 18.998 24.415 1.00 95.56 679 PHE A CA 1
ATOM 5281 C C . PHE A 1 679 ? 16.209 19.816 23.532 1.00 95.56 679 PHE A C 1
ATOM 5283 O O . PHE A 1 679 ? 16.676 19.319 22.510 1.00 95.56 679 PHE A O 1
ATOM 5290 N N . TRP A 1 680 ? 16.543 21.048 23.930 1.00 95.56 680 TRP A N 1
ATOM 5291 C CA . TRP A 1 680 ? 17.480 21.889 23.177 1.00 95.56 680 TRP A CA 1
ATOM 5292 C C . TRP A 1 680 ? 18.895 21.331 23.231 1.00 95.56 680 TRP A C 1
ATOM 5294 O O . TRP A 1 680 ? 19.561 21.262 22.202 1.00 95.56 680 TRP A O 1
ATOM 5304 N N . PHE A 1 681 ? 19.309 20.836 24.399 1.00 92.19 681 PHE A N 1
ATOM 5305 C CA . PHE A 1 681 ? 20.605 20.183 24.566 1.00 92.19 681 PHE A CA 1
ATOM 5306 C C . PHE A 1 681 ? 20.762 18.925 23.684 1.00 92.19 681 PHE A C 1
ATOM 5308 O O . PHE A 1 681 ? 21.874 18.508 23.384 1.00 92.19 681 PHE A O 1
ATOM 5315 N N . ARG A 1 682 ? 19.646 18.339 23.229 1.00 92.25 682 ARG A N 1
ATOM 5316 C CA . ARG A 1 682 ? 19.586 17.220 22.271 1.00 92.25 682 ARG A CA 1
ATOM 5317 C C . ARG A 1 682 ? 19.288 17.645 20.831 1.00 92.25 682 ARG A C 1
ATOM 5319 O O . ARG A 1 682 ? 19.083 16.782 19.987 1.00 92.25 682 ARG A O 1
ATOM 5326 N N . HIS A 1 683 ? 19.226 18.946 20.556 1.00 91.62 683 HIS A N 1
ATOM 5327 C CA . HIS A 1 683 ? 18.852 19.520 19.260 1.00 91.62 683 HIS A CA 1
ATOM 5328 C C . HIS A 1 683 ? 17.446 19.130 18.754 1.00 91.62 683 HIS A C 1
ATOM 5330 O O . HIS A 1 683 ? 17.203 19.134 17.553 1.00 91.62 683 HIS A O 1
ATOM 5336 N N . VAL A 1 684 ? 16.503 18.837 19.660 1.00 95.31 684 VAL A N 1
ATOM 5337 C CA . VAL A 1 684 ? 15.112 18.435 19.340 1.00 95.31 684 VAL A CA 1
ATOM 5338 C C . VAL A 1 684 ? 14.051 19.370 19.943 1.00 95.31 684 VAL A C 1
ATOM 5340 O O . VAL A 1 684 ? 12.888 19.004 20.072 1.00 95.31 684 VAL A O 1
ATOM 5343 N N . CYS A 1 685 ? 14.426 20.579 20.373 1.00 96.75 685 CYS A N 1
ATOM 5344 C CA . CYS A 1 685 ? 13.459 21.539 20.914 1.00 96.75 685 CYS A CA 1
ATOM 5345 C C . CYS A 1 685 ? 12.651 22.210 19.794 1.00 96.75 685 CYS A C 1
ATOM 5347 O O . CYS A 1 685 ? 13.171 23.064 19.080 1.00 96.75 685 CYS A O 1
ATOM 5349 N N . GLU A 1 686 ? 11.360 21.891 19.701 1.00 96.38 686 GLU A N 1
ATOM 5350 C CA . GLU A 1 686 ? 10.438 22.491 18.722 1.00 96.38 686 GLU A CA 1
ATOM 5351 C C . GLU A 1 686 ? 9.993 23.913 19.099 1.00 96.38 686 GLU A C 1
ATOM 5353 O O . GLU A 1 686 ? 9.580 24.690 18.242 1.00 96.38 686 GLU A O 1
ATOM 5358 N N . LYS A 1 687 ? 10.103 24.292 20.381 1.00 95.94 687 LYS A N 1
ATOM 5359 C CA . LYS A 1 687 ? 9.626 25.596 20.881 1.00 95.94 687 LYS A CA 1
ATOM 5360 C C . LYS A 1 687 ? 10.500 26.782 20.446 1.00 95.94 687 LYS A C 1
ATOM 5362 O O . LYS A 1 687 ? 10.057 27.927 20.542 1.00 95.94 687 LYS A O 1
ATOM 5367 N N . GLY A 1 688 ? 11.732 26.534 19.989 1.00 95.69 688 GLY A N 1
ATOM 5368 C CA . GLY A 1 688 ? 12.646 27.574 19.501 1.00 95.69 688 GLY A CA 1
ATOM 5369 C C . GLY A 1 688 ? 12.838 28.726 20.499 1.00 95.69 688 GLY A C 1
ATOM 5370 O O . GLY A 1 688 ? 13.070 28.493 21.686 1.00 95.69 688 GLY A O 1
ATOM 5371 N N . LEU A 1 689 ? 12.701 29.971 20.026 1.00 96.62 689 LEU A N 1
ATOM 5372 C CA . LEU A 1 689 ? 12.835 31.184 20.848 1.00 96.62 689 LEU A CA 1
ATOM 5373 C C . LEU A 1 689 ? 11.816 31.249 21.995 1.00 96.62 689 LEU A C 1
ATOM 5375 O O . LEU A 1 689 ? 12.105 31.822 23.040 1.00 96.62 689 LEU A O 1
ATOM 5379 N N . ARG A 1 690 ? 10.640 30.630 21.831 1.00 96.62 690 ARG A N 1
ATOM 5380 C CA . ARG A 1 690 ? 9.538 30.656 22.808 1.00 96.62 690 ARG A CA 1
ATOM 5381 C C . ARG A 1 690 ? 9.650 29.585 23.888 1.00 96.62 690 ARG A C 1
ATOM 5383 O O . ARG A 1 690 ? 8.713 29.369 24.649 1.00 96.62 690 ARG A O 1
ATOM 5390 N N . CYS A 1 691 ? 10.767 28.866 23.946 1.00 96.88 691 CYS A N 1
ATOM 5391 C CA . CYS A 1 691 ? 10.977 27.893 25.002 1.00 96.88 691 CYS A CA 1
ATOM 5392 C C . CYS A 1 691 ? 11.111 28.602 26.360 1.00 96.88 691 CYS A C 1
ATOM 5394 O O . CYS A 1 691 ? 11.978 29.452 26.551 1.00 96.88 691 CYS A O 1
ATOM 5396 N N . GLU A 1 692 ? 10.276 28.218 27.323 1.00 96.31 692 GLU A N 1
ATOM 5397 C CA . GLU A 1 692 ? 10.346 28.687 28.717 1.00 96.31 692 GLU A CA 1
ATOM 5398 C C . GLU A 1 692 ? 11.578 28.144 29.463 1.00 96.31 692 GLU A C 1
ATOM 5400 O O . GLU A 1 692 ? 11.922 28.616 30.543 1.00 96.31 692 GLU A O 1
ATOM 5405 N N . PHE A 1 693 ? 12.270 27.163 28.875 1.00 96.50 693 PHE A N 1
ATOM 5406 C CA . PHE A 1 693 ? 13.502 26.588 29.400 1.00 96.50 693 PHE A CA 1
ATOM 5407 C C . PHE A 1 693 ? 14.724 27.175 28.691 1.00 96.50 693 PHE A C 1
ATOM 5409 O O . PHE A 1 693 ? 14.687 27.467 27.496 1.00 96.50 693 PHE A O 1
ATOM 5416 N N . CYS A 1 694 ? 15.823 27.308 29.423 1.00 97.31 694 CYS A N 1
ATOM 5417 C CA . CYS A 1 694 ? 17.065 27.932 28.987 1.00 97.31 694 CYS A CA 1
ATOM 5418 C C . CYS A 1 694 ? 17.759 27.136 27.870 1.00 97.31 694 CYS A C 1
ATOM 5420 O O . CYS A 1 694 ? 17.999 25.934 28.003 1.00 97.31 694 CYS A O 1
ATOM 5422 N N . HIS A 1 695 ? 18.098 27.825 26.778 1.00 97.12 695 HIS A N 1
ATOM 5423 C CA . HIS A 1 695 ? 18.899 27.324 25.654 1.00 97.12 695 HIS A CA 1
ATOM 5424 C C . HIS A 1 695 ? 20.385 27.735 25.764 1.00 97.12 695 HIS A C 1
ATOM 5426 O O . HIS A 1 695 ? 21.054 27.919 24.754 1.00 97.12 695 HIS A O 1
ATOM 5432 N N . ILE A 1 696 ? 20.906 27.936 26.978 1.00 96.06 696 ILE A N 1
ATOM 5433 C CA . ILE A 1 696 ? 22.338 28.163 27.236 1.00 96.06 696 ILE A CA 1
ATOM 5434 C C . ILE A 1 696 ? 22.908 26.896 27.872 1.00 96.06 696 ILE A C 1
ATOM 5436 O O . ILE A 1 696 ? 22.224 26.208 28.628 1.00 96.06 696 ILE A O 1
ATOM 5440 N N . LYS A 1 697 ? 24.158 26.549 27.558 1.00 94.62 697 LYS A N 1
ATOM 5441 C CA . LYS A 1 697 ? 24.811 25.367 28.127 1.00 94.62 697 LYS A CA 1
ATOM 5442 C C . LYS A 1 697 ? 25.096 25.590 29.615 1.00 94.62 697 LYS A C 1
ATOM 5444 O O . LYS A 1 697 ? 25.894 26.449 29.973 1.00 94.62 697 LYS A O 1
ATOM 5449 N N . HIS A 1 698 ? 24.472 24.793 30.477 1.00 93.75 698 HIS A N 1
ATOM 5450 C CA . HIS A 1 698 ? 24.688 24.869 31.920 1.00 93.75 698 HIS A CA 1
ATOM 5451 C C . HIS A 1 698 ? 25.855 23.979 32.386 1.00 93.75 698 HIS A C 1
ATOM 5453 O O . HIS A 1 698 ? 26.025 22.865 31.874 1.00 93.75 698 HIS A O 1
ATOM 5459 N N . PRO A 1 699 ? 26.642 24.411 33.392 1.00 91.81 699 PRO A N 1
ATOM 5460 C CA . PRO A 1 699 ? 27.657 23.562 34.007 1.00 91.81 699 PRO A CA 1
ATOM 5461 C C . PRO A 1 699 ? 26.990 22.362 34.695 1.00 91.81 699 PRO A C 1
ATOM 5463 O O . PRO A 1 699 ? 26.024 22.516 35.437 1.00 91.81 699 PRO A O 1
ATOM 5466 N N . GLY A 1 700 ? 27.489 21.152 34.431 1.00 86.31 700 GLY A N 1
ATOM 5467 C CA . GLY A 1 700 ? 26.935 19.905 34.980 1.00 86.31 700 GLY A CA 1
ATOM 5468 C C . GLY A 1 700 ? 25.860 19.236 34.118 1.00 86.31 700 GLY A C 1
ATOM 5469 O O . GLY A 1 700 ? 25.483 18.100 34.402 1.00 86.31 700 GLY A O 1
ATOM 5470 N N . GLN A 1 701 ? 25.419 19.870 33.026 1.00 85.81 701 GLN A N 1
ATOM 5471 C CA . GLN A 1 701 ? 24.569 19.219 32.033 1.00 85.81 701 GLN A CA 1
ATOM 5472 C C . GLN A 1 701 ? 25.432 18.277 31.177 1.00 85.81 701 GLN A C 1
ATOM 5474 O O . GLN A 1 701 ? 25.925 18.628 30.105 1.00 85.81 701 GLN A O 1
ATOM 5479 N N . VAL A 1 702 ? 25.693 17.081 31.706 1.00 81.50 702 VAL A N 1
ATOM 5480 C CA . VAL A 1 702 ? 26.337 16.008 30.949 1.00 81.50 702 VAL A CA 1
ATOM 5481 C C . VAL A 1 702 ? 25.332 15.459 29.949 1.00 81.50 702 VAL A C 1
ATOM 5483 O O . VAL A 1 702 ? 24.158 15.273 30.268 1.00 81.50 702 VAL A O 1
ATOM 5486 N N . GLY A 1 703 ? 25.788 15.192 28.727 1.00 71.44 703 GLY A N 1
ATOM 5487 C CA . GLY A 1 703 ? 25.024 14.421 27.758 1.00 71.44 703 GLY A CA 1
ATOM 5488 C C . GLY A 1 703 ? 24.902 12.987 28.216 1.00 71.44 703 GLY A C 1
ATOM 5489 O O . GLY A 1 703 ? 25.510 12.095 27.639 1.00 71.44 703 GLY A O 1
ATOM 5490 N N . THR A 1 704 ? 24.087 12.755 29.242 1.00 58.41 704 THR A N 1
ATOM 5491 C CA . THR A 1 704 ? 23.471 11.460 29.432 1.00 58.41 704 THR A CA 1
ATOM 5492 C C . THR A 1 704 ? 22.535 11.315 28.241 1.00 58.41 704 THR A C 1
ATOM 5494 O O . THR A 1 704 ? 21.386 11.776 28.238 1.00 58.41 704 THR A O 1
ATOM 5497 N N . LEU A 1 705 ? 23.079 10.736 27.168 1.00 52.88 705 LEU A N 1
ATOM 5498 C CA . LEU A 1 705 ? 22.308 9.912 26.259 1.00 52.88 705 LEU A CA 1
ATOM 5499 C C . LEU A 1 705 ? 21.419 9.083 27.180 1.00 52.88 705 LEU A C 1
ATOM 5501 O O . LEU A 1 705 ? 21.895 8.183 27.870 1.00 52.88 705 LEU A O 1
ATOM 5505 N N . ILE A 1 706 ? 20.141 9.460 27.289 1.00 48.81 706 ILE A N 1
ATOM 5506 C CA . ILE A 1 706 ? 19.146 8.515 27.762 1.00 48.81 706 ILE A CA 1
ATOM 5507 C C . ILE A 1 706 ? 19.161 7.513 26.626 1.00 48.81 706 ILE A C 1
ATOM 5509 O O . ILE A 1 706 ? 18.531 7.730 25.591 1.00 48.81 706 ILE A O 1
ATOM 5513 N N . VAL A 1 707 ? 20.004 6.495 26.796 1.00 40.34 707 VAL A N 1
ATOM 5514 C CA . VAL A 1 707 ? 19.925 5.236 26.089 1.00 40.34 707 VAL A CA 1
ATOM 5515 C C . VAL A 1 707 ? 18.549 4.729 26.479 1.00 40.34 707 VAL A C 1
ATOM 5517 O O . VAL A 1 707 ? 18.366 4.056 27.491 1.00 40.34 707 VAL A O 1
ATOM 5520 N N . SER A 1 708 ? 17.541 5.181 25.734 1.00 41.75 708 SER A N 1
ATOM 5521 C CA . SER A 1 708 ? 16.313 4.431 25.576 1.00 41.75 708 SER A CA 1
ATOM 5522 C C . SER A 1 708 ? 16.812 3.053 25.182 1.00 41.75 708 SER A C 1
ATOM 5524 O O . SER A 1 708 ? 17.546 2.918 24.206 1.00 41.75 708 SER A O 1
ATOM 5526 N N . GLY A 1 709 ? 16.605 2.081 26.068 1.00 39.69 709 GLY A N 1
ATOM 5527 C CA . GLY A 1 709 ? 17.140 0.742 25.915 1.00 39.69 709 GLY A CA 1
ATOM 5528 C C . GLY A 1 709 ? 16.643 0.139 24.611 1.00 39.69 709 GLY A C 1
ATOM 5529 O O . GLY A 1 709 ? 15.569 -0.439 24.571 1.00 39.69 709 GLY A O 1
ATOM 5530 N N . SER A 1 710 ? 17.430 0.307 23.558 1.00 34.75 710 SER A N 1
ATOM 5531 C CA . SER A 1 710 ? 17.368 -0.423 22.307 1.00 34.75 710 SER A CA 1
ATOM 5532 C C . SER A 1 710 ? 18.744 -0.282 21.670 1.00 34.75 710 SER A C 1
ATOM 5534 O O . SER A 1 710 ? 19.039 0.670 20.952 1.00 34.75 710 SER A O 1
ATOM 5536 N N . ARG A 1 711 ? 19.630 -1.207 22.051 1.00 40.62 711 ARG A N 1
ATOM 5537 C CA . ARG A 1 711 ? 20.929 -1.427 21.413 1.00 40.62 711 ARG A CA 1
ATOM 5538 C C . ARG A 1 711 ? 20.714 -1.676 19.922 1.00 40.62 711 ARG A C 1
ATOM 5540 O O . ARG A 1 711 ? 19.957 -2.585 19.615 1.00 40.62 711 ARG A O 1
ATOM 5547 N N . CYS A 1 712 ? 21.422 -0.934 19.078 1.00 36.81 712 CYS A N 1
ATOM 5548 C CA . CYS A 1 712 ? 22.212 -1.420 17.942 1.00 36.81 712 CYS A CA 1
ATOM 5549 C C . CYS A 1 712 ? 23.272 -0.345 17.667 1.00 36.81 712 CYS A C 1
ATOM 5551 O O . CYS A 1 712 ? 22.938 0.837 17.600 1.00 36.81 712 CYS A O 1
ATOM 5553 N N . ASP A 1 713 ? 24.528 -0.764 17.578 1.00 50.31 713 ASP A N 1
ATOM 5554 C CA . ASP A 1 713 ? 25.699 0.051 17.268 1.00 50.31 713 ASP A CA 1
ATOM 5555 C C . ASP A 1 713 ? 25.538 0.818 15.945 1.00 50.31 713 ASP A C 1
ATOM 5557 O O . ASP A 1 713 ? 25.132 0.225 14.949 1.00 50.31 713 ASP A O 1
ATOM 5561 N N . ASP A 1 714 ? 25.889 2.109 15.919 1.00 42.03 714 ASP A N 1
ATOM 5562 C CA . ASP A 1 714 ? 26.235 2.795 14.666 1.00 42.03 714 ASP A CA 1
ATOM 5563 C C . ASP A 1 714 ? 27.157 4.000 14.940 1.00 42.03 714 ASP A C 1
ATOM 5565 O O . ASP A 1 714 ? 26.748 5.163 15.014 1.00 42.03 714 ASP A O 1
ATOM 5569 N N . ASP A 1 715 ? 28.438 3.691 15.151 1.00 45.28 715 ASP A N 1
ATOM 5570 C CA . ASP A 1 715 ? 29.531 4.650 15.020 1.00 45.28 715 ASP A CA 1
ATOM 5571 C C . ASP A 1 715 ? 29.837 4.833 13.525 1.00 45.28 715 ASP A C 1
ATOM 5573 O O . ASP A 1 715 ? 30.396 3.947 12.879 1.00 45.28 715 ASP A O 1
ATOM 5577 N N . GLY A 1 716 ? 29.540 6.022 12.988 1.00 42.91 716 GLY A N 1
ATOM 5578 C CA . GLY A 1 716 ? 30.242 6.525 11.804 1.00 42.91 716 GLY A CA 1
ATOM 5579 C C . GLY A 1 716 ? 29.395 7.037 10.644 1.00 42.91 716 GLY A C 1
ATOM 5580 O O . GLY A 1 716 ? 29.545 6.551 9.526 1.00 42.91 716 GLY A O 1
ATOM 5581 N N . ARG A 1 717 ? 28.591 8.101 10.825 1.00 44.56 717 ARG A N 1
ATOM 5582 C CA . ARG A 1 717 ? 28.110 8.879 9.660 1.00 44.56 717 ARG A CA 1
ATOM 5583 C C . ARG A 1 717 ? 27.622 10.303 9.948 1.00 44.56 717 ARG A C 1
ATOM 5585 O O . ARG A 1 717 ? 26.474 10.643 9.700 1.00 44.56 717 ARG A O 1
ATOM 5592 N N . THR A 1 718 ? 28.514 11.200 10.365 1.00 40.25 718 THR A N 1
ATOM 5593 C CA . THR A 1 718 ? 28.235 12.654 10.330 1.00 40.25 718 THR A CA 1
ATOM 5594 C C . THR A 1 718 ? 29.406 13.455 9.776 1.00 40.25 718 THR A C 1
ATOM 5596 O O . THR A 1 718 ? 30.030 14.238 10.483 1.00 40.25 718 THR A O 1
ATOM 5599 N N . LYS A 1 719 ? 29.677 13.283 8.479 1.00 42.91 719 LYS A N 1
ATOM 5600 C CA . LYS A 1 719 ? 30.267 14.307 7.601 1.00 42.91 719 LYS A CA 1
ATOM 5601 C C . LYS A 1 719 ? 29.785 14.034 6.178 1.00 42.91 719 LYS A C 1
ATOM 5603 O O . LYS A 1 719 ? 30.359 13.174 5.538 1.00 42.91 719 LYS A O 1
ATOM 5608 N N . PHE A 1 720 ? 28.701 14.681 5.746 1.00 37.31 720 PHE A N 1
ATOM 5609 C CA . PHE A 1 720 ? 28.371 15.046 4.351 1.00 37.31 720 PHE A CA 1
ATOM 5610 C C . PHE A 1 720 ? 26.889 15.439 4.275 1.00 37.31 720 PHE A C 1
ATOM 5612 O O . PHE A 1 720 ? 26.038 14.666 3.841 1.00 37.31 720 PHE A O 1
ATOM 5619 N N . ARG A 1 721 ? 26.548 16.650 4.730 1.00 37.97 721 ARG A N 1
ATOM 5620 C CA . ARG A 1 721 ? 25.284 17.286 4.330 1.00 37.97 721 ARG A CA 1
ATOM 5621 C C . ARG A 1 721 ? 25.324 18.801 4.505 1.00 37.97 721 ARG A C 1
ATOM 5623 O O . ARG A 1 721 ? 24.521 19.375 5.222 1.00 37.97 721 ARG A O 1
ATOM 5630 N N . GLU A 1 722 ? 26.268 19.447 3.828 1.00 40.41 722 GLU A N 1
ATOM 5631 C CA . GLU A 1 722 ? 26.277 20.910 3.716 1.00 40.41 722 GLU A CA 1
ATOM 5632 C C . GLU A 1 722 ? 26.960 21.358 2.414 1.00 40.41 722 GLU A C 1
ATOM 5634 O O . GLU A 1 722 ? 28.017 21.969 2.421 1.00 40.41 722 GLU A O 1
ATOM 5639 N N . ALA A 1 723 ? 26.388 20.985 1.264 1.00 38.50 723 ALA A N 1
ATOM 5640 C CA . ALA A 1 723 ? 26.734 21.578 -0.033 1.00 38.50 723 ALA A CA 1
ATOM 5641 C C . ALA A 1 723 ? 25.668 21.226 -1.081 1.00 38.50 723 ALA A C 1
ATOM 5643 O O . ALA A 1 723 ? 25.864 20.294 -1.850 1.00 38.50 723 ALA A O 1
ATOM 5644 N N . SER A 1 724 ? 24.518 21.914 -1.089 1.00 40.78 724 SER A N 1
ATOM 5645 C CA . SER A 1 724 ? 23.605 21.979 -2.257 1.00 40.78 724 SER A CA 1
ATOM 5646 C C . SER A 1 724 ? 22.487 23.020 -2.074 1.00 40.78 724 SER A C 1
ATOM 5648 O O . SER A 1 724 ? 21.315 22.679 -2.164 1.00 40.78 724 SER A O 1
ATOM 5650 N N . ARG A 1 725 ? 22.841 24.285 -1.797 1.00 43.75 725 ARG A N 1
ATOM 5651 C CA . ARG A 1 725 ? 22.068 25.524 -2.087 1.00 43.75 725 ARG A CA 1
ATOM 5652 C C . ARG A 1 725 ? 23.096 26.671 -2.023 1.00 43.75 725 ARG A C 1
ATOM 5654 O O . ARG A 1 725 ? 23.490 27.048 -0.935 1.00 43.75 725 ARG A O 1
ATOM 5661 N N . GLY A 1 726 ? 23.799 27.061 -3.085 1.00 33.75 726 GLY A N 1
ATOM 5662 C CA . GLY A 1 726 ? 23.299 27.794 -4.248 1.00 33.75 726 GLY A CA 1
ATOM 5663 C C . GLY A 1 726 ? 23.452 29.309 -4.022 1.00 33.75 726 GLY A C 1
ATOM 5664 O O . GLY A 1 726 ? 22.669 29.864 -3.261 1.00 33.75 726 GLY A O 1
ATOM 5665 N N . GLY A 1 727 ? 24.418 29.971 -4.685 1.00 32.75 727 GLY A N 1
ATOM 5666 C CA . GLY A 1 727 ? 24.417 31.441 -4.830 1.00 32.75 727 GLY A CA 1
ATOM 5667 C C . GLY A 1 727 ? 25.772 32.167 -4.877 1.00 32.75 727 GLY A C 1
ATOM 5668 O O . GLY A 1 727 ? 26.234 32.663 -3.863 1.00 32.75 727 GLY A O 1
ATOM 5669 N N . ALA A 1 728 ? 26.355 32.246 -6.078 1.00 40.62 728 ALA A N 1
ATOM 5670 C CA . ALA A 1 728 ? 27.265 33.262 -6.640 1.00 40.62 728 ALA A CA 1
ATOM 5671 C C . ALA A 1 728 ? 27.928 34.342 -5.740 1.00 40.62 728 ALA A C 1
ATOM 5673 O O . ALA A 1 728 ? 27.242 35.210 -5.214 1.00 40.62 728 ALA A O 1
ATOM 5674 N N . LEU A 1 729 ? 29.271 34.421 -5.772 1.00 36.81 729 LEU A N 1
ATOM 5675 C CA . LEU A 1 729 ? 30.072 35.575 -6.250 1.00 36.81 729 LEU A CA 1
ATOM 5676 C C . LEU A 1 729 ? 31.566 35.426 -5.881 1.00 36.81 729 LEU A C 1
ATOM 5678 O O . LEU A 1 729 ? 31.913 35.242 -4.724 1.00 36.81 729 LEU A O 1
ATOM 5682 N N . ARG A 1 730 ? 32.419 35.685 -6.885 1.00 37.97 730 ARG A N 1
ATOM 5683 C CA . ARG A 1 730 ? 33.768 36.286 -6.806 1.00 37.97 730 ARG A CA 1
ATOM 5684 C C . ARG A 1 730 ? 34.975 35.477 -6.276 1.00 37.97 730 ARG A C 1
ATOM 5686 O O . ARG A 1 730 ? 35.199 35.352 -5.085 1.00 37.97 730 ARG A O 1
ATOM 5693 N N . MET A 1 731 ? 35.883 35.269 -7.240 1.00 31.05 731 MET A N 1
ATOM 5694 C CA . MET A 1 731 ? 37.244 35.839 -7.288 1.00 31.05 731 MET A CA 1
ATOM 5695 C C . MET A 1 731 ? 38.414 34.919 -6.914 1.00 31.05 731 MET A C 1
ATOM 5697 O O . MET A 1 731 ? 38.398 34.180 -5.940 1.00 31.05 731 MET A O 1
ATOM 5701 N N . TRP A 1 732 ? 39.420 35.007 -7.784 1.00 41.69 732 TRP A N 1
ATOM 5702 C CA . TRP A 1 732 ? 40.723 34.356 -7.777 1.00 41.69 732 TRP A CA 1
ATOM 5703 C C . TRP A 1 732 ? 41.439 34.441 -6.427 1.00 41.69 732 TRP A C 1
ATOM 5705 O O . TRP A 1 732 ? 41.425 35.514 -5.836 1.00 41.69 732 TRP A O 1
ATOM 5715 N N . VAL A 1 733 ? 42.165 33.381 -6.048 1.00 31.62 733 VAL A N 1
ATOM 5716 C CA . VAL A 1 733 ? 43.602 33.401 -5.697 1.00 31.62 733 VAL A CA 1
ATOM 5717 C C . VAL A 1 733 ? 44.129 31.953 -5.662 1.00 31.62 733 VAL A C 1
ATOM 5719 O O . VAL A 1 733 ? 43.543 31.074 -5.038 1.00 31.62 733 VAL A O 1
ATOM 5722 N N . LEU A 1 734 ? 45.239 31.739 -6.373 1.00 43.97 734 LEU A N 1
ATOM 5723 C CA . LEU A 1 734 ? 46.156 30.598 -6.291 1.00 43.97 734 LEU A CA 1
ATOM 5724 C C . LEU A 1 734 ? 46.722 30.436 -4.874 1.00 43.97 734 LEU A C 1
ATOM 5726 O O . LEU A 1 734 ? 47.211 31.422 -4.332 1.00 43.97 734 LEU A O 1
ATOM 5730 N N . MET A 1 735 ? 46.826 29.209 -4.355 1.00 38.62 735 MET A N 1
ATOM 5731 C CA . MET A 1 735 ? 48.024 28.827 -3.596 1.00 38.62 735 MET A CA 1
ATOM 5732 C C . MET A 1 735 ? 48.163 27.312 -3.436 1.00 38.62 735 MET A C 1
ATOM 5734 O O . MET A 1 735 ? 47.248 26.618 -2.998 1.00 38.62 735 MET A O 1
ATOM 5738 N N . GLU A 1 736 ? 49.348 26.844 -3.810 1.00 49.06 736 GLU A N 1
ATOM 5739 C CA . GLU A 1 736 ? 49.939 25.548 -3.508 1.00 49.06 736 GLU A CA 1
ATOM 5740 C C . GLU A 1 736 ? 49.974 25.292 -1.993 1.00 49.06 736 GLU A C 1
ATOM 5742 O O . GLU A 1 736 ? 50.215 26.216 -1.219 1.00 49.06 736 GLU A O 1
ATOM 5747 N N . CYS A 1 737 ? 49.816 24.031 -1.582 1.00 28.81 737 CYS A N 1
ATOM 5748 C CA . CYS A 1 737 ? 50.573 23.468 -0.464 1.00 28.81 737 CYS A CA 1
ATOM 5749 C C . CYS A 1 737 ? 50.485 21.937 -0.487 1.00 28.81 737 CYS A C 1
ATOM 5751 O O . CYS A 1 737 ? 49.433 21.333 -0.287 1.00 28.81 737 CYS A O 1
ATOM 5753 N N . THR A 1 738 ? 51.641 21.356 -0.766 1.00 38.75 738 THR A N 1
ATOM 5754 C CA . THR A 1 738 ? 52.082 19.985 -0.535 1.00 38.75 738 THR A CA 1
ATOM 5755 C C . THR A 1 738 ? 51.835 19.504 0.897 1.00 38.75 738 THR A C 1
ATOM 5757 O O . THR A 1 738 ? 52.183 20.217 1.835 1.00 38.75 738 THR A O 1
ATOM 5760 N N . VAL A 1 739 ? 51.343 18.265 1.041 1.00 41.47 739 VAL A N 1
ATOM 5761 C CA . VAL A 1 739 ? 51.904 17.178 1.880 1.00 41.47 739 VAL A CA 1
ATOM 5762 C C . VAL A 1 739 ? 51.576 15.855 1.200 1.00 41.47 739 VAL A C 1
ATOM 5764 O O . VAL A 1 739 ? 50.396 15.686 0.817 1.00 41.47 739 VAL A O 1
#

Sequence (739 aa):
MIISGHHHLRHRRNRHDHHHPHHRLHHELLTSVAHVLDASALLSPCLPLSLSISLGAWWEQLEPWPAPARHLGSEFPRRLEELKQRCLAEPCPPSLPGPGCFGGTVPLEPVTLAQPRPIQQQMAVAAAVLPEPAIPCYCQVGSPNPPEALRENPDREEMLMELKDLKALVQGKEELKSEHAQKILLAQERLAQEQEELLRGQSRCKELEVEMVLQRKDLQMSQEWQTWQQQKHSCDLQHQAEVLQLRYEANLLSEQETWQQMESSSQSLQRQQAERAREWEMRDLAASVETERFLATELRAQSRISETSKLRLLQELSARLAGRELEILALESSEDALEKAKGQAQALQARLSTEEAQLQEARSQLEQTAADAASAASAASAERVAEARAEAETSKAEARLQAAEAQLQTELRATTASAEALCHAQEQLQQAQDAQRASQEATAEAAAEGRARELALEQRLEDLQMQLEELRAAQAQAPKPAVSSVPAVSSSDYVATADLDLLDQALEAEIRSLGPGCLQGHVLTRTGPKIYKLGADRVRMQLSDSVITVRVGTSWVPLARWVRELPAPGEQAPEDQFQALDASSPFAGVYPLPQPTRKEESLQQLASQPPKPEAVSAQVKVPPIQPPTPDKPFYNSEGVDLMKLSNEELEKYVPMDENGRRTSIGAINHPTECSPCIFWFRHVCEKGLRCEFCHIKHPGQVGTLIVSGSRCDDDGRTKFREASRGGALRMWVLMECTV

Foldseek 3Di:
DDDDDDDDDDDDDDDDDDDDDDDDDDDDDDDDDDDDDDDDDDDDDDDDDDDDDDDDDDDDDDDDDDDDDDDDDDDVVVVVVVVVVVVVPDDDDDDDDDDDDDDDDDDDDDDDDDDDDDDDDDDDDDPDDDDDDDDDDDDDDDDDDDDDDDDDDVCVVVVVVVVVVVVVVVVVVVVVVVVVVVVVVVVVVVVVVVVVVVVVVVVVVVVVVVVVVVVVVVVVVVVVVVVVVVVVVVVVVVVVVVVVVVVVVVVVVVVVVVVVVVVVVVVVVVVVVVVVVVVVVVVVVVVVVVVVVVVVVVVVVVVVCVVVVVVVVVVVVVVVVVCVVPVPPDDDDVPVVVVVVVVVVVVVVVVVVVVVVVVVVVVVVVVVVVVVVVVVVVVVVVVVVVVVVVVVVVVVVVVVVVVVVVVVVVVVVVVVVVVVVVVVVVVVVVVVVVVVVVVVVVVVVVVVVVVVVVVVVVVVVVVVVVVVVVVVVVVVVDDDDDDDDDDDDDDQLDDQPDPPDPLSVLVSVVSVVLPHCLQLPWRWADDDVQWIDGHPDIWGWDQDPSFIWIDDPPDTHTPSVVSVVDDHPPPDDPPPPVVVVVVPDPPPDDDDDDDDDDDDDDDDDDDDDDDDDDDDDDDDDDDDDDDDDDDDFLADPVRDRLLPDDPVVNQVQFDAAPVRHGWASQCSPPPPDFAADPCLVVVRDPCGRHDVHTNYDDPPPDPPPPPPPDDDDDPDDPDDDDDDDDDDDDDDDDDDDDD

Radius of gyration: 66.71 Å; chains: 1; bounding box: 181×87×189 Å